Protein AF-A0A7R9NHE7-F1 (afdb_monomer_lite)

Structure (mmCIF, N/CA/C/O backbone):
data_AF-A0A7R9NHE7-F1
#
_entry.id   AF-A0A7R9NHE7-F1
#
loop_
_atom_site.group_PDB
_atom_site.id
_atom_site.type_symbol
_atom_site.label_atom_id
_atom_site.label_alt_id
_atom_site.label_comp_id
_atom_site.label_asym_id
_atom_site.label_entity_id
_atom_site.label_seq_id
_atom_site.pdbx_PDB_ins_code
_atom_site.Cartn_x
_atom_site.Cartn_y
_atom_site.Cartn_z
_atom_site.occupancy
_atom_site.B_iso_or_equiv
_atom_site.auth_seq_id
_atom_site.auth_comp_id
_atom_site.auth_asym_id
_atom_site.auth_atom_id
_atom_site.pdbx_PDB_model_num
ATOM 1 N N . LEU A 1 1 ? -37.174 2.384 65.592 1.00 52.72 1 LEU A N 1
ATOM 2 C CA . LEU A 1 1 ? -36.171 1.502 64.946 1.00 52.72 1 LEU A CA 1
ATOM 3 C C . LEU A 1 1 ? -36.318 1.493 63.419 1.00 52.72 1 LEU A C 1
ATOM 5 O O . LEU A 1 1 ? -35.396 1.957 62.763 1.00 52.72 1 LEU A O 1
ATOM 9 N N . SER A 1 2 ? -37.476 1.068 62.884 1.00 59.59 2 SER A N 1
ATOM 10 C CA . SER A 1 2 ? -37.767 0.870 61.443 1.00 59.59 2 SER A CA 1
ATOM 11 C C . SER A 1 2 ? -37.109 1.861 60.460 1.00 59.59 2 SER A C 1
ATOM 13 O O . SER A 1 2 ? -36.336 1.434 59.612 1.00 59.59 2 SER A O 1
ATOM 15 N N . ILE A 1 3 ? -37.304 3.178 60.629 1.00 65.69 3 ILE A N 1
ATOM 16 C CA . ILE A 1 3 ? -36.804 4.218 59.699 1.00 65.69 3 ILE A CA 1
ATOM 17 C C . ILE A 1 3 ? -35.276 4.156 59.475 1.00 65.69 3 ILE A C 1
ATOM 19 O O . ILE A 1 3 ? -34.796 4.397 58.370 1.00 65.69 3 ILE A O 1
ATOM 23 N N . ARG A 1 4 ? -34.483 3.786 60.494 1.00 61.50 4 ARG A N 1
ATOM 24 C CA . ARG A 1 4 ? -33.019 3.631 60.342 1.00 61.50 4 ARG A CA 1
ATOM 25 C C . ARG A 1 4 ? -32.624 2.374 59.560 1.00 61.50 4 ARG A C 1
ATOM 27 O O . ARG A 1 4 ? -31.492 2.302 59.090 1.00 61.50 4 ARG A O 1
ATOM 34 N N . LEU A 1 5 ? -33.524 1.399 59.432 1.00 67.56 5 LEU A N 1
ATOM 35 C CA . LEU A 1 5 ? -33.325 0.202 58.621 1.00 67.56 5 LEU A CA 1
ATOM 36 C C . LEU A 1 5 ? -33.651 0.494 57.151 1.00 67.56 5 LEU A C 1
ATOM 38 O O . LEU A 1 5 ? -32.805 0.245 56.300 1.00 67.56 5 LEU A O 1
ATOM 42 N N . THR A 1 6 ? -34.798 1.120 56.852 1.00 71.12 6 THR A N 1
ATOM 43 C CA . THR A 1 6 ? -35.144 1.539 55.478 1.00 71.12 6 THR A CA 1
ATOM 44 C C . THR A 1 6 ? -34.137 2.527 54.902 1.00 71.12 6 THR A C 1
ATOM 46 O O . THR A 1 6 ? -33.668 2.310 53.790 1.00 71.12 6 THR A O 1
ATOM 49 N N . MET A 1 7 ? -33.712 3.547 55.659 1.00 70.31 7 MET A N 1
ATOM 50 C CA . MET A 1 7 ? -32.671 4.482 55.197 1.00 70.31 7 MET A CA 1
ATOM 51 C C . MET A 1 7 ? -31.336 3.786 54.887 1.00 70.31 7 MET A C 1
ATOM 53 O O . MET A 1 7 ? -30.642 4.195 53.961 1.00 70.31 7 MET A O 1
ATOM 57 N N . ARG A 1 8 ? -30.977 2.721 55.621 1.00 71.00 8 ARG A N 1
ATOM 58 C CA . ARG A 1 8 ? -29.782 1.917 55.318 1.00 71.00 8 ARG A CA 1
ATOM 59 C C . ARG A 1 8 ? -29.968 1.075 54.060 1.00 71.00 8 ARG A C 1
ATOM 61 O O . ARG A 1 8 ? -29.110 1.139 53.194 1.00 71.00 8 ARG A O 1
ATOM 68 N N . VAL A 1 9 ? -31.085 0.356 53.928 1.00 76.06 9 VAL A N 1
ATOM 69 C CA . VAL A 1 9 ? -31.383 -0.450 52.729 1.00 76.06 9 VAL A CA 1
ATOM 70 C C . VAL A 1 9 ? -31.390 0.422 51.471 1.00 76.06 9 VAL A C 1
ATOM 72 O O . VAL A 1 9 ? -30.753 0.056 50.490 1.00 76.06 9 VAL A O 1
ATOM 75 N N . ILE A 1 10 ? -32.027 1.599 51.518 1.00 76.81 10 ILE A N 1
ATOM 76 C CA . ILE A 1 10 ? -32.040 2.561 50.405 1.00 76.81 10 ILE A CA 1
ATOM 77 C C . ILE A 1 10 ? -30.620 3.050 50.094 1.00 76.81 10 ILE A C 1
ATOM 79 O O . ILE A 1 10 ? -30.222 3.023 48.936 1.00 76.81 10 ILE A O 1
ATOM 83 N N . ALA A 1 11 ? -29.826 3.438 51.099 1.00 72.88 11 ALA A N 1
ATOM 84 C CA . ALA A 1 11 ? -28.447 3.878 50.876 1.00 72.88 11 ALA A CA 1
ATOM 85 C C . ALA A 1 11 ? -27.558 2.776 50.265 1.00 72.88 11 ALA A C 1
ATOM 87 O O . ALA A 1 11 ? -26.760 3.065 49.377 1.00 72.88 11 ALA A O 1
ATOM 88 N N . THR A 1 12 ? -27.716 1.515 50.686 1.00 69.25 12 THR A N 1
ATOM 89 C CA . THR A 1 12 ? -26.992 0.375 50.100 1.00 69.25 12 THR A CA 1
ATOM 90 C C . THR A 1 12 ? -27.444 0.087 48.666 1.00 69.25 12 THR A C 1
ATOM 92 O O . THR A 1 12 ? -26.597 -0.153 47.811 1.00 69.25 12 THR A O 1
ATOM 95 N N . PHE A 1 13 ? -28.748 0.167 48.371 1.00 64.69 13 PHE A N 1
ATOM 96 C CA . PHE A 1 13 ? -29.267 0.012 47.006 1.00 64.69 13 PHE A CA 1
ATOM 97 C C . PHE A 1 13 ? -28.798 1.135 46.073 1.00 64.69 13 PHE A C 1
ATOM 99 O O . PHE A 1 13 ? -28.400 0.862 44.948 1.00 64.69 13 PHE A O 1
ATOM 106 N N . VAL A 1 14 ? -28.785 2.385 46.544 1.00 66.81 14 VAL A N 1
ATOM 107 C CA . VAL A 1 14 ? -28.267 3.526 45.773 1.00 66.81 14 VAL A CA 1
ATOM 108 C C . VAL A 1 14 ? -26.770 3.367 45.498 1.00 66.81 14 VAL A C 1
ATOM 110 O O . VAL A 1 14 ? -26.349 3.626 44.377 1.00 66.81 14 VAL A O 1
ATOM 113 N N . LEU A 1 15 ? -25.975 2.872 46.456 1.00 54.72 15 LEU A N 1
ATOM 114 C CA . LEU A 1 15 ? -24.566 2.533 46.206 1.00 54.72 15 LEU A CA 1
ATOM 115 C C . LEU A 1 15 ? -24.421 1.457 45.115 1.00 54.72 15 LEU A C 1
ATOM 117 O O . LEU A 1 15 ? -23.644 1.645 44.184 1.00 54.72 15 LEU A O 1
ATOM 121 N N . LEU A 1 16 ? -25.206 0.376 45.198 1.00 52.50 16 LEU A N 1
ATOM 122 C CA . LEU A 1 16 ? -25.206 -0.714 44.213 1.00 52.50 16 LEU A CA 1
ATOM 123 C C . LEU A 1 16 ? -25.608 -0.245 42.803 1.00 52.50 16 LEU A C 1
ATOM 125 O O . LEU A 1 16 ? -24.999 -0.667 41.822 1.00 52.50 16 LEU A O 1
ATOM 129 N N . CYS A 1 17 ? -26.579 0.666 42.692 1.00 49.81 17 CYS A N 1
ATOM 130 C CA . CYS A 1 17 ? -26.986 1.264 41.416 1.00 49.81 17 CYS A CA 1
ATOM 131 C C . CYS A 1 17 ? -25.991 2.299 40.860 1.00 49.81 17 CYS A C 1
ATOM 133 O O . CYS A 1 17 ? -26.087 2.639 39.688 1.00 49.81 17 CYS A O 1
ATOM 135 N N . ILE A 1 18 ? -25.053 2.810 41.666 1.00 49.09 18 ILE A N 1
ATOM 136 C CA . ILE A 1 18 ? -23.963 3.685 41.195 1.00 49.09 18 ILE A CA 1
ATOM 137 C C . ILE A 1 18 ? -22.751 2.852 40.737 1.00 49.09 18 ILE A C 1
ATOM 139 O O . ILE A 1 18 ? -21.987 3.299 39.888 1.00 49.09 18 ILE A O 1
ATOM 143 N N . SER A 1 19 ? -22.589 1.625 41.246 1.00 40.97 19 SER A N 1
ATOM 144 C CA . SER A 1 19 ? -21.501 0.711 40.861 1.00 40.97 19 SER A CA 1
ATOM 145 C C . SER A 1 19 ? -21.713 -0.063 39.551 1.00 40.97 19 SER A C 1
ATOM 147 O O . SER A 1 19 ? -20.853 -0.863 39.190 1.00 40.97 19 SER A O 1
ATOM 149 N N . SER A 1 20 ? -22.807 0.157 38.812 1.00 41.19 20 SER A N 1
ATOM 150 C CA . SER A 1 20 ? -22.940 -0.361 37.443 1.00 41.19 20 SER A CA 1
ATOM 151 C C . SER A 1 20 ? -22.077 0.468 36.486 1.00 41.19 20 SER A C 1
ATOM 153 O O . SER A 1 20 ? -22.565 1.389 35.826 1.00 41.19 20 SER A O 1
ATOM 155 N N . VAL A 1 21 ? -20.779 0.159 36.449 1.00 46.53 21 VAL A N 1
ATOM 156 C CA . VAL A 1 21 ? -19.855 0.685 35.439 1.00 46.53 21 VAL A CA 1
ATOM 157 C C . VAL A 1 21 ? -20.384 0.281 34.065 1.00 46.53 21 VAL A C 1
ATOM 159 O O . VAL A 1 21 ? -20.638 -0.896 33.815 1.00 46.53 21 VAL A O 1
ATOM 162 N N . VAL A 1 22 ? -20.568 1.261 33.182 1.00 47.50 22 VAL A N 1
ATOM 163 C CA . VAL A 1 22 ? -20.824 0.989 31.767 1.00 47.50 22 VAL A CA 1
ATOM 164 C C . VAL A 1 22 ? -19.496 0.535 31.171 1.00 47.50 22 VAL A C 1
ATOM 166 O O . VAL A 1 22 ? -18.603 1.358 30.972 1.00 47.50 22 VAL A O 1
ATOM 169 N N . ASP A 1 23 ? -19.350 -0.770 30.939 1.00 52.34 23 ASP A N 1
ATOM 170 C CA . ASP A 1 23 ? -18.220 -1.324 30.192 1.00 52.34 23 ASP A CA 1
ATOM 171 C C . ASP A 1 23 ? -18.348 -0.896 28.722 1.00 52.34 23 ASP A C 1
ATOM 173 O O . ASP A 1 23 ? -18.965 -1.570 27.897 1.00 52.34 23 ASP A O 1
ATOM 177 N N . CYS A 1 24 ? -17.782 0.269 28.407 1.00 58.72 24 CYS A N 1
ATOM 178 C CA . CYS A 1 24 ? -17.594 0.724 27.038 1.00 58.72 24 CYS A CA 1
ATOM 179 C C . CYS A 1 24 ? -16.656 -0.252 26.320 1.00 58.72 24 CYS A C 1
ATOM 181 O O . CYS A 1 24 ? -15.461 -0.287 26.608 1.00 58.72 24 CYS A O 1
ATOM 183 N N . ARG A 1 25 ? -17.182 -1.032 25.373 1.00 75.44 25 ARG A N 1
ATOM 184 C CA . ARG A 1 25 ? -16.350 -1.803 24.445 1.00 75.44 25 ARG A CA 1
ATOM 185 C C . ARG A 1 25 ? -15.954 -0.936 23.258 1.00 75.44 25 ARG A C 1
ATOM 187 O O . ARG A 1 25 ? -16.765 -0.165 22.744 1.00 75.44 25 ARG A O 1
ATOM 194 N N . CYS A 1 26 ? -14.720 -1.098 22.803 1.00 85.62 26 CYS A N 1
ATOM 195 C CA . CYS A 1 26 ? -14.296 -0.684 21.472 1.00 85.62 26 CYS A CA 1
ATOM 196 C C . CYS A 1 26 ? -13.873 -1.886 20.636 1.00 85.62 26 CYS A C 1
ATOM 198 O O . CYS A 1 26 ? -13.649 -2.974 21.160 1.00 85.62 26 CYS A O 1
ATOM 200 N N . TYR A 1 27 ? -13.765 -1.670 19.329 1.00 89.31 27 TYR A N 1
ATOM 201 C CA . TYR A 1 27 ? -13.484 -2.733 18.379 1.00 89.31 27 TYR A CA 1
ATOM 202 C C . TYR A 1 27 ? -12.325 -2.359 17.443 1.00 89.31 27 TYR A C 1
ATOM 204 O O . TYR A 1 27 ? -12.119 -1.193 17.076 1.00 89.31 27 TYR A O 1
ATOM 212 N N . PHE A 1 28 ? -11.530 -3.365 17.088 1.00 91.06 28 PHE A N 1
ATOM 213 C CA . PHE A 1 28 ? -10.396 -3.266 16.180 1.00 91.06 28 PHE A CA 1
ATOM 214 C C . PHE A 1 28 ? -10.845 -3.456 14.726 1.00 91.06 28 PHE A C 1
ATOM 216 O O . PHE A 1 28 ? -11.598 -4.395 14.451 1.00 91.06 28 PHE A O 1
ATOM 223 N N . PRO A 1 29 ? -10.363 -2.623 13.780 1.00 89.06 29 PRO A N 1
ATOM 224 C CA . PRO A 1 29 ? -10.646 -2.803 12.357 1.00 89.06 29 PRO A CA 1
ATOM 225 C C . PRO A 1 29 ? -10.265 -4.204 11.867 1.00 89.06 29 PRO A C 1
ATOM 227 O O . PRO A 1 29 ? -9.280 -4.776 12.340 1.00 89.06 29 PRO A O 1
ATOM 230 N N . ILE A 1 30 ? -11.014 -4.754 10.908 1.00 87.25 30 ILE A N 1
ATOM 231 C CA . ILE A 1 30 ? -10.812 -6.128 10.418 1.00 87.25 30 ILE A CA 1
ATOM 232 C C . ILE A 1 30 ? -9.401 -6.359 9.851 1.00 87.25 30 ILE A C 1
ATOM 234 O O . ILE A 1 30 ? -8.858 -7.456 9.959 1.00 87.25 30 ILE A O 1
ATOM 238 N N . GLU A 1 31 ? -8.747 -5.311 9.343 1.00 89.12 31 GLU A N 1
ATOM 239 C CA . GLU A 1 31 ? -7.363 -5.367 8.862 1.00 89.12 31 GLU A CA 1
ATOM 240 C C . GLU A 1 31 ? -6.370 -5.707 9.991 1.00 89.12 31 GLU A C 1
ATOM 242 O O . GLU A 1 31 ? -5.387 -6.425 9.774 1.00 89.12 31 GLU A O 1
ATOM 247 N N . PHE A 1 32 ? -6.645 -5.227 11.211 1.00 92.44 32 PHE A N 1
ATOM 248 C CA . PHE A 1 32 ? -5.825 -5.473 12.398 1.00 92.44 32 PHE A CA 1
ATOM 249 C C . PHE A 1 32 ? -6.059 -6.880 12.972 1.00 92.44 32 PHE A C 1
ATOM 251 O O . PHE A 1 32 ? -5.189 -7.404 13.662 1.00 92.44 32 PHE A O 1
ATOM 258 N N . GLN A 1 33 ? -7.216 -7.495 12.718 1.00 92.50 33 GLN A N 1
ATOM 259 C CA . GLN A 1 33 ? -7.587 -8.782 13.308 1.00 92.50 33 GLN A CA 1
ATOM 260 C C . GLN A 1 33 ? -6.808 -9.950 12.681 1.00 92.50 33 GLN A C 1
ATOM 262 O O . GLN A 1 33 ? -6.485 -9.945 11.488 1.00 92.50 33 GLN A O 1
ATOM 267 N N . GLY A 1 34 ? -6.510 -10.973 13.485 1.00 93.38 34 GLY A N 1
ATOM 268 C CA . GLY A 1 34 ? -5.795 -12.174 13.047 1.00 93.38 34 GLY A CA 1
ATOM 269 C C . GLY A 1 34 ? -4.847 -12.748 14.099 1.00 93.38 34 GLY A C 1
ATOM 270 O O . GLY A 1 34 ? -4.835 -12.332 15.260 1.00 93.38 34 GLY A O 1
ATOM 271 N N . VAL A 1 35 ? -4.024 -13.701 13.661 1.00 94.50 35 VAL A N 1
ATOM 272 C CA . VAL A 1 35 ? -2.952 -14.306 14.461 1.00 94.50 35 VAL A CA 1
ATOM 273 C C . VAL A 1 35 ? -1.615 -13.748 13.988 1.00 94.50 35 VAL A C 1
ATOM 275 O O . VAL A 1 35 ? -1.332 -13.726 12.788 1.00 94.50 35 VAL A O 1
ATOM 278 N N . PHE A 1 36 ? -0.795 -13.298 14.933 1.00 95.75 36 PHE A N 1
ATOM 279 C CA . PHE A 1 36 ? 0.512 -12.699 14.692 1.00 95.75 36 PHE A CA 1
ATOM 280 C C . PHE A 1 36 ? 1.576 -13.326 15.596 1.00 95.75 36 PHE A C 1
ATOM 282 O O . PHE A 1 36 ? 1.265 -13.922 16.627 1.00 95.75 36 PHE A O 1
ATOM 289 N N . VAL A 1 37 ? 2.847 -13.120 15.260 1.00 94.56 37 VAL A N 1
ATOM 290 C CA . VAL A 1 37 ? 3.984 -13.406 16.142 1.00 94.56 37 VAL A CA 1
ATOM 291 C C . VAL A 1 37 ? 4.864 -12.175 16.346 1.00 94.56 37 VAL A C 1
ATOM 293 O O . VAL A 1 37 ? 5.014 -11.342 15.456 1.00 94.56 37 VAL A O 1
ATOM 296 N N . THR A 1 38 ? 5.471 -12.087 17.527 1.00 93.31 38 THR A N 1
ATOM 297 C CA . THR A 1 38 ? 6.532 -11.127 17.873 1.00 93.31 38 THR A CA 1
ATOM 298 C C . THR A 1 38 ? 7.714 -11.871 18.472 1.00 93.31 38 THR A C 1
ATOM 300 O O . THR A 1 38 ? 7.531 -12.884 19.153 1.00 93.31 38 THR A O 1
ATOM 303 N N . GLN A 1 39 ? 8.917 -11.336 18.285 1.00 89.38 39 GLN A N 1
ATOM 304 C CA . GLN A 1 39 ? 10.084 -11.719 19.074 1.00 89.38 39 GLN A CA 1
ATOM 305 C C . GLN A 1 39 ? 9.808 -11.538 20.577 1.00 89.38 39 GLN A C 1
ATOM 307 O O . GLN A 1 39 ? 9.137 -10.585 20.988 1.00 89.38 39 GLN A O 1
ATOM 312 N N . LEU A 1 40 ? 10.308 -12.471 21.387 1.00 82.25 40 LEU A N 1
ATOM 313 C CA . LEU A 1 40 ? 10.360 -12.365 22.844 1.00 82.25 40 LEU A CA 1
ATOM 314 C C . LEU A 1 40 ? 11.579 -11.547 23.283 1.00 82.25 40 LEU A C 1
ATOM 316 O O . LEU A 1 40 ? 12.642 -11.636 22.678 1.00 82.25 40 LEU A O 1
ATOM 320 N N . PHE A 1 41 ? 11.438 -10.795 24.374 1.00 70.50 41 PHE A N 1
ATOM 321 C CA . PHE A 1 41 ? 12.521 -10.010 24.962 1.00 70.50 41 PHE A CA 1
ATOM 322 C C . PHE A 1 41 ? 12.725 -10.351 26.446 1.00 70.50 41 PHE A C 1
ATOM 324 O O . PHE A 1 41 ? 11.736 -10.582 27.143 1.00 70.50 41 PHE A O 1
ATOM 331 N N . PRO A 1 42 ? 13.975 -10.326 26.950 1.00 58.59 42 PRO A N 1
ATOM 332 C CA . PRO A 1 42 ? 15.230 -10.196 26.202 1.00 58.59 42 PRO A CA 1
ATOM 333 C C . PRO A 1 42 ? 15.686 -11.535 25.590 1.00 58.59 42 PRO A C 1
ATOM 335 O O . PRO A 1 42 ? 15.584 -12.576 26.236 1.00 58.59 42 PRO A O 1
ATOM 338 N N . VAL A 1 43 ? 16.272 -11.505 24.387 1.00 58.88 43 VAL A N 1
ATOM 339 C CA . VAL A 1 43 ? 17.072 -12.628 23.859 1.00 58.88 43 VAL A CA 1
ATOM 340 C C . VAL A 1 43 ? 18.532 -12.404 24.277 1.00 58.88 43 VAL A C 1
ATOM 342 O O . VAL A 1 43 ? 19.112 -11.392 23.882 1.00 58.88 43 VAL A O 1
ATOM 345 N N . PRO A 1 44 ? 19.164 -13.284 25.077 1.00 55.41 44 PRO A N 1
ATOM 346 C CA . PRO A 1 44 ? 20.607 -13.226 25.289 1.00 55.41 44 PRO A CA 1
ATOM 347 C C . PRO A 1 44 ? 21.321 -13.679 24.009 1.00 55.41 44 PRO A C 1
ATOM 349 O O . PRO A 1 44 ? 20.913 -14.670 23.410 1.00 55.41 44 PRO A O 1
ATOM 352 N N . ALA A 1 45 ? 22.413 -13.011 23.625 1.00 55.16 45 ALA A N 1
ATOM 353 C CA . ALA A 1 45 ? 23.086 -13.170 22.323 1.00 55.16 45 ALA A CA 1
ATOM 354 C C . ALA A 1 45 ? 23.637 -14.581 21.986 1.00 55.16 45 ALA A C 1
ATOM 356 O O . ALA A 1 45 ? 24.193 -14.782 20.913 1.00 55.16 45 ALA A O 1
ATOM 357 N N . SER A 1 46 ? 23.505 -15.555 22.889 1.00 54.69 46 SER A N 1
ATOM 358 C CA . SER A 1 46 ? 23.889 -16.961 22.708 1.00 54.69 46 SER A CA 1
ATOM 359 C C . SER A 1 46 ? 22.701 -17.930 22.587 1.00 54.69 46 SER A C 1
ATOM 361 O O . SER A 1 46 ? 22.910 -19.143 22.575 1.00 54.69 46 SER A O 1
ATOM 363 N N . PHE A 1 47 ? 21.461 -17.431 22.521 1.00 61.47 47 PHE A N 1
ATOM 364 C CA . PHE A 1 47 ? 20.247 -18.238 22.362 1.00 61.47 47 PHE A CA 1
ATOM 365 C C . PHE A 1 47 ? 19.540 -17.929 21.032 1.00 61.47 47 PHE A C 1
ATOM 367 O O . PHE A 1 47 ? 19.525 -16.773 20.612 1.00 61.47 47 PHE A O 1
ATOM 374 N N . PRO A 1 48 ? 18.915 -18.931 20.380 1.00 71.00 48 PRO A N 1
ATOM 375 C CA . PRO A 1 48 ? 18.149 -18.709 19.158 1.00 71.00 48 PRO A CA 1
ATOM 376 C C . PRO A 1 48 ? 16.936 -17.812 19.428 1.00 71.00 48 PRO A C 1
ATOM 378 O O . PRO A 1 48 ? 16.308 -17.898 20.488 1.00 71.00 48 PRO A O 1
ATOM 381 N N . ILE A 1 49 ? 16.588 -16.972 18.451 1.00 81.06 49 ILE A N 1
ATOM 382 C CA . ILE A 1 49 ? 15.495 -16.002 18.570 1.00 81.06 49 ILE A CA 1
ATOM 383 C C . ILE A 1 49 ? 14.159 -16.733 18.742 1.00 81.06 49 ILE A C 1
ATOM 385 O O . ILE A 1 49 ? 13.727 -17.502 17.881 1.00 81.06 49 ILE A O 1
ATOM 389 N N . GLN A 1 50 ? 13.496 -16.476 19.870 1.00 85.75 50 GLN A N 1
ATOM 390 C CA . GLN A 1 50 ? 12.205 -17.069 20.205 1.00 85.75 50 GLN A CA 1
ATOM 391 C C . GLN A 1 50 ? 11.057 -16.122 19.862 1.00 85.75 50 GLN A C 1
ATOM 393 O O . GLN A 1 50 ? 11.127 -14.915 20.101 1.00 85.75 50 GLN A O 1
ATOM 398 N N . TYR A 1 51 ? 9.968 -16.697 19.360 1.00 90.50 51 TYR A N 1
ATOM 399 C CA . TYR A 1 51 ? 8.747 -15.979 19.011 1.00 90.50 51 TYR A CA 1
ATOM 400 C C . TYR A 1 51 ? 7.632 -16.329 19.987 1.00 90.50 51 TYR A C 1
ATOM 402 O O . TYR A 1 51 ? 7.554 -17.448 20.492 1.00 90.50 51 TYR A O 1
ATOM 410 N N . SER A 1 52 ? 6.731 -15.380 20.214 1.00 92.00 52 SER A N 1
ATOM 411 C CA . SER A 1 52 ? 5.481 -15.619 20.924 1.00 92.00 52 SER A CA 1
ATOM 412 C C . SER A 1 52 ? 4.301 -15.134 20.100 1.00 92.00 52 SER A C 1
ATOM 414 O O . SER A 1 52 ? 4.366 -14.085 19.457 1.00 92.00 52 SER A O 1
ATOM 416 N N . GLU A 1 53 ? 3.221 -15.905 20.142 1.00 94.38 53 GLU A N 1
ATOM 417 C CA . GLU A 1 53 ? 1.976 -15.558 19.472 1.00 94.38 53 GLU A CA 1
ATOM 418 C C . GLU A 1 53 ? 1.294 -14.362 20.163 1.00 94.38 53 GLU A C 1
ATOM 420 O O . GLU A 1 53 ? 1.444 -14.126 21.375 1.00 94.38 53 GLU A O 1
ATOM 425 N N . VAL A 1 54 ? 0.576 -13.582 19.357 1.00 95.00 54 VAL A N 1
ATOM 426 C CA . VAL A 1 54 ? -0.314 -12.490 19.751 1.00 95.00 54 VAL A CA 1
ATOM 427 C C . VAL A 1 54 ? -1.540 -12.571 18.846 1.00 95.00 54 VAL A C 1
ATOM 429 O O . VAL A 1 54 ? -1.422 -12.485 17.626 1.00 95.00 54 VAL A O 1
ATOM 432 N N . ILE A 1 55 ? -2.717 -12.743 19.441 1.00 95.06 55 ILE A N 1
ATOM 433 C CA . ILE A 1 55 ? -3.990 -12.784 18.717 1.00 95.06 55 ILE A CA 1
ATOM 434 C C . ILE A 1 55 ? -4.675 -11.427 18.876 1.00 95.06 55 ILE A C 1
ATOM 436 O O . ILE A 1 55 ? -4.802 -10.936 19.998 1.00 95.06 55 ILE A O 1
ATOM 440 N N . VAL A 1 56 ? -5.130 -10.843 17.768 1.00 95.06 56 VAL A N 1
ATOM 441 C CA . VAL A 1 56 ? -5.968 -9.637 17.756 1.00 95.06 56 VAL A CA 1
ATOM 442 C C . VAL A 1 56 ? -7.387 -10.060 17.386 1.00 95.06 56 VAL A C 1
ATOM 444 O O . VAL A 1 56 ? -7.651 -10.458 16.249 1.00 95.06 56 VAL A O 1
ATOM 447 N N . LEU A 1 57 ? -8.279 -10.020 18.373 1.00 93.06 57 LEU A N 1
ATOM 448 C CA . LEU A 1 57 ? -9.710 -10.304 18.250 1.00 93.06 57 LEU A CA 1
ATOM 449 C C . LEU A 1 57 ? -10.485 -9.010 17.932 1.00 93.06 57 LEU A C 1
ATOM 451 O O . LEU A 1 57 ? -9.906 -7.926 18.034 1.00 93.06 57 LEU A O 1
ATOM 455 N N . PRO A 1 58 ? -11.789 -9.081 17.595 1.00 91.12 58 PRO A N 1
ATOM 456 C CA . PRO A 1 58 ? -12.602 -7.890 17.372 1.00 91.12 58 PRO A CA 1
ATOM 457 C C . PRO A 1 58 ? -12.580 -6.893 18.535 1.00 91.12 58 PRO A C 1
ATOM 459 O O . PRO A 1 58 ? -12.443 -5.708 18.272 1.00 91.12 58 PRO A O 1
ATOM 462 N N . ASP A 1 59 ? -12.658 -7.335 19.794 1.00 91.56 59 ASP A N 1
ATOM 463 C CA . ASP A 1 59 ? -12.746 -6.461 20.978 1.00 91.56 59 ASP A CA 1
ATOM 464 C C . ASP A 1 59 ? -11.576 -6.604 21.970 1.00 91.56 59 ASP A C 1
ATOM 466 O O . ASP A 1 59 ? -11.601 -6.001 23.042 1.00 91.56 59 ASP A O 1
ATOM 470 N N . ALA A 1 60 ? -10.528 -7.375 21.655 1.00 93.50 60 ALA A N 1
ATOM 471 C CA . ALA A 1 60 ? -9.439 -7.644 22.598 1.00 93.50 60 ALA A CA 1
ATOM 472 C C . ALA A 1 60 ? -8.101 -7.998 21.934 1.00 93.50 60 ALA A C 1
ATOM 474 O O . ALA A 1 60 ? -8.046 -8.557 20.840 1.00 93.50 60 ALA A O 1
ATOM 475 N N . ILE A 1 61 ? -7.011 -7.774 22.671 1.00 94.38 61 ILE A N 1
ATOM 476 C CA . ILE A 1 61 ? -5.728 -8.450 22.446 1.00 94.38 61 ILE A CA 1
ATOM 477 C C . ILE A 1 61 ? -5.454 -9.252 23.727 1.00 94.38 61 ILE A C 1
ATOM 479 O O . ILE A 1 61 ? -4.904 -8.687 24.675 1.00 94.38 61 ILE A O 1
ATOM 483 N N . PRO A 1 62 ? -5.853 -10.540 23.823 1.00 92.19 62 PRO A N 1
ATOM 484 C CA . PRO A 1 62 ? -5.982 -11.248 25.109 1.00 92.19 62 PRO A CA 1
ATOM 485 C C . PRO A 1 62 ? -4.720 -11.319 25.981 1.00 92.19 62 PRO A C 1
ATOM 487 O O . PRO A 1 62 ? -4.816 -11.527 27.182 1.00 92.19 62 PRO A O 1
ATOM 490 N N . LYS A 1 63 ? -3.536 -11.119 25.393 1.00 89.19 63 LYS A N 1
ATOM 491 C CA . LYS A 1 63 ? -2.245 -11.052 26.099 1.00 89.19 63 LYS A CA 1
ATOM 492 C C . LYS A 1 63 ? -2.022 -9.737 26.868 1.00 89.19 63 LYS A C 1
ATOM 494 O O . LYS A 1 63 ? -1.119 -9.678 27.696 1.00 89.19 63 LYS A O 1
ATOM 499 N N . TRP A 1 64 ? -2.786 -8.685 26.559 1.00 91.38 64 TRP A N 1
ATOM 500 C CA . TRP A 1 64 ? -2.594 -7.315 27.063 1.00 91.38 64 TRP A CA 1
ATOM 501 C C . TRP A 1 64 ? -3.879 -6.620 27.550 1.00 91.38 64 TRP A C 1
ATOM 503 O O . TRP A 1 64 ? -3.767 -5.624 28.266 1.00 91.38 64 TRP A O 1
ATOM 513 N N . GLY A 1 65 ? -5.066 -7.111 27.171 1.00 92.44 65 GLY A N 1
ATOM 514 C CA . GLY A 1 65 ? -6.363 -6.664 27.695 1.00 92.44 65 GLY A CA 1
ATOM 515 C C . GLY A 1 65 ? -7.492 -6.589 26.656 1.00 92.44 65 GLY A C 1
ATOM 516 O O . GLY A 1 65 ? -7.298 -6.824 25.460 1.00 92.44 65 GLY A O 1
ATOM 517 N N . ILE A 1 66 ? -8.684 -6.234 27.137 1.00 92.94 66 ILE A N 1
ATOM 518 C CA . ILE A 1 66 ? -9.893 -5.954 26.346 1.00 92.94 66 ILE A CA 1
ATOM 519 C C . ILE A 1 66 ? -9.889 -4.474 25.927 1.00 92.94 66 ILE A C 1
ATOM 521 O O . ILE A 1 66 ? -9.401 -3.618 26.666 1.00 92.94 66 ILE A O 1
ATOM 525 N N . CYS A 1 67 ? -10.409 -4.159 24.743 1.00 92.12 67 CYS A N 1
ATOM 526 C CA . CYS A 1 67 ? -10.521 -2.803 24.213 1.00 92.12 67 CYS A CA 1
ATOM 527 C C . CYS A 1 67 ? -11.575 -2.005 25.003 1.00 92.12 67 CYS A C 1
ATOM 529 O O . CYS A 1 67 ? -12.778 -2.170 24.805 1.00 92.12 67 CYS A O 1
ATOM 531 N N . HIS A 1 68 ? -11.107 -1.117 25.885 1.00 89.94 68 HIS A N 1
ATOM 532 C CA . HIS A 1 68 ? -11.942 -0.217 26.697 1.00 89.94 68 HIS A CA 1
ATOM 533 C C . HIS A 1 68 ? -12.191 1.132 26.003 1.00 89.94 68 HIS A C 1
ATOM 535 O O . HIS A 1 68 ? -13.240 1.751 26.168 1.00 89.94 68 HIS A O 1
ATOM 541 N N . LYS A 1 69 ? -11.224 1.630 25.215 1.00 88.50 69 LYS A N 1
ATOM 542 C CA . LYS A 1 69 ? -11.399 2.878 24.449 1.00 88.50 69 LYS A CA 1
ATOM 543 C C . LYS A 1 69 ? -10.490 2.981 23.226 1.00 88.50 69 LYS A C 1
ATOM 545 O O . LYS A 1 69 ? -9.288 2.776 23.345 1.00 88.50 69 LYS A O 1
ATOM 550 N N . LYS A 1 70 ? -11.030 3.396 22.078 1.00 87.06 70 LYS A N 1
ATOM 551 C CA . LYS A 1 70 ? -10.266 3.748 20.866 1.00 87.06 70 LYS A CA 1
ATOM 552 C C . LYS A 1 70 ? -10.378 5.254 20.607 1.00 87.06 70 LYS A C 1
ATOM 554 O O . LYS A 1 70 ? -11.424 5.842 20.869 1.00 87.06 70 LYS A O 1
ATOM 559 N N . PHE A 1 71 ? -9.320 5.882 20.097 1.00 84.25 71 PHE A N 1
ATOM 560 C CA . PHE A 1 71 ? -9.369 7.236 19.533 1.00 84.25 71 PHE A CA 1
ATOM 561 C C . PHE A 1 71 ? -8.317 7.387 18.424 1.00 84.25 71 PHE A C 1
ATOM 563 O O . PHE A 1 71 ? -7.115 7.343 18.673 1.00 84.25 71 PHE A O 1
ATOM 570 N N . GLY A 1 72 ? -8.760 7.531 17.171 1.00 82.25 72 GLY A N 1
ATOM 571 C CA . GLY A 1 72 ? -7.863 7.498 16.011 1.00 82.25 72 GLY A CA 1
ATOM 572 C C . GLY A 1 72 ? -7.069 6.185 15.940 1.00 82.25 72 GLY A C 1
ATOM 573 O O . GLY A 1 72 ? -7.654 5.104 15.906 1.00 82.25 72 GLY A O 1
ATOM 574 N N . MET A 1 73 ? -5.736 6.288 15.942 1.00 87.25 73 MET A N 1
ATOM 575 C CA . MET A 1 73 ? -4.807 5.144 15.962 1.00 87.25 73 MET A CA 1
ATOM 576 C C . MET A 1 73 ? -4.497 4.618 17.380 1.00 87.25 73 MET A C 1
ATOM 578 O O . MET A 1 73 ? -3.730 3.667 17.532 1.00 87.25 73 MET A O 1
ATOM 582 N N . HIS A 1 74 ? -5.036 5.238 18.434 1.00 91.88 74 HIS A N 1
ATOM 583 C CA . HIS A 1 74 ? -4.769 4.853 19.820 1.00 91.88 74 HIS A CA 1
ATOM 584 C C . HIS A 1 74 ? -5.833 3.907 20.373 1.00 91.88 74 HIS A C 1
ATOM 586 O O . HIS A 1 74 ? -7.027 4.096 20.134 1.00 91.88 74 HIS A O 1
ATOM 592 N N . ALA A 1 75 ? -5.395 2.925 21.162 1.00 92.88 75 ALA A N 1
ATOM 593 C CA . ALA A 1 75 ? -6.250 1.972 21.858 1.00 92.88 75 ALA A CA 1
ATOM 594 C C . ALA A 1 75 ? -5.835 1.838 23.330 1.00 92.88 75 ALA A C 1
ATOM 596 O O . ALA A 1 75 ? -4.673 1.578 23.649 1.00 92.88 75 ALA A O 1
ATOM 597 N N . VAL A 1 76 ? -6.802 2.000 24.228 1.00 93.50 76 VAL A N 1
ATOM 598 C CA . VAL A 1 76 ? -6.687 1.742 25.661 1.00 93.50 76 VAL A CA 1
ATOM 599 C C . VAL A 1 76 ? -7.181 0.325 25.921 1.00 93.50 76 VAL A C 1
ATOM 601 O O . VAL A 1 76 ? -8.360 0.028 25.714 1.00 93.50 76 VAL A O 1
ATOM 604 N N . LEU A 1 77 ? -6.271 -0.537 26.371 1.00 94.00 77 LEU A N 1
ATOM 605 C CA . LEU A 1 77 ? -6.573 -1.898 26.797 1.00 94.00 77 LEU A CA 1
ATOM 606 C C . LEU A 1 77 ? -6.719 -1.954 28.319 1.00 94.00 77 LEU A C 1
ATOM 608 O O . LEU A 1 77 ? -5.926 -1.347 29.042 1.00 94.00 77 LEU A O 1
ATOM 612 N N . HIS A 1 78 ? -7.711 -2.709 28.787 1.00 92.38 78 HIS A N 1
ATOM 613 C CA . HIS A 1 78 ? -7.947 -3.016 30.197 1.00 92.38 78 HIS A CA 1
ATOM 614 C C . HIS A 1 78 ? -7.826 -4.528 30.404 1.00 92.38 78 HIS A C 1
ATOM 616 O O . HIS A 1 78 ? -8.613 -5.302 29.858 1.00 92.38 78 HIS A O 1
ATOM 622 N N . ASP A 1 79 ? -6.833 -4.957 31.177 1.00 90.00 79 ASP A N 1
ATOM 623 C CA . ASP A 1 79 ? -6.739 -6.318 31.701 1.00 90.00 79 ASP A CA 1
ATOM 624 C C . ASP A 1 79 ? -7.236 -6.337 33.154 1.00 90.00 79 ASP A C 1
ATOM 626 O O . ASP A 1 79 ? -6.770 -5.567 33.992 1.00 90.00 79 ASP A O 1
ATOM 630 N N . ARG A 1 80 ? -8.197 -7.223 33.434 1.00 81.31 80 ARG A N 1
ATOM 631 C CA . ARG A 1 80 ? -8.755 -7.501 34.772 1.00 81.31 80 ARG A CA 1
ATOM 632 C C . ARG A 1 80 ? -8.449 -8.937 35.232 1.00 81.31 80 ARG A C 1
ATOM 634 O O . ARG A 1 80 ? -9.004 -9.403 36.223 1.00 81.31 80 ARG A O 1
ATOM 641 N N . THR A 1 81 ? -7.629 -9.668 34.474 1.00 70.69 81 THR A N 1
ATOM 642 C CA . THR A 1 81 ? -7.387 -11.115 34.612 1.00 70.69 81 THR A CA 1
ATOM 643 C C . THR A 1 81 ? -5.980 -11.448 35.109 1.00 70.69 81 THR A C 1
ATOM 645 O O . THR A 1 81 ? -5.817 -12.450 35.804 1.00 70.69 81 THR A O 1
ATOM 648 N N . GLY A 1 82 ? -4.984 -10.594 34.839 1.00 61.97 82 GLY A N 1
ATOM 649 C CA . GLY A 1 82 ? -3.591 -10.762 35.276 1.00 61.97 82 GLY A CA 1
ATOM 650 C C . GLY A 1 82 ? -3.330 -10.644 36.788 1.00 61.97 82 GLY A C 1
ATOM 651 O O . GLY A 1 82 ? -2.209 -10.888 37.226 1.00 61.97 82 GLY A O 1
ATOM 652 N N . GLY A 1 83 ? -4.341 -10.295 37.591 1.00 63.47 83 GLY A N 1
ATOM 653 C CA . GLY A 1 83 ? -4.281 -10.230 39.060 1.00 63.47 83 GLY A CA 1
ATOM 654 C C . GLY A 1 83 ? -4.296 -8.811 39.638 1.00 63.47 83 GLY A C 1
ATOM 655 O O . GLY A 1 83 ? -4.892 -8.608 40.693 1.00 63.47 83 GLY A O 1
ATOM 656 N N . ASP A 1 84 ? -3.733 -7.841 38.916 1.00 68.38 84 ASP A N 1
ATOM 657 C CA . ASP A 1 84 ? -3.869 -6.402 39.178 1.00 68.38 84 ASP A CA 1
ATOM 658 C C . ASP A 1 84 ? -4.792 -5.752 38.131 1.00 68.38 84 ASP A C 1
ATOM 660 O O . ASP A 1 84 ? -4.816 -6.161 36.969 1.00 68.38 84 ASP A O 1
ATOM 664 N N . ASP A 1 85 ? -5.551 -4.729 38.538 1.00 85.81 85 ASP A N 1
ATOM 665 C CA . ASP A 1 85 ? -6.479 -3.993 37.667 1.00 85.81 85 ASP A CA 1
ATOM 666 C C . ASP A 1 85 ? -5.701 -3.040 36.745 1.00 85.81 85 ASP A C 1
ATOM 668 O O . ASP A 1 85 ? -5.226 -1.989 37.183 1.00 85.81 85 ASP A O 1
ATOM 672 N N . CYS A 1 86 ? -5.495 -3.438 35.485 1.00 90.44 86 CYS A N 1
ATOM 673 C CA . CYS A 1 86 ? -4.388 -2.915 34.690 1.00 90.44 86 CYS A CA 1
ATOM 674 C C . CYS A 1 86 ? -4.805 -2.261 33.372 1.00 90.44 86 CYS A C 1
ATOM 676 O O . CYS A 1 86 ? -5.266 -2.923 32.440 1.00 90.44 86 CYS A O 1
ATOM 678 N N . ILE A 1 87 ? -4.564 -0.952 33.257 1.00 93.00 87 ILE A N 1
ATOM 679 C CA . ILE A 1 87 ? -4.871 -0.169 32.057 1.00 93.00 87 ILE A CA 1
ATOM 680 C C . ILE A 1 87 ? -3.574 0.211 31.329 1.00 93.00 87 ILE A C 1
ATOM 682 O O . ILE A 1 87 ? -2.620 0.705 31.933 1.00 93.00 87 ILE A O 1
ATOM 686 N N . ARG A 1 88 ? -3.539 0.012 30.008 1.00 93.06 88 ARG A N 1
ATOM 687 C CA . ARG A 1 88 ? -2.419 0.365 29.116 1.00 93.06 88 ARG A CA 1
ATOM 688 C C . ARG A 1 88 ? -2.931 1.139 27.905 1.00 93.06 88 ARG A C 1
ATOM 690 O O . ARG A 1 88 ? -4.044 0.896 27.455 1.00 93.06 88 ARG A O 1
ATOM 697 N N . CYS A 1 89 ? -2.122 2.039 27.347 1.00 94.19 89 CYS A N 1
ATOM 698 C CA . CYS A 1 89 ? -2.458 2.750 26.110 1.00 94.19 89 CYS A CA 1
ATOM 699 C C . CYS A 1 89 ? -1.401 2.494 25.031 1.00 94.19 89 CYS A C 1
ATOM 701 O O . CYS A 1 89 ? -0.211 2.752 25.233 1.00 94.19 89 CYS A O 1
ATOM 703 N N . PHE A 1 90 ? -1.865 1.978 23.896 1.00 94.56 90 PHE A N 1
ATOM 704 C CA . PHE A 1 90 ? -1.081 1.626 22.722 1.00 94.56 90 PHE A CA 1
ATOM 705 C C . PHE A 1 90 ? -1.375 2.607 21.585 1.00 94.56 90 PHE A C 1
ATOM 707 O O . PHE A 1 90 ? -2.516 3.028 21.392 1.00 94.56 90 PHE A O 1
ATOM 714 N N . LEU A 1 91 ? -0.359 2.919 20.786 1.00 93.81 91 LEU A N 1
ATOM 715 C CA . LEU A 1 91 ? -0.521 3.456 19.436 1.00 93.81 91 LEU A CA 1
ATOM 716 C C . LEU A 1 91 ? -0.341 2.298 18.450 1.00 93.81 91 LEU A C 1
ATOM 718 O O . LEU A 1 91 ? 0.707 1.656 18.469 1.00 93.81 91 LEU A O 1
ATOM 722 N N . ILE A 1 92 ? -1.348 2.034 17.615 1.00 93.19 92 ILE A N 1
ATOM 723 C CA . ILE A 1 92 ? -1.402 0.888 16.697 1.00 93.19 92 ILE A CA 1
ATOM 724 C C . ILE A 1 92 ? -1.415 1.375 15.250 1.00 93.19 92 ILE A C 1
ATOM 726 O O . ILE A 1 92 ? -2.131 2.318 14.915 1.00 93.19 92 ILE A O 1
ATOM 730 N N . ARG A 1 93 ? -0.634 0.731 14.380 1.00 91.94 93 ARG A N 1
ATOM 731 C CA . ARG A 1 93 ? -0.544 1.068 12.956 1.00 91.94 93 ARG A CA 1
ATOM 732 C C . ARG A 1 93 ? -0.500 -0.171 12.087 1.00 91.94 93 ARG A C 1
ATOM 734 O O . ARG A 1 93 ? 0.363 -1.022 12.277 1.00 91.94 93 ARG A O 1
ATOM 741 N N . LEU A 1 94 ? -1.343 -0.195 11.064 1.00 92.88 94 LEU A N 1
ATOM 742 C CA . LEU A 1 94 ? -1.139 -1.052 9.905 1.00 92.88 94 LEU A CA 1
ATOM 743 C C . LEU A 1 94 ? 0.022 -0.483 9.076 1.00 92.88 94 LEU A C 1
ATOM 745 O O . LEU A 1 94 ? 0.024 0.704 8.743 1.00 92.88 94 LEU A O 1
ATOM 749 N N . ARG A 1 95 ? 1.030 -1.309 8.789 1.00 92.69 95 ARG A N 1
ATOM 750 C CA . ARG A 1 95 ? 2.153 -0.961 7.898 1.00 92.69 95 ARG A CA 1
ATOM 751 C C . ARG A 1 95 ? 2.074 -1.681 6.552 1.00 92.69 95 ARG A C 1
ATOM 753 O O . ARG A 1 95 ? 2.517 -1.136 5.550 1.00 92.69 95 ARG A O 1
ATOM 760 N N . SER A 1 96 ? 1.460 -2.857 6.544 1.00 92.94 96 SER A N 1
ATOM 761 C CA . SER A 1 96 ? 0.993 -3.613 5.377 1.00 92.94 96 SER A CA 1
ATOM 762 C C . SER A 1 96 ? -0.137 -4.539 5.833 1.00 92.94 96 SER A C 1
ATOM 764 O O . SER A 1 96 ? -0.423 -4.606 7.031 1.00 92.94 96 SER A O 1
ATOM 766 N N . SER A 1 97 ? -0.725 -5.328 4.933 1.00 90.62 97 SER A N 1
ATOM 767 C CA . SER A 1 97 ? -1.750 -6.324 5.290 1.00 90.62 97 SER A CA 1
ATOM 768 C C . SER A 1 97 ? -1.252 -7.374 6.298 1.00 90.62 97 SER A C 1
ATOM 770 O O . SER A 1 97 ? -2.059 -8.020 6.969 1.00 90.62 97 SER A O 1
ATOM 772 N N . ASN A 1 98 ? 0.075 -7.534 6.416 1.00 94.62 98 ASN A N 1
ATOM 773 C CA . ASN A 1 98 ? 0.734 -8.539 7.252 1.00 94.62 98 ASN A CA 1
ATOM 774 C C . ASN A 1 98 ? 1.559 -7.964 8.420 1.00 94.62 98 ASN A C 1
ATOM 776 O O . ASN A 1 98 ? 2.139 -8.746 9.172 1.00 94.62 98 ASN A O 1
ATOM 780 N N . ILE A 1 99 ? 1.646 -6.639 8.588 1.00 95.88 99 ILE A N 1
ATOM 781 C CA . ILE A 1 99 ? 2.467 -6.011 9.636 1.00 95.88 99 ILE A CA 1
ATOM 782 C C . ILE A 1 99 ? 1.639 -5.006 10.437 1.00 95.88 99 ILE A C 1
ATOM 784 O O . ILE A 1 99 ? 1.216 -3.974 9.905 1.00 95.88 99 ILE A O 1
ATOM 788 N N . LEU A 1 100 ? 1.496 -5.266 11.741 1.00 95.81 100 LEU A N 1
ATOM 789 C CA . LEU A 1 100 ? 1.117 -4.241 12.714 1.00 95.81 100 LEU A CA 1
ATOM 790 C C . LEU A 1 100 ? 2.360 -3.744 13.461 1.00 95.81 100 LEU A C 1
ATOM 792 O O . LEU A 1 100 ? 3.129 -4.526 14.019 1.00 95.81 100 LEU A O 1
ATOM 796 N N . GLU A 1 101 ? 2.522 -2.427 13.512 1.00 94.19 101 GLU A N 1
ATOM 797 C CA . GLU A 1 101 ? 3.486 -1.741 14.369 1.00 94.19 101 GLU A CA 1
ATOM 798 C C . GLU A 1 101 ? 2.755 -1.169 15.589 1.00 94.19 101 GLU A C 1
ATOM 800 O O . GLU A 1 101 ? 1.742 -0.475 15.463 1.00 94.19 101 GLU A O 1
ATOM 805 N N . LEU A 1 102 ? 3.286 -1.453 16.774 1.00 94.00 102 LEU A N 1
ATOM 806 C CA . LEU A 1 102 ? 2.751 -1.016 18.056 1.00 94.00 102 LEU A CA 1
ATOM 807 C C . LEU A 1 102 ? 3.780 -0.168 18.797 1.00 94.00 102 LEU A C 1
ATOM 809 O O . LEU A 1 102 ? 4.956 -0.526 18.850 1.00 94.00 102 LEU A O 1
ATOM 813 N N . PHE A 1 103 ? 3.319 0.889 19.460 1.00 93.50 103 PHE A N 1
ATOM 814 C CA . PHE A 1 103 ? 4.095 1.593 20.479 1.00 93.50 103 PHE A CA 1
ATOM 815 C C . PHE A 1 103 ? 3.340 1.580 21.803 1.00 93.50 103 PHE A C 1
ATOM 817 O O . PHE A 1 103 ? 2.158 1.922 21.855 1.00 93.50 103 PHE A O 1
ATOM 824 N N . VAL A 1 104 ? 4.044 1.249 22.883 1.00 92.19 104 VAL A N 1
ATOM 825 C CA . VAL A 1 104 ? 3.549 1.303 24.267 1.00 92.19 104 VAL A CA 1
ATOM 826 C C . VAL A 1 104 ? 4.625 1.914 25.159 1.00 92.19 104 VAL A C 1
ATOM 828 O O . VAL A 1 104 ? 5.816 1.773 24.878 1.00 92.19 104 VAL A O 1
ATOM 831 N N . ARG A 1 105 ? 4.250 2.607 26.239 1.00 89.50 105 ARG A N 1
ATOM 832 C CA . ARG A 1 105 ? 5.238 3.079 27.220 1.00 89.50 105 ARG A CA 1
ATOM 833 C C . ARG A 1 105 ? 5.575 1.961 28.210 1.00 89.50 105 ARG A C 1
ATOM 835 O O . ARG A 1 105 ? 4.984 1.928 29.279 1.00 89.50 105 ARG A O 1
ATOM 842 N N . ASN A 1 106 ? 6.524 1.101 27.828 1.00 82.44 106 ASN A N 1
ATOM 843 C CA . ASN A 1 106 ? 6.983 -0.100 28.529 1.00 82.44 106 ASN A CA 1
ATOM 844 C C . ASN A 1 106 ? 5.846 -1.101 28.811 1.00 82.44 106 ASN A C 1
ATOM 846 O O . ASN A 1 106 ? 4.913 -0.816 29.555 1.00 82.44 106 ASN A O 1
ATOM 850 N N . LEU A 1 107 ? 5.939 -2.305 28.246 1.00 84.19 107 LEU A N 1
ATOM 851 C CA . LEU A 1 107 ? 4.869 -3.303 28.319 1.00 84.19 107 LEU A CA 1
ATOM 852 C C . LEU A 1 107 ? 4.511 -3.710 29.766 1.00 84.19 107 LEU A C 1
ATOM 854 O O . LEU A 1 107 ? 3.340 -3.950 30.069 1.00 84.19 107 LEU A O 1
ATOM 858 N N . ASP A 1 108 ? 5.494 -3.694 30.668 1.00 83.44 108 ASP A N 1
ATOM 859 C CA . ASP A 1 108 ? 5.310 -4.010 32.090 1.00 83.44 108 ASP A CA 1
ATOM 860 C C . ASP A 1 108 ? 4.675 -2.858 32.890 1.00 83.44 108 ASP A C 1
ATOM 862 O O . ASP A 1 108 ? 4.224 -3.054 34.017 1.00 83.44 108 ASP A O 1
ATOM 866 N N . THR A 1 109 ? 4.624 -1.643 32.333 1.00 86.31 109 THR A N 1
ATOM 867 C CA . THR A 1 109 ? 4.009 -0.493 33.009 1.00 86.31 109 THR A CA 1
ATOM 868 C C . THR A 1 109 ? 2.489 -0.595 32.956 1.00 86.31 109 THR A C 1
ATOM 870 O O . THR A 1 109 ? 1.891 -0.910 31.927 1.00 86.31 109 THR A O 1
ATOM 873 N N . CYS A 1 110 ? 1.871 -0.328 34.101 1.00 88.44 110 CYS A N 1
ATOM 874 C CA . CYS A 1 110 ? 0.467 -0.575 34.376 1.00 88.44 110 CYS A CA 1
ATOM 875 C C . CYS A 1 110 ? -0.138 0.675 35.026 1.00 88.44 110 CYS A C 1
ATOM 877 O O . CYS A 1 110 ? 0.426 1.188 35.994 1.00 88.44 110 CYS A O 1
ATOM 879 N N . TYR A 1 111 ? -1.250 1.183 34.491 1.00 92.12 111 TYR A N 1
ATOM 880 C CA . TYR A 1 111 ? -1.919 2.376 35.012 1.00 92.12 111 TYR A CA 1
ATOM 881 C C . TYR A 1 111 ? -3.223 2.027 35.721 1.00 92.12 111 TYR A C 1
ATOM 883 O O . TYR A 1 111 ? -3.989 1.184 35.260 1.00 92.12 111 TYR A O 1
ATOM 891 N N . SER A 1 112 ? -3.495 2.749 36.808 1.00 89.81 112 SER A N 1
ATOM 892 C CA . SER A 1 112 ? -4.689 2.567 37.650 1.00 89.81 112 SER A CA 1
ATOM 893 C C . SER A 1 112 ? -5.909 3.372 37.178 1.00 89.81 112 SER A C 1
ATOM 895 O O . SER A 1 112 ? -6.969 3.337 37.799 1.00 89.81 112 SER A O 1
ATOM 897 N N . SER A 1 113 ? -5.772 4.155 36.101 1.00 90.38 113 SER A N 1
ATOM 898 C CA . SER A 1 113 ? -6.881 4.926 35.534 1.00 90.38 113 SER A CA 1
ATOM 899 C C . SER A 1 113 ? -6.720 5.191 34.036 1.00 90.38 113 SER A C 1
ATOM 901 O O . SER A 1 113 ? -5.621 5.457 33.544 1.00 90.38 113 SER A O 1
ATOM 903 N N . GLU A 1 114 ? -7.847 5.217 33.316 1.00 90.44 114 GLU A N 1
ATOM 904 C CA . GLU A 1 114 ? -7.914 5.578 31.890 1.00 90.44 114 GLU A CA 1
ATOM 905 C C . GLU A 1 114 ? -7.233 6.930 31.614 1.00 90.44 114 GLU A C 1
ATOM 907 O O . GLU A 1 114 ? -6.468 7.076 30.663 1.00 90.44 114 GLU A O 1
ATOM 912 N N . ARG A 1 115 ? -7.462 7.921 32.488 1.00 91.44 115 ARG A N 1
ATOM 913 C CA . ARG A 1 115 ? -6.891 9.268 32.358 1.00 91.44 115 ARG A CA 1
ATOM 914 C C . ARG A 1 115 ? -5.362 9.250 32.395 1.00 91.44 115 ARG A C 1
ATOM 916 O O . ARG A 1 115 ? -4.731 9.973 31.629 1.00 91.44 115 ARG A O 1
ATOM 923 N N . GLU A 1 116 ? -4.776 8.453 33.282 1.00 92.31 116 GLU A N 1
ATOM 924 C CA . GLU A 1 116 ? -3.326 8.314 33.401 1.00 92.31 116 GLU A CA 1
ATOM 925 C C . GLU A 1 116 ? -2.736 7.570 32.196 1.00 92.31 116 GLU A C 1
ATOM 927 O O . GLU A 1 116 ? -1.735 8.022 31.636 1.00 92.31 116 GLU A O 1
ATOM 932 N N . ALA A 1 117 ? -3.396 6.504 31.731 1.00 92.12 117 ALA A N 1
ATOM 933 C CA . ALA A 1 117 ? -2.991 5.773 30.533 1.00 92.12 117 ALA A CA 1
ATOM 934 C C . ALA A 1 117 ? -3.021 6.657 29.271 1.00 92.12 117 ALA A C 1
ATOM 936 O O . ALA A 1 117 ? -2.065 6.650 28.498 1.00 92.12 117 ALA A O 1
ATOM 937 N N . ILE A 1 118 ? -4.069 7.469 29.088 1.00 91.62 118 ILE A N 1
ATOM 938 C CA . ILE A 1 118 ? -4.195 8.399 27.953 1.00 91.62 118 ILE A CA 1
ATOM 939 C C . ILE A 1 118 ? -3.123 9.496 28.007 1.00 91.62 118 ILE A C 1
ATOM 941 O O . ILE A 1 118 ? -2.469 9.751 26.999 1.00 91.62 118 ILE A O 1
ATOM 945 N N . ILE A 1 119 ? -2.894 10.119 29.171 1.00 91.12 119 ILE A N 1
ATOM 946 C CA . ILE A 1 119 ? -1.861 11.163 29.333 1.00 91.12 119 ILE A CA 1
ATOM 947 C C . ILE A 1 119 ? -0.453 10.614 29.051 1.00 91.12 119 ILE A C 1
ATOM 949 O O . ILE A 1 119 ? 0.409 11.348 28.567 1.00 91.12 119 ILE A O 1
ATOM 953 N N . ASN A 1 120 ? -0.212 9.332 29.333 1.00 89.50 120 ASN A N 1
ATOM 954 C CA . ASN A 1 120 ? 1.085 8.697 29.121 1.00 89.50 120 ASN A CA 1
ATOM 955 C C . ASN A 1 120 ? 1.231 7.950 27.779 1.00 89.50 120 ASN A C 1
ATOM 957 O O . ASN A 1 120 ? 2.320 7.442 27.485 1.00 89.50 120 ASN A O 1
ATOM 961 N N . CYS A 1 121 ? 0.186 7.917 26.953 1.00 91.19 121 CYS A N 1
ATOM 962 C CA . CYS A 1 121 ? 0.168 7.193 25.684 1.00 91.19 121 CYS A CA 1
ATOM 963 C C . CYS A 1 121 ? 1.236 7.718 24.694 1.00 91.19 121 CYS A C 1
ATOM 965 O O . CYS A 1 121 ? 1.505 8.922 24.681 1.00 91.19 121 CYS A O 1
ATOM 967 N N . PRO A 1 122 ? 1.863 6.870 23.852 1.00 91.38 122 PRO A N 1
ATOM 968 C CA . PRO A 1 122 ? 2.845 7.332 22.866 1.00 91.38 122 PRO A CA 1
ATOM 969 C C . PRO A 1 122 ? 2.232 8.266 21.811 1.00 91.38 122 PRO A C 1
ATOM 971 O O . PRO A 1 122 ? 1.220 7.942 21.191 1.00 91.38 122 PRO A O 1
ATOM 974 N N . LEU A 1 123 ? 2.863 9.418 21.573 1.00 84.69 123 LEU A N 1
ATOM 975 C CA . LEU A 1 123 ? 2.410 10.441 20.622 1.00 84.69 123 LEU A CA 1
ATOM 976 C C . LEU A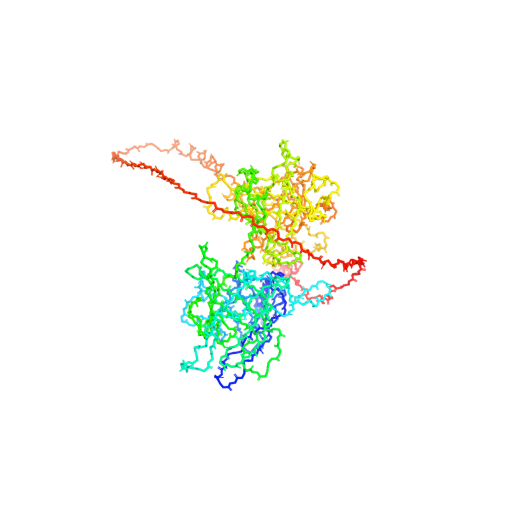 1 123 ? 3.445 10.671 19.508 1.00 84.69 123 LEU A C 1
ATOM 978 O O . LEU A 1 123 ? 4.635 10.433 19.695 1.00 84.69 123 LEU A O 1
ATOM 982 N N . GLY A 1 124 ? 2.988 11.201 18.369 1.00 74.25 124 GLY A N 1
ATOM 983 C CA . GLY A 1 124 ? 3.839 11.614 17.246 1.00 74.25 124 GLY A CA 1
ATOM 984 C C . GLY A 1 124 ? 3.933 10.607 16.091 1.00 74.25 124 GLY A C 1
ATOM 985 O O . GLY A 1 124 ? 3.403 9.498 16.148 1.00 74.25 124 GLY A O 1
ATOM 986 N N . ALA A 1 125 ? 4.596 11.022 15.006 1.00 64.31 125 ALA A N 1
ATOM 987 C CA . ALA A 1 125 ? 4.775 10.209 13.798 1.00 64.31 125 ALA A CA 1
ATOM 988 C C . ALA A 1 125 ? 5.789 9.068 14.002 1.00 64.31 125 ALA A C 1
ATOM 990 O O . ALA A 1 125 ? 5.539 7.946 13.570 1.00 64.31 125 ALA A O 1
ATOM 991 N N . HIS A 1 126 ? 6.859 9.301 14.759 1.00 66.69 126 HIS A N 1
ATOM 992 C CA . HIS A 1 126 ? 7.805 8.269 15.187 1.00 66.69 126 HIS A CA 1
ATOM 993 C C . HIS A 1 126 ? 8.014 8.429 16.702 1.00 66.69 126 HIS A C 1
ATOM 995 O O . HIS A 1 126 ? 8.778 9.300 17.115 1.00 66.69 126 HIS A O 1
ATOM 1001 N N . PRO A 1 127 ? 7.265 7.692 17.548 1.00 76.62 127 PRO A N 1
ATOM 1002 C CA . PRO A 1 127 ? 7.351 7.825 19.001 1.00 76.62 127 PRO A CA 1
ATOM 1003 C C . PRO A 1 127 ? 8.673 7.253 19.530 1.00 76.62 127 PRO A C 1
ATOM 1005 O O . PRO A 1 127 ? 8.788 6.061 19.810 1.00 76.62 127 PRO A O 1
ATOM 1008 N N . SER A 1 128 ? 9.674 8.116 19.675 1.00 70.88 128 SER A N 1
ATOM 1009 C CA . SER A 1 128 ? 10.970 7.801 20.276 1.00 70.88 128 SER A CA 1
ATOM 1010 C C . SER A 1 128 ? 11.116 8.491 21.636 1.00 70.88 128 SER A C 1
ATOM 1012 O O . SER A 1 128 ? 10.687 9.629 21.834 1.00 70.88 128 SER A O 1
ATOM 1014 N N . GLY A 1 129 ? 11.695 7.792 22.614 1.00 69.56 129 GLY A N 1
ATOM 1015 C CA . GLY A 1 129 ? 11.913 8.342 23.951 1.00 69.56 129 GLY A CA 1
ATOM 1016 C C . GLY A 1 129 ? 12.172 7.279 25.022 1.00 69.56 129 GLY A C 1
ATOM 1017 O O . GLY A 1 129 ? 11.900 6.096 24.804 1.00 69.56 129 GLY A O 1
ATOM 1018 N N . PRO A 1 130 ? 12.695 7.681 26.196 1.00 71.06 130 PRO A N 1
ATOM 1019 C CA . PRO A 1 130 ? 12.985 6.760 27.289 1.00 71.06 130 PRO A CA 1
ATOM 1020 C C . PRO A 1 130 ? 11.708 6.057 27.765 1.00 71.06 130 PRO A C 1
ATOM 1022 O O . PRO A 1 130 ? 10.728 6.701 28.137 1.00 71.06 130 PRO A O 1
ATOM 1025 N N . GLY A 1 131 ? 11.734 4.724 27.760 1.00 79.38 131 GLY A N 1
ATOM 1026 C CA . GLY A 1 131 ? 10.603 3.893 28.173 1.00 79.38 131 GLY A CA 1
ATOM 1027 C C . GLY A 1 131 ? 9.494 3.730 27.129 1.00 79.38 131 GLY A C 1
ATOM 1028 O O . GLY A 1 131 ? 8.455 3.184 27.479 1.00 79.38 131 GLY A O 1
ATOM 1029 N N . VAL A 1 132 ? 9.671 4.165 25.875 1.00 86.38 132 VAL A N 1
ATOM 1030 C CA . VAL A 1 132 ? 8.776 3.770 24.770 1.00 86.38 132 VAL A CA 1
ATOM 1031 C C . VAL A 1 132 ? 9.324 2.507 24.106 1.00 86.38 132 VAL A C 1
ATOM 1033 O O . VAL A 1 132 ? 10.485 2.463 23.708 1.00 86.38 132 VAL A O 1
ATOM 1036 N N . SER A 1 133 ? 8.482 1.485 23.983 1.00 86.81 133 SER A N 1
ATOM 1037 C CA . SER A 1 133 ? 8.786 0.210 23.334 1.00 86.81 133 SER A CA 1
ATOM 1038 C C . SER A 1 133 ? 8.040 0.125 22.005 1.00 86.81 133 SER A C 1
ATOM 1040 O O . SER A 1 133 ? 6.813 0.240 21.986 1.00 86.81 133 SER A O 1
ATOM 1042 N N . GLN A 1 134 ? 8.772 -0.097 20.912 1.00 89.19 134 GLN A N 1
ATOM 1043 C CA . GLN A 1 134 ? 8.214 -0.521 19.626 1.00 89.19 134 GLN A CA 1
ATOM 1044 C C . GLN A 1 134 ? 8.067 -2.050 19.641 1.00 89.19 134 GLN A C 1
ATOM 1046 O O . GLN A 1 134 ? 8.984 -2.750 20.069 1.00 89.19 134 GLN A O 1
ATOM 1051 N N . ILE A 1 135 ? 6.933 -2.570 19.176 1.00 91.94 135 ILE A N 1
ATOM 1052 C CA . ILE A 1 135 ? 6.689 -4.006 18.996 1.00 91.94 135 ILE A CA 1
ATOM 1053 C C . ILE A 1 135 ? 6.187 -4.207 17.564 1.00 91.94 135 ILE A C 1
ATOM 1055 O O . ILE A 1 135 ? 5.276 -3.505 17.122 1.00 91.94 135 ILE A O 1
ATOM 1059 N N . LEU A 1 136 ? 6.782 -5.155 16.840 1.00 94.56 136 LEU A N 1
ATOM 1060 C CA . LEU A 1 136 ? 6.355 -5.540 15.495 1.00 94.56 136 LEU A CA 1
ATOM 1061 C C . LEU A 1 136 ? 5.626 -6.878 15.566 1.00 94.56 136 LEU A C 1
ATOM 1063 O O . LEU A 1 136 ? 6.160 -7.862 16.079 1.00 94.56 136 LEU A O 1
ATOM 1067 N N . LEU A 1 137 ? 4.399 -6.895 15.057 1.00 96.38 137 LEU A N 1
ATOM 1068 C CA . LEU A 1 137 ? 3.588 -8.094 14.927 1.00 96.38 137 LEU A CA 1
ATOM 1069 C C . LEU A 1 137 ? 3.583 -8.538 13.465 1.00 96.38 137 LEU A C 1
ATOM 1071 O O . LEU A 1 137 ? 3.030 -7.857 12.599 1.00 96.38 137 LEU A O 1
ATOM 1075 N N . TYR A 1 138 ? 4.164 -9.706 13.215 1.00 95.94 138 TYR A N 1
ATOM 1076 C CA . TYR A 1 138 ? 4.191 -10.356 11.911 1.00 95.94 138 TYR A CA 1
ATOM 1077 C C . TYR A 1 138 ? 2.987 -11.291 11.790 1.00 95.94 138 TYR A C 1
ATOM 1079 O O . TYR A 1 138 ? 2.872 -12.252 12.553 1.00 95.94 138 TYR A O 1
ATOM 1087 N N . LYS A 1 139 ? 2.064 -11.002 10.870 1.00 94.94 139 LYS A N 1
ATOM 1088 C CA . LYS A 1 139 ? 0.826 -11.771 10.687 1.00 94.94 139 LYS A CA 1
ATOM 1089 C C . LYS A 1 139 ? 1.157 -13.161 10.151 1.00 94.94 139 LYS A C 1
ATOM 1091 O O . LYS A 1 139 ? 1.900 -13.294 9.183 1.00 94.94 139 LYS A O 1
ATOM 1096 N N . THR A 1 140 ? 0.605 -14.191 10.784 1.00 92.19 140 THR A N 1
ATOM 1097 C CA . THR A 1 140 ? 0.764 -15.601 10.394 1.00 92.19 140 THR A CA 1
ATOM 1098 C C . THR A 1 140 ? -0.532 -16.185 9.845 1.00 92.19 140 THR A C 1
ATOM 1100 O O . THR A 1 140 ? -0.485 -17.061 8.980 1.00 92.19 140 THR A O 1
ATOM 1103 N N . LYS A 1 141 ? -1.683 -15.677 10.307 1.00 89.62 141 LYS A N 1
ATOM 1104 C CA . LYS A 1 141 ? -3.012 -16.039 9.804 1.00 89.62 141 LYS A CA 1
ATOM 1105 C C . LYS A 1 141 ? -3.949 -14.835 9.788 1.00 89.62 141 LYS A C 1
ATOM 1107 O O . LYS A 1 141 ? -3.920 -14.004 10.699 1.00 89.62 141 LYS A O 1
ATOM 1112 N N . THR A 1 142 ? -4.845 -14.797 8.811 1.00 83.62 142 THR A N 1
ATOM 1113 C CA . THR A 1 142 ? -5.974 -13.857 8.772 1.00 83.62 142 THR A CA 1
ATOM 1114 C C . THR A 1 142 ? -7.265 -14.591 9.124 1.00 83.62 142 THR A C 1
ATOM 1116 O O . THR A 1 142 ? -7.470 -15.731 8.709 1.00 83.62 142 THR A O 1
ATOM 1119 N N . PHE A 1 143 ? -8.147 -13.950 9.893 1.00 81.62 143 PHE A N 1
ATOM 1120 C CA . PHE A 1 143 ? -9.499 -14.461 10.109 1.00 81.62 143 PHE A CA 1
ATOM 1121 C C . PHE A 1 143 ? -10.369 -14.092 8.905 1.00 81.62 143 PHE A C 1
ATOM 1123 O O . PHE A 1 143 ? -10.561 -12.915 8.611 1.00 81.62 143 PHE A O 1
ATOM 1130 N N . SER A 1 144 ? -10.877 -15.098 8.196 1.00 65.06 144 SER A N 1
ATOM 1131 C CA . SER A 1 144 ? -11.829 -14.926 7.098 1.00 65.06 144 SER A CA 1
ATOM 1132 C C . SER A 1 144 ? -13.170 -15.577 7.442 1.00 65.06 144 SER A C 1
ATOM 1134 O O . SER A 1 144 ? -13.246 -16.440 8.316 1.00 65.06 144 SER A O 1
ATOM 1136 N N . GLN A 1 145 ? -14.222 -15.237 6.694 1.00 52.41 145 GLN A N 1
ATOM 1137 C CA . GLN A 1 145 ? -15.535 -15.892 6.807 1.00 52.41 145 GLN A CA 1
ATOM 1138 C C . GLN A 1 145 ? -15.498 -17.402 6.475 1.00 52.41 145 GLN A C 1
ATOM 1140 O O . GLN A 1 145 ? -16.447 -18.117 6.776 1.00 52.41 145 GLN A O 1
ATOM 1145 N N . LEU A 1 146 ? -14.402 -17.896 5.881 1.00 54.97 146 LEU A N 1
ATOM 1146 C CA . LEU A 1 146 ? -14.159 -19.311 5.572 1.00 54.97 146 LEU A CA 1
ATOM 1147 C C . LEU A 1 146 ? -13.161 -19.975 6.547 1.00 54.97 146 LEU A C 1
ATOM 1149 O O . LEU A 1 146 ? -12.720 -21.097 6.305 1.00 54.97 146 LEU A O 1
ATOM 1153 N N . GLY A 1 147 ? -12.800 -19.298 7.644 1.00 60.31 147 GLY A N 1
ATOM 1154 C CA . GLY A 1 147 ? -11.835 -19.762 8.646 1.00 60.31 147 GLY A CA 1
ATOM 1155 C C . GLY A 1 147 ? -10.473 -19.063 8.561 1.00 60.31 147 GLY A C 1
ATOM 1156 O O . GLY A 1 147 ? -10.334 -17.995 7.959 1.00 60.31 147 GLY A O 1
ATOM 1157 N N . GLU A 1 148 ? -9.461 -19.655 9.197 1.00 66.50 148 GLU A N 1
ATOM 1158 C CA . GLU A 1 148 ? -8.087 -19.141 9.182 1.00 66.50 148 GLU A CA 1
ATOM 1159 C C . GLU A 1 148 ? -7.451 -19.294 7.790 1.00 66.50 148 GLU A C 1
ATOM 1161 O O . GLU A 1 148 ? -7.277 -20.410 7.297 1.00 66.50 148 GLU A O 1
ATOM 1166 N N . THR A 1 149 ? -7.056 -18.183 7.169 1.00 70.19 149 THR A N 1
ATOM 1167 C CA . THR A 1 149 ? -6.310 -18.172 5.902 1.00 70.19 149 THR A CA 1
ATOM 1168 C C . THR A 1 149 ? -4.849 -17.789 6.118 1.00 70.19 149 THR A C 1
ATOM 1170 O O . THR A 1 149 ? -4.489 -17.147 7.107 1.00 70.19 149 THR A O 1
ATOM 1173 N N . ALA A 1 150 ? -3.987 -18.206 5.188 1.00 74.06 150 ALA A N 1
ATOM 1174 C CA . ALA A 1 150 ? -2.563 -17.888 5.211 1.00 74.06 150 ALA A CA 1
ATOM 1175 C C . ALA A 1 150 ? -2.286 -16.379 5.045 1.00 74.06 150 ALA A C 1
ATOM 1177 O O . ALA A 1 150 ? -3.150 -15.603 4.632 1.00 74.06 150 ALA A O 1
ATOM 1178 N N . VAL A 1 151 ? -1.047 -15.992 5.355 1.00 75.19 151 VAL A N 1
ATOM 1179 C CA . VAL A 1 151 ? -0.469 -14.657 5.121 1.00 75.19 151 VAL A CA 1
ATOM 1180 C C . VAL A 1 151 ? -0.740 -14.193 3.685 1.00 75.19 151 VAL A C 1
ATOM 1182 O O . VAL A 1 151 ? -0.542 -14.961 2.741 1.00 75.19 151 VAL A O 1
ATOM 1185 N N . LEU A 1 152 ? -1.179 -12.944 3.512 1.00 82.00 152 LEU A N 1
ATOM 1186 C CA . LEU A 1 152 ? -1.468 -12.396 2.187 1.00 82.00 152 LEU A CA 1
ATOM 1187 C C . LEU A 1 152 ? -0.163 -12.154 1.415 1.00 82.00 152 LEU A C 1
ATOM 1189 O O . LEU A 1 152 ? 0.862 -11.798 1.999 1.00 82.00 152 LEU A O 1
ATOM 1193 N N . GLN A 1 153 ? -0.188 -12.346 0.098 1.00 88.38 153 GLN A N 1
ATOM 1194 C CA . GLN A 1 153 ? 0.945 -11.992 -0.758 1.00 88.38 153 GLN A CA 1
ATOM 1195 C C . GLN A 1 153 ? 1.024 -10.468 -0.890 1.00 88.38 153 GLN A C 1
ATOM 1197 O O . GLN A 1 153 ? 0.032 -9.820 -1.215 1.00 88.38 153 GLN A O 1
ATOM 1202 N N . GLU A 1 154 ? 2.204 -9.914 -0.623 1.00 89.12 154 GLU A N 1
ATOM 1203 C CA . GLU A 1 154 ? 2.501 -8.484 -0.709 1.00 89.12 154 GLU A CA 1
ATOM 1204 C C . GLU A 1 154 ? 3.589 -8.253 -1.759 1.00 89.12 154 GLU A C 1
ATOM 1206 O O . GLU A 1 154 ? 4.485 -9.077 -1.944 1.00 89.12 154 GLU A O 1
ATOM 1211 N N . TYR A 1 155 ? 3.513 -7.124 -2.456 1.00 89.12 155 TYR A N 1
ATOM 1212 C CA . TYR A 1 155 ? 4.456 -6.757 -3.513 1.00 89.12 155 TYR A CA 1
ATOM 1213 C C . TYR A 1 155 ? 5.859 -6.484 -2.941 1.00 89.12 155 TYR A C 1
ATOM 1215 O O . TYR A 1 155 ? 6.005 -5.678 -2.020 1.00 89.12 155 TYR A O 1
ATOM 1223 N N . CYS A 1 156 ? 6.913 -7.081 -3.508 1.00 91.88 156 CYS A N 1
ATOM 1224 C CA . CYS A 1 156 ? 8.285 -6.732 -3.132 1.00 91.88 156 CYS A CA 1
ATOM 1225 C C . CYS A 1 156 ? 8.707 -5.386 -3.742 1.00 91.88 156 CYS A C 1
ATOM 1227 O O . CYS A 1 156 ? 8.710 -5.254 -4.966 1.00 91.88 156 CYS A O 1
ATOM 1229 N N . PRO A 1 157 ? 9.163 -4.397 -2.947 1.00 91.56 157 PRO A N 1
ATOM 1230 C CA . PRO A 1 157 ? 9.624 -3.116 -3.487 1.00 91.56 157 PRO A CA 1
ATOM 1231 C C . PRO A 1 157 ? 10.936 -3.218 -4.283 1.00 91.56 157 PRO A C 1
ATOM 1233 O O . PRO A 1 157 ? 11.249 -2.309 -5.046 1.00 91.56 157 PRO A O 1
ATOM 1236 N N . ILE A 1 158 ? 11.701 -4.300 -4.106 1.00 92.94 158 ILE A N 1
ATOM 1237 C CA . ILE A 1 158 ? 12.928 -4.594 -4.854 1.00 92.94 158 ILE A CA 1
ATOM 1238 C C . ILE A 1 158 ? 12.540 -5.389 -6.108 1.00 92.94 158 ILE A C 1
ATOM 1240 O O . ILE A 1 158 ? 12.158 -6.553 -5.995 1.00 92.94 158 ILE A O 1
ATOM 1244 N N . THR A 1 159 ? 12.623 -4.778 -7.293 1.00 89.31 159 THR A N 1
ATOM 1245 C CA . THR A 1 159 ? 12.070 -5.351 -8.537 1.00 89.31 159 THR A CA 1
ATOM 1246 C C . THR A 1 159 ? 13.093 -5.556 -9.643 1.00 89.31 159 THR A C 1
ATOM 1248 O O . THR A 1 159 ? 13.907 -4.678 -9.911 1.00 89.31 159 THR A O 1
ATOM 1251 N N . GLY A 1 160 ? 13.012 -6.690 -10.338 1.00 89.31 160 GLY A N 1
ATOM 1252 C CA . GLY A 1 160 ? 13.901 -7.059 -11.434 1.00 89.31 160 GLY A CA 1
ATOM 1253 C C . GLY A 1 160 ? 15.046 -7.958 -10.976 1.00 89.31 160 GLY A C 1
ATOM 1254 O O . GLY A 1 160 ? 14.835 -8.940 -10.259 1.00 89.31 160 GLY A O 1
ATOM 1255 N N . ARG A 1 161 ? 16.271 -7.678 -11.438 1.00 91.94 161 ARG A N 1
ATOM 1256 C CA . ARG A 1 161 ? 17.455 -8.520 -11.190 1.00 91.94 161 ARG A CA 1
ATOM 1257 C C . ARG A 1 161 ? 18.677 -7.665 -10.864 1.00 91.94 161 ARG A C 1
ATOM 1259 O O . ARG A 1 161 ? 19.033 -6.773 -11.634 1.00 91.94 161 ARG A O 1
ATOM 1266 N N . TYR A 1 162 ? 19.358 -7.984 -9.770 1.00 94.19 162 TYR A N 1
ATOM 1267 C CA . TYR A 1 162 ? 20.539 -7.261 -9.301 1.00 94.19 162 TYR A CA 1
ATOM 1268 C C . TYR A 1 162 ? 21.689 -8.228 -9.035 1.00 94.19 162 TYR A C 1
ATOM 1270 O O . TYR A 1 162 ? 21.475 -9.302 -8.481 1.00 94.19 162 TYR A O 1
ATOM 1278 N N . GLY A 1 163 ? 22.909 -7.819 -9.372 1.00 95.50 163 GLY A N 1
ATOM 1279 C CA . GLY A 1 163 ? 24.120 -8.396 -8.792 1.00 95.50 163 GLY A CA 1
ATOM 1280 C C . GLY A 1 163 ? 24.445 -7.678 -7.482 1.00 95.50 163 GLY A C 1
ATOM 1281 O O . GLY A 1 163 ? 24.245 -6.462 -7.401 1.00 95.50 163 GLY A O 1
ATOM 1282 N N . PHE A 1 164 ? 24.913 -8.383 -6.452 1.00 95.44 164 PHE A N 1
ATOM 1283 C CA . PHE A 1 164 ? 25.111 -7.792 -5.122 1.00 95.44 164 PHE A CA 1
ATOM 1284 C C . PHE A 1 164 ? 26.449 -8.142 -4.473 1.00 95.44 164 PHE A C 1
ATOM 1286 O O . PHE A 1 164 ? 26.986 -9.227 -4.669 1.00 95.44 164 PHE A O 1
ATOM 1293 N N . SER A 1 165 ? 26.963 -7.212 -3.668 1.00 93.94 165 SER A N 1
ATOM 1294 C CA . SER A 1 165 ? 27.970 -7.500 -2.642 1.00 93.94 165 SER A CA 1
ATOM 1295 C C . SER A 1 165 ? 27.311 -7.509 -1.264 1.00 93.94 165 SER A C 1
ATOM 1297 O O . SER A 1 165 ? 26.332 -6.787 -1.055 1.00 93.94 165 SER A O 1
ATOM 1299 N N . TYR A 1 166 ? 27.845 -8.311 -0.345 1.00 93.38 166 TYR A N 1
ATOM 1300 C CA . TYR A 1 166 ? 27.296 -8.564 0.993 1.00 93.38 166 TYR A CA 1
ATOM 1301 C C . TYR A 1 166 ? 28.411 -8.584 2.040 1.00 93.38 166 TYR A C 1
ATOM 1303 O O . TYR A 1 166 ? 29.503 -9.077 1.748 1.00 93.38 166 TYR A O 1
ATOM 1311 N N . SER A 1 167 ? 28.128 -8.096 3.245 1.00 90.56 167 SER A N 1
ATOM 1312 C CA . SER A 1 167 ? 29.003 -8.218 4.417 1.00 90.56 167 SER A CA 1
ATOM 1313 C C . SER A 1 167 ? 28.197 -8.247 5.717 1.00 90.56 167 SER A C 1
ATOM 1315 O O . SER A 1 167 ? 27.144 -7.609 5.815 1.00 90.56 167 SER A O 1
ATOM 1317 N N . ILE A 1 168 ? 28.709 -8.971 6.716 1.00 88.31 168 ILE A N 1
ATOM 1318 C CA . ILE A 1 168 ? 28.198 -8.969 8.096 1.00 88.31 168 ILE A CA 1
ATOM 1319 C C . ILE A 1 168 ? 29.061 -8.033 8.956 1.00 88.31 168 ILE A C 1
ATOM 1321 O O . ILE A 1 168 ? 30.270 -7.935 8.763 1.00 88.31 168 ILE A O 1
ATOM 1325 N N . ASN A 1 169 ? 28.432 -7.339 9.899 1.00 83.81 169 ASN A N 1
ATOM 1326 C CA . ASN A 1 169 ? 29.046 -6.467 10.894 1.00 83.81 169 ASN A CA 1
ATOM 1327 C C . ASN A 1 169 ? 28.765 -7.021 12.303 1.00 83.81 169 ASN A C 1
ATOM 1329 O O . ASN A 1 169 ? 27.972 -6.476 13.072 1.00 83.81 169 ASN A O 1
ATOM 1333 N N . ASP A 1 170 ? 29.397 -8.152 12.614 1.00 73.12 170 ASP A N 1
ATOM 1334 C CA . ASP A 1 170 ? 29.359 -8.825 13.920 1.00 73.12 170 ASP A CA 1
ATOM 1335 C C . ASP A 1 170 ? 30.509 -8.399 14.859 1.00 73.12 170 ASP A C 1
ATOM 1337 O O . ASP A 1 170 ? 30.526 -8.767 16.035 1.00 73.12 170 ASP A O 1
ATOM 1341 N N . GLY A 1 171 ? 31.449 -7.594 14.351 1.00 70.62 171 GLY A N 1
ATOM 1342 C CA . GLY A 1 171 ? 32.671 -7.174 15.037 1.00 70.62 171 GLY A CA 1
ATOM 1343 C C . GLY A 1 171 ? 33.926 -7.977 14.666 1.00 70.62 171 GLY A C 1
ATOM 1344 O O . GLY A 1 171 ? 34.967 -7.758 15.287 1.00 70.62 171 GLY A O 1
ATOM 1345 N N . ILE A 1 172 ? 33.856 -8.881 13.680 1.00 65.75 172 ILE A N 1
ATOM 1346 C CA . ILE A 1 172 ? 34.972 -9.699 13.184 1.00 65.75 172 ILE A CA 1
ATOM 1347 C C . ILE A 1 172 ? 35.239 -9.338 11.711 1.00 65.75 172 ILE A C 1
ATOM 1349 O O . ILE A 1 172 ? 34.459 -9.663 10.824 1.00 65.75 172 ILE A O 1
ATOM 1353 N N . GLU A 1 173 ? 36.356 -8.660 11.431 1.00 58.78 173 GLU A N 1
ATOM 1354 C CA . GLU A 1 173 ? 36.568 -7.916 10.170 1.00 58.78 173 GLU A CA 1
ATOM 1355 C C . GLU A 1 173 ? 36.742 -8.751 8.870 1.00 58.78 173 GLU A C 1
ATOM 1357 O O . GLU A 1 173 ? 36.905 -8.145 7.814 1.00 58.78 173 GLU A O 1
ATOM 1362 N N . ASP A 1 174 ? 36.732 -10.096 8.901 1.00 56.94 174 ASP A N 1
ATOM 1363 C CA . ASP A 1 174 ? 37.245 -10.923 7.779 1.00 56.94 174 ASP A CA 1
ATOM 1364 C C . ASP A 1 174 ? 36.465 -12.217 7.400 1.00 56.94 174 ASP A C 1
ATOM 1366 O O . ASP A 1 174 ? 36.827 -12.849 6.404 1.00 56.94 174 ASP A O 1
ATOM 1370 N N . GLU A 1 175 ? 35.425 -12.670 8.128 1.00 57.47 175 GLU A N 1
ATOM 1371 C CA . GLU A 1 175 ? 34.879 -14.038 7.909 1.00 57.47 175 GLU A CA 1
ATOM 1372 C C . GLU A 1 175 ? 33.658 -14.172 6.968 1.00 57.47 175 GLU A C 1
ATOM 1374 O O . GLU A 1 175 ? 33.597 -15.158 6.228 1.00 57.47 175 GLU A O 1
ATOM 1379 N N . TYR A 1 176 ? 32.703 -13.229 6.920 1.00 67.62 176 TYR A N 1
ATOM 1380 C CA . TYR A 1 176 ? 31.421 -13.414 6.198 1.00 67.62 176 TYR A CA 1
ATOM 1381 C C . TYR A 1 176 ? 31.123 -12.321 5.160 1.00 67.62 176 TYR A C 1
ATOM 1383 O O . TYR A 1 176 ? 30.374 -11.376 5.413 1.00 67.62 176 TYR A O 1
ATOM 1391 N N . GLU A 1 177 ? 31.679 -12.470 3.952 1.00 83.31 177 GLU A N 1
ATOM 1392 C CA . GLU A 1 177 ? 31.564 -11.474 2.881 1.00 83.31 177 GLU A CA 1
ATOM 1393 C C . GLU A 1 177 ? 31.440 -12.073 1.466 1.00 83.31 177 GLU A C 1
ATOM 1395 O O . GLU A 1 177 ? 32.021 -13.107 1.123 1.00 83.31 177 GLU A O 1
ATOM 1400 N N . CYS A 1 178 ? 30.742 -11.335 0.600 1.00 85.50 178 CYS A N 1
ATOM 1401 C CA . CYS A 1 178 ? 30.672 -11.533 -0.845 1.00 85.50 178 CYS A CA 1
ATOM 1402 C C . CYS A 1 178 ? 31.145 -10.240 -1.526 1.00 85.50 178 CYS A C 1
ATOM 1404 O O . CYS A 1 178 ? 30.368 -9.302 -1.704 1.00 85.50 178 CYS A O 1
ATOM 1406 N N . LYS A 1 179 ? 32.433 -10.158 -1.884 1.00 78.44 179 LYS A N 1
ATOM 1407 C CA . LYS A 1 179 ? 33.066 -8.897 -2.327 1.00 78.44 179 LYS A CA 1
ATOM 1408 C C . LYS A 1 179 ? 32.776 -8.507 -3.785 1.00 78.44 179 LYS A C 1
ATOM 1410 O O . LYS A 1 179 ? 33.074 -7.379 -4.171 1.00 78.44 179 LYS A O 1
ATOM 1415 N N . ASP A 1 180 ? 32.192 -9.396 -4.594 1.00 74.31 180 ASP A N 1
ATOM 1416 C CA . ASP A 1 180 ? 31.928 -9.152 -6.018 1.00 74.31 180 ASP A CA 1
ATOM 1417 C C . ASP A 1 180 ? 30.438 -9.245 -6.391 1.00 74.31 180 ASP A C 1
ATOM 1419 O O . ASP A 1 180 ? 29.812 -10.299 -6.313 1.00 74.31 180 ASP A O 1
ATOM 1423 N N . THR A 1 181 ? 29.919 -8.133 -6.921 1.00 76.69 181 THR A N 1
ATOM 1424 C CA . THR A 1 181 ? 28.585 -8.007 -7.536 1.00 76.69 181 THR A CA 1
ATOM 1425 C C . THR A 1 181 ? 28.360 -8.848 -8.803 1.00 76.69 181 THR A C 1
ATOM 1427 O O . THR A 1 181 ? 27.271 -8.778 -9.366 1.00 76.69 181 THR A O 1
ATOM 1430 N N . SER A 1 182 ? 29.365 -9.561 -9.331 1.00 79.50 182 SER A N 1
ATOM 1431 C CA . SER A 1 182 ? 29.253 -10.294 -10.605 1.00 79.50 182 SER A CA 1
ATOM 1432 C C . SER A 1 182 ? 28.758 -11.741 -10.488 1.00 79.50 182 SER A C 1
ATOM 1434 O O . SER A 1 182 ? 28.219 -12.260 -11.466 1.00 79.50 182 SER A O 1
ATOM 1436 N N . SER A 1 183 ? 28.917 -12.389 -9.327 1.00 86.19 183 SER A N 1
ATOM 1437 C CA . SER A 1 183 ? 28.490 -13.780 -9.095 1.00 86.19 183 SER A CA 1
ATOM 1438 C C . SER A 1 183 ? 27.190 -13.876 -8.294 1.00 86.19 183 SER A C 1
ATOM 1440 O O . SER A 1 183 ? 26.242 -14.542 -8.717 1.00 86.19 183 SER A O 1
ATOM 1442 N N . SER A 1 184 ? 27.131 -13.196 -7.148 1.00 94.06 184 SER A N 1
ATOM 1443 C CA . SER A 1 184 ? 25.965 -13.233 -6.263 1.00 94.06 184 SER A CA 1
ATOM 1444 C C . SER A 1 184 ? 24.850 -12.335 -6.798 1.00 94.06 184 SER A C 1
ATOM 1446 O O . SER A 1 184 ? 25.106 -11.194 -7.193 1.00 94.06 184 SER A O 1
ATOM 1448 N N . HIS A 1 185 ? 23.614 -12.838 -6.840 1.00 94.50 185 HIS A N 1
ATOM 1449 C CA . HIS A 1 185 ? 22.490 -12.139 -7.467 1.00 94.50 185 HIS A CA 1
ATOM 1450 C C . HIS A 1 185 ? 21.154 -12.332 -6.739 1.00 94.50 185 HIS A C 1
ATOM 1452 O O . HIS A 1 185 ? 20.885 -13.376 -6.152 1.00 94.50 185 HIS A O 1
ATOM 1458 N N . ILE A 1 186 ? 20.308 -11.302 -6.785 1.00 95.12 186 ILE A N 1
ATOM 1459 C CA . ILE A 1 186 ? 18.987 -11.251 -6.146 1.00 95.12 186 ILE A CA 1
ATOM 1460 C C . ILE A 1 186 ? 17.915 -10.846 -7.164 1.00 95.12 186 ILE A C 1
ATOM 1462 O O . ILE A 1 186 ? 18.153 -10.001 -8.034 1.00 95.12 186 ILE A O 1
ATOM 1466 N N . THR A 1 187 ? 16.731 -11.455 -7.076 1.00 93.88 187 THR A N 1
ATOM 1467 C CA . THR A 1 187 ? 15.599 -11.165 -7.970 1.00 93.88 187 THR A CA 1
ATOM 1468 C C . THR A 1 187 ? 14.245 -11.438 -7.315 1.00 93.88 187 THR A C 1
ATOM 1470 O O . THR A 1 187 ? 14.133 -12.337 -6.485 1.00 93.88 187 THR A O 1
ATOM 1473 N N . ASN A 1 188 ? 13.207 -10.700 -7.726 1.00 92.75 188 ASN A N 1
ATOM 1474 C CA . ASN A 1 188 ? 11.806 -10.993 -7.394 1.00 92.75 188 ASN A CA 1
ATOM 1475 C C . ASN A 1 188 ? 11.122 -11.961 -8.385 1.00 92.75 188 ASN A C 1
ATOM 1477 O O . ASN A 1 188 ? 9.941 -12.287 -8.253 1.00 92.75 188 ASN A O 1
ATOM 1481 N N . CYS A 1 189 ? 11.834 -12.405 -9.420 1.00 89.38 189 CYS A N 1
ATOM 1482 C CA . CYS A 1 189 ? 11.241 -13.109 -10.550 1.00 89.38 189 CYS A CA 1
ATOM 1483 C C . CYS A 1 189 ? 11.156 -14.630 -10.343 1.00 89.38 189 CYS A C 1
ATOM 1485 O O . CYS A 1 189 ? 12.073 -15.223 -9.778 1.00 89.38 189 CYS A O 1
ATOM 1487 N N . PRO A 1 190 ? 10.097 -15.294 -10.851 1.00 86.62 190 PRO A N 1
ATOM 1488 C CA . PRO A 1 190 ? 9.061 -14.764 -11.747 1.00 86.62 190 PRO A CA 1
ATOM 1489 C C . PRO A 1 190 ? 7.787 -14.248 -11.043 1.00 86.62 190 PRO A C 1
ATOM 1491 O O . PRO A 1 190 ? 6.801 -14.008 -11.738 1.00 86.62 190 PRO A O 1
ATOM 1494 N N . TYR A 1 191 ? 7.771 -14.124 -9.709 1.00 82.06 191 TYR A N 1
ATOM 1495 C CA . TYR A 1 191 ? 6.531 -14.067 -8.916 1.00 82.06 191 TYR A CA 1
ATOM 1496 C C . TYR A 1 191 ? 6.219 -12.741 -8.201 1.00 82.06 191 TYR A C 1
ATOM 1498 O O . TYR A 1 191 ? 5.123 -12.609 -7.670 1.00 82.06 191 TYR A O 1
ATOM 1506 N N . GLY A 1 192 ? 7.151 -11.787 -8.124 1.00 87.69 192 GLY A N 1
ATOM 1507 C CA . GLY A 1 192 ? 6.922 -10.426 -7.615 1.00 87.69 192 GLY A CA 1
ATOM 1508 C C . GLY A 1 192 ? 6.712 -10.263 -6.098 1.00 87.69 192 GLY A C 1
ATOM 1509 O O . GLY A 1 192 ? 7.085 -9.227 -5.553 1.00 87.69 192 GLY A O 1
ATOM 1510 N N . PHE A 1 193 ? 6.168 -11.268 -5.399 1.00 90.44 193 PHE A N 1
ATOM 1511 C CA . PHE A 1 193 ? 5.862 -11.235 -3.954 1.00 90.44 193 PHE A CA 1
ATOM 1512 C C . PHE A 1 193 ? 6.962 -11.810 -3.036 1.00 90.44 193 PHE A C 1
ATOM 1514 O O . PHE A 1 193 ? 6.810 -11.855 -1.812 1.00 90.44 193 PHE A O 1
ATOM 1521 N N . GLY A 1 194 ? 8.067 -12.295 -3.603 1.00 92.81 194 GLY A N 1
ATOM 1522 C CA . GLY A 1 194 ? 9.213 -12.820 -2.856 1.00 92.81 194 GLY A CA 1
ATOM 1523 C C . GLY A 1 194 ? 10.542 -12.432 -3.495 1.00 92.81 194 GLY A C 1
ATOM 1524 O O . GLY A 1 194 ? 10.554 -11.927 -4.613 1.00 92.81 194 GLY A O 1
ATOM 1525 N N . LEU A 1 195 ? 11.650 -12.671 -2.792 1.00 94.81 195 LEU A N 1
ATOM 1526 C CA . LEU A 1 195 ? 13.019 -12.443 -3.259 1.00 94.81 195 LEU A CA 1
ATOM 1527 C C . LEU A 1 195 ? 13.833 -13.736 -3.152 1.00 94.81 195 LEU A C 1
ATOM 1529 O O . LEU A 1 195 ? 14.016 -14.267 -2.055 1.00 94.81 195 LEU A O 1
ATOM 1533 N N . SER A 1 196 ? 14.359 -14.202 -4.281 1.00 94.88 196 SER A N 1
ATOM 1534 C CA . SER A 1 196 ? 15.367 -15.264 -4.336 1.00 94.88 196 SER A CA 1
ATOM 1535 C C . SER A 1 196 ? 16.754 -14.632 -4.283 1.00 94.88 196 SER A C 1
ATOM 1537 O O . SER A 1 196 ? 17.061 -13.754 -5.095 1.00 94.88 196 SER A O 1
ATOM 1539 N N . VAL A 1 197 ? 17.581 -15.062 -3.330 1.00 94.50 197 VAL A N 1
ATOM 1540 C CA . VAL A 1 197 ? 18.933 -14.547 -3.086 1.00 94.50 197 VAL A CA 1
ATOM 1541 C C . VAL A 1 197 ? 19.935 -15.676 -3.287 1.00 94.50 197 VAL A C 1
ATOM 1543 O O . VAL A 1 197 ? 19.949 -16.635 -2.520 1.00 94.50 197 VAL A O 1
ATOM 1546 N N . HIS A 1 198 ? 20.773 -15.551 -4.311 1.00 95.00 198 HIS A N 1
ATOM 1547 C CA . HIS A 1 198 ? 21.762 -16.549 -4.703 1.00 95.00 198 HIS A CA 1
ATOM 1548 C C . HIS A 1 198 ? 23.163 -16.035 -4.365 1.00 95.00 198 HIS A C 1
ATOM 1550 O O . HIS A 1 198 ? 23.710 -15.182 -5.069 1.00 95.00 198 HIS A O 1
ATOM 1556 N N . PHE A 1 199 ? 23.736 -16.541 -3.277 1.00 93.31 199 PHE A N 1
ATOM 1557 C CA . PHE A 1 199 ? 25.105 -16.273 -2.851 1.00 93.31 199 PHE A CA 1
ATOM 1558 C C . PHE A 1 199 ? 26.050 -17.210 -3.606 1.00 93.31 199 PHE A C 1
ATOM 1560 O O . PHE A 1 199 ? 25.889 -18.429 -3.560 1.00 93.31 199 PHE A O 1
ATOM 1567 N N . GLN A 1 200 ? 27.025 -16.646 -4.319 1.00 93.19 200 GLN A N 1
ATOM 1568 C CA . GLN A 1 200 ? 27.972 -17.404 -5.136 1.00 93.19 200 GLN A CA 1
ATOM 1569 C C . GLN A 1 200 ? 29.394 -16.865 -4.974 1.00 93.19 200 GLN A C 1
ATOM 1571 O O . GLN A 1 200 ? 29.651 -15.683 -5.229 1.00 93.19 200 GLN A O 1
ATOM 1576 N N . ARG A 1 201 ? 30.335 -17.757 -4.651 1.00 89.00 201 ARG A N 1
ATOM 1577 C CA . ARG A 1 201 ? 31.763 -17.485 -4.403 1.00 89.00 201 ARG A CA 1
ATOM 1578 C C . ARG A 1 201 ? 32.018 -16.534 -3.225 1.00 89.00 201 ARG A C 1
ATOM 1580 O O . ARG A 1 201 ? 32.965 -15.748 -3.260 1.00 89.00 201 ARG A O 1
ATOM 1587 N N . CYS A 1 202 ? 31.177 -16.603 -2.197 1.00 89.06 202 CYS A N 1
ATOM 1588 C CA . CYS A 1 202 ? 31.382 -15.897 -0.933 1.00 89.06 202 CYS A CA 1
ATOM 1589 C C . CYS A 1 202 ? 32.385 -16.643 -0.036 1.00 89.06 202 CYS A C 1
ATOM 1591 O O . CYS A 1 202 ? 32.690 -17.813 -0.278 1.00 89.06 202 CYS A O 1
ATOM 1593 N N . SER A 1 203 ? 32.892 -15.991 1.015 1.00 88.62 203 SER A N 1
ATOM 1594 C CA . SER A 1 203 ? 33.837 -16.606 1.967 1.00 88.62 203 SER A CA 1
ATOM 1595 C C . SER A 1 203 ? 33.277 -17.864 2.649 1.00 88.62 203 SER A C 1
ATOM 1597 O O . SER A 1 203 ? 34.004 -18.834 2.854 1.00 88.62 203 SER A O 1
ATOM 1599 N N . PHE A 1 204 ? 31.971 -17.872 2.921 1.00 86.25 204 PHE A N 1
ATOM 1600 C CA . PHE A 1 204 ? 31.212 -18.978 3.513 1.00 86.25 204 PHE A CA 1
ATOM 1601 C C . PHE A 1 204 ? 30.709 -20.024 2.494 1.00 86.25 204 PHE A C 1
ATOM 1603 O O . PHE A 1 204 ? 30.000 -20.956 2.872 1.00 86.25 204 PHE A O 1
ATOM 1610 N N . GLY A 1 205 ? 31.077 -19.901 1.213 1.00 88.38 205 GLY A N 1
ATOM 1611 C CA . GLY A 1 205 ? 30.626 -20.780 0.130 1.00 88.38 205 GLY A CA 1
ATOM 1612 C C . GLY A 1 205 ? 29.391 -20.268 -0.619 1.00 88.38 205 GLY A C 1
ATOM 1613 O O . GLY A 1 205 ? 29.093 -19.073 -0.611 1.00 88.38 205 GLY A O 1
ATOM 1614 N N . ASP A 1 206 ? 28.703 -21.185 -1.302 1.00 91.50 206 ASP A N 1
ATOM 1615 C CA . ASP A 1 206 ? 27.501 -20.901 -2.095 1.00 91.50 206 ASP A CA 1
ATOM 1616 C C . ASP A 1 206 ? 26.238 -21.254 -1.281 1.00 91.50 206 ASP A C 1
ATOM 1618 O O . ASP A 1 206 ? 26.190 -22.301 -0.630 1.00 91.50 206 ASP A O 1
ATOM 1622 N N . MET A 1 207 ? 25.214 -20.396 -1.312 1.00 90.25 207 MET A N 1
ATOM 1623 C CA . MET A 1 207 ? 23.961 -20.558 -0.555 1.00 90.25 207 MET A CA 1
ATOM 1624 C C . MET A 1 207 ? 22.788 -19.902 -1.295 1.00 90.25 207 MET A C 1
ATOM 1626 O O . MET A 1 207 ? 22.937 -18.815 -1.843 1.00 90.25 207 MET A O 1
ATOM 1630 N N . ASP A 1 208 ? 21.603 -20.511 -1.237 1.00 91.69 208 ASP A N 1
ATOM 1631 C CA . ASP A 1 208 ? 20.362 -19.930 -1.758 1.00 91.69 208 ASP A CA 1
ATOM 1632 C C . ASP A 1 208 ? 19.392 -19.630 -0.605 1.00 91.69 208 ASP A C 1
ATOM 1634 O O . ASP A 1 208 ? 19.067 -20.533 0.167 1.00 91.69 208 ASP A O 1
ATOM 1638 N N . ILE A 1 209 ? 18.889 -18.394 -0.501 1.00 92.12 209 ILE A N 1
ATOM 1639 C CA . ILE A 1 209 ? 17.854 -17.980 0.470 1.00 92.12 209 ILE A CA 1
ATOM 1640 C C . ILE A 1 209 ? 16.598 -17.520 -0.283 1.00 92.12 209 ILE A C 1
ATOM 1642 O O . ILE A 1 209 ? 16.688 -16.896 -1.341 1.00 92.12 209 ILE A O 1
ATOM 1646 N N . ALA A 1 210 ? 15.414 -17.829 0.256 1.00 93.44 210 ALA A N 1
ATOM 1647 C CA . ALA A 1 210 ? 14.128 -17.475 -0.342 1.00 93.44 210 ALA A CA 1
ATOM 1648 C C . ALA A 1 210 ? 13.248 -16.714 0.660 1.00 93.44 210 ALA A C 1
ATOM 1650 O O . ALA A 1 210 ? 12.718 -17.293 1.614 1.00 93.44 210 ALA A O 1
ATOM 1651 N N . PHE A 1 211 ? 13.068 -15.417 0.419 1.00 94.56 211 PHE A N 1
ATOM 1652 C CA . PHE A 1 211 ? 12.237 -14.541 1.237 1.00 94.56 211 PHE A CA 1
ATOM 1653 C C . PHE A 1 211 ? 10.846 -14.345 0.626 1.00 94.56 211 PHE A C 1
ATOM 1655 O O . PHE A 1 211 ? 10.722 -14.113 -0.574 1.00 94.56 211 PHE A O 1
ATOM 1662 N N . GLN A 1 212 ? 9.800 -14.333 1.450 1.00 94.31 212 GLN A N 1
ATOM 1663 C CA . GLN A 1 212 ? 8.508 -13.725 1.110 1.00 94.31 212 GLN A CA 1
ATOM 1664 C C . GLN A 1 212 ? 8.502 -12.275 1.610 1.00 94.31 212 GLN A C 1
ATOM 1666 O O . GLN A 1 212 ? 8.863 -12.022 2.761 1.00 94.31 212 GLN A O 1
ATOM 1671 N N . CYS A 1 213 ? 8.067 -11.321 0.785 1.00 95.44 213 CYS A N 1
ATOM 1672 C CA . CYS A 1 213 ? 7.860 -9.948 1.238 1.00 95.44 213 CYS A CA 1
ATOM 1673 C C . CYS A 1 213 ? 6.587 -9.859 2.088 1.00 95.44 213 CYS A C 1
ATOM 1675 O O . CYS A 1 213 ? 5.539 -10.388 1.719 1.00 95.44 213 CYS A O 1
ATOM 1677 N N . LEU A 1 214 ? 6.687 -9.205 3.249 1.00 95.44 214 LEU A N 1
ATOM 1678 C CA . LEU A 1 214 ? 5.563 -9.006 4.170 1.00 95.44 214 LEU A CA 1
ATOM 1679 C C . LEU A 1 214 ? 5.023 -7.575 4.146 1.00 95.44 214 LEU A C 1
ATOM 1681 O O . LEU A 1 214 ? 3.877 -7.359 4.532 1.00 95.44 214 LEU A O 1
ATOM 1685 N N . GLY A 1 215 ? 5.822 -6.603 3.707 1.00 94.38 215 GLY A N 1
ATOM 1686 C CA . GLY A 1 215 ? 5.426 -5.200 3.631 1.00 94.38 215 GLY A CA 1
ATOM 1687 C C . GLY A 1 215 ? 6.604 -4.237 3.708 1.00 94.38 215 GLY A C 1
ATOM 1688 O O . GLY A 1 215 ? 7.672 -4.587 4.220 1.00 94.38 215 GLY A O 1
ATOM 1689 N N . ASP A 1 216 ? 6.390 -3.018 3.220 1.00 94.62 216 ASP A N 1
ATOM 1690 C CA . ASP A 1 216 ? 7.393 -1.957 3.173 1.00 94.62 216 ASP A CA 1
ATOM 1691 C C . ASP A 1 216 ? 6.754 -0.579 3.449 1.00 94.62 216 ASP A C 1
ATOM 1693 O O . ASP A 1 216 ? 5.603 -0.336 3.083 1.00 94.62 216 ASP A O 1
ATOM 1697 N N . TRP A 1 217 ? 7.459 0.320 4.142 1.00 93.19 217 TRP A N 1
ATOM 1698 C CA . TRP A 1 217 ? 6.910 1.624 4.548 1.00 93.19 217 TRP A CA 1
ATOM 1699 C C . TRP A 1 217 ? 7.984 2.691 4.770 1.00 93.19 217 TRP A C 1
ATOM 1701 O O . TRP A 1 217 ? 9.148 2.385 5.007 1.00 93.19 217 TRP A O 1
ATOM 1711 N N . ASP A 1 218 ? 7.595 3.968 4.734 1.00 91.00 218 ASP A N 1
ATOM 1712 C CA . ASP A 1 218 ? 8.537 5.083 4.873 1.00 91.00 218 ASP A CA 1
ATOM 1713 C C . ASP A 1 218 ? 9.238 5.132 6.241 1.00 91.00 218 ASP A C 1
ATOM 1715 O O . ASP A 1 218 ? 8.613 5.017 7.305 1.00 91.00 218 ASP A O 1
ATOM 1719 N N . ALA A 1 219 ? 10.557 5.320 6.178 1.00 88.12 219 ALA A N 1
ATOM 1720 C CA . ALA A 1 219 ? 11.448 5.588 7.296 1.00 88.12 219 ALA A CA 1
ATOM 1721 C C . ALA A 1 219 ? 11.882 7.068 7.284 1.00 88.12 219 ALA A C 1
ATOM 1723 O O . ALA A 1 219 ? 11.330 7.906 6.567 1.00 88.12 219 ALA A O 1
ATOM 1724 N N . GLU A 1 220 ? 12.881 7.402 8.095 1.00 85.00 220 GLU A N 1
ATOM 1725 C CA . GLU A 1 220 ? 13.474 8.741 8.135 1.00 85.00 220 GLU A CA 1
ATOM 1726 C C . GLU A 1 220 ? 14.439 8.964 6.943 1.00 85.00 220 GLU A C 1
ATOM 1728 O O . GLU A 1 220 ? 14.838 8.024 6.252 1.00 85.00 220 GLU A O 1
ATOM 1733 N N . ASP A 1 221 ? 14.766 10.228 6.648 1.00 85.44 221 ASP A N 1
ATOM 1734 C CA . ASP A 1 221 ? 15.698 10.676 5.589 1.00 85.44 221 ASP A CA 1
ATOM 1735 C C . ASP A 1 221 ? 15.459 10.161 4.150 1.00 85.44 221 ASP A C 1
ATOM 1737 O O . ASP A 1 221 ? 16.343 10.234 3.281 1.00 85.44 221 ASP A O 1
ATOM 1741 N N . GLY A 1 222 ? 14.238 9.699 3.861 1.00 85.44 222 GLY A N 1
ATOM 1742 C CA . GLY A 1 222 ? 13.849 9.161 2.554 1.00 85.44 222 GLY A CA 1
ATOM 1743 C C . GLY A 1 222 ? 14.334 7.730 2.307 1.00 85.44 222 GLY A C 1
ATOM 1744 O O . GLY A 1 222 ? 14.445 7.313 1.155 1.00 85.44 222 GLY A O 1
ATOM 1745 N N . GLU A 1 223 ? 14.656 6.999 3.373 1.00 93.88 223 GLU A N 1
ATOM 1746 C CA . GLU A 1 223 ? 14.782 5.542 3.350 1.00 93.88 223 GLU A CA 1
ATOM 1747 C C . GLU A 1 223 ? 13.415 4.883 3.585 1.00 93.88 223 GLU A C 1
ATOM 1749 O O . GLU A 1 223 ? 12.447 5.539 3.979 1.00 93.88 223 GLU A O 1
ATOM 1754 N N . ARG A 1 224 ? 13.324 3.572 3.358 1.00 96.12 224 ARG A N 1
ATOM 1755 C CA . ARG A 1 224 ? 12.115 2.781 3.621 1.00 96.12 224 ARG A CA 1
ATOM 1756 C C . ARG A 1 224 ? 12.467 1.521 4.406 1.00 96.12 224 ARG A C 1
ATOM 1758 O O . ARG A 1 224 ? 13.515 0.916 4.181 1.00 96.12 224 ARG A O 1
ATOM 1765 N N . TYR A 1 225 ? 11.609 1.142 5.345 1.00 96.44 225 TYR A N 1
ATOM 1766 C CA . TYR A 1 225 ? 11.657 -0.161 5.997 1.00 96.44 225 TYR A CA 1
ATOM 1767 C C . TYR A 1 225 ? 11.093 -1.225 5.056 1.00 96.44 225 TYR A C 1
ATOM 1769 O O . TYR A 1 225 ? 10.141 -0.961 4.325 1.00 96.44 225 TYR A O 1
ATOM 1777 N N . LEU A 1 226 ? 11.655 -2.429 5.106 1.00 97.19 226 LEU A N 1
ATOM 1778 C CA . LEU A 1 226 ? 11.193 -3.618 4.394 1.00 97.19 226 LEU A CA 1
ATOM 1779 C C . LEU A 1 226 ? 11.185 -4.794 5.370 1.00 97.19 226 LEU A C 1
ATOM 1781 O O . LEU A 1 226 ? 12.153 -5.014 6.096 1.00 97.19 226 LEU A O 1
ATOM 1785 N N . THR A 1 227 ? 10.101 -5.563 5.377 1.00 97.12 227 THR A N 1
ATOM 1786 C CA . THR A 1 227 ? 9.969 -6.780 6.186 1.00 97.12 227 THR A CA 1
ATOM 1787 C C . THR A 1 227 ? 9.871 -8.017 5.310 1.00 97.12 227 THR A C 1
ATOM 1789 O O . THR A 1 227 ? 9.139 -8.041 4.317 1.00 97.12 227 THR A O 1
ATOM 1792 N N . LEU A 1 228 ? 10.622 -9.049 5.693 1.00 96.38 228 LEU A N 1
ATOM 1793 C CA . LEU A 1 228 ? 10.748 -10.302 4.956 1.00 96.38 228 LEU A CA 1
ATOM 1794 C C . LEU A 1 228 ? 10.507 -11.488 5.896 1.00 96.38 228 LEU A C 1
ATOM 1796 O O . LEU A 1 228 ? 10.954 -11.480 7.043 1.00 96.38 228 LEU A O 1
ATOM 1800 N N . LEU A 1 229 ? 9.844 -12.522 5.394 1.00 94.56 229 LEU A N 1
ATOM 1801 C CA . LEU A 1 229 ? 9.789 -13.845 6.007 1.00 94.56 229 LEU A CA 1
ATOM 1802 C C . LEU A 1 229 ? 10.808 -14.741 5.309 1.00 94.56 229 LEU A C 1
ATOM 1804 O O . LEU A 1 229 ? 10.672 -14.988 4.111 1.00 94.56 229 LEU A O 1
ATOM 1808 N N . ASP A 1 230 ? 11.785 -15.263 6.046 1.00 92.56 230 ASP A N 1
ATOM 1809 C CA . ASP A 1 230 ? 12.561 -16.407 5.579 1.00 92.56 230 ASP A CA 1
ATOM 1810 C C . ASP A 1 230 ? 11.641 -17.636 5.520 1.00 92.56 230 ASP A C 1
ATOM 1812 O O . ASP A 1 230 ? 11.003 -18.040 6.507 1.00 92.56 230 ASP A O 1
ATOM 1816 N N . THR A 1 231 ? 11.508 -18.182 4.314 1.00 85.25 231 THR A N 1
ATOM 1817 C CA . THR A 1 231 ? 10.660 -19.347 4.054 1.00 85.25 231 THR A CA 1
ATOM 1818 C C . THR A 1 231 ? 11.378 -20.657 4.365 1.00 85.25 231 THR A C 1
ATOM 1820 O O . THR A 1 231 ? 10.715 -21.686 4.505 1.00 85.25 231 THR A O 1
ATOM 1823 N N . GLN A 1 232 ? 12.706 -20.629 4.520 1.00 82.56 232 GLN A N 1
ATOM 1824 C CA . GLN A 1 232 ? 13.503 -21.805 4.834 1.00 82.56 232 GLN A CA 1
ATOM 1825 C C . GLN A 1 232 ? 13.536 -22.075 6.342 1.00 82.56 232 GLN A C 1
ATOM 1827 O O . GLN A 1 232 ? 13.442 -21.175 7.178 1.00 82.56 232 GLN A O 1
ATOM 1832 N N . GLN A 1 233 ? 13.678 -23.351 6.700 1.00 68.38 233 GLN A N 1
ATOM 1833 C CA . GLN A 1 233 ? 13.978 -23.763 8.066 1.00 68.38 233 GLN A CA 1
ATOM 1834 C C . GLN A 1 233 ? 15.478 -24.044 8.158 1.00 68.38 233 GLN A C 1
ATOM 1836 O O . GLN A 1 233 ? 15.946 -25.085 7.701 1.00 68.38 233 GLN A O 1
ATOM 1841 N N . HIS A 1 234 ? 16.222 -23.099 8.725 1.00 67.38 234 HIS A N 1
ATOM 1842 C CA . HIS A 1 234 ? 17.643 -23.252 9.013 1.00 67.38 234 HIS A CA 1
ATOM 1843 C C . HIS A 1 234 ? 17.863 -23.725 10.463 1.00 67.38 234 HIS A C 1
ATOM 1845 O O . HIS A 1 234 ? 17.115 -23.337 11.358 1.00 67.38 234 HIS A O 1
ATOM 1851 N N . ASP A 1 235 ? 18.922 -24.508 10.698 1.00 65.44 235 ASP A N 1
ATOM 1852 C CA . ASP A 1 235 ? 19.411 -24.876 12.047 1.00 65.44 235 ASP A CA 1
ATOM 1853 C C . ASP A 1 235 ? 20.278 -23.766 12.697 1.00 65.44 235 ASP A C 1
ATOM 1855 O O . ASP A 1 235 ? 20.803 -23.909 13.800 1.00 65.44 235 ASP A O 1
ATOM 1859 N N . ASP A 1 236 ? 20.444 -22.660 11.975 1.00 66.94 236 ASP A N 1
ATOM 1860 C CA . ASP A 1 236 ? 21.224 -21.462 12.279 1.00 66.94 236 ASP A CA 1
ATOM 1861 C C . ASP A 1 236 ? 20.360 -20.450 13.071 1.00 66.94 236 ASP A C 1
ATOM 1863 O O . ASP A 1 236 ? 19.195 -20.258 12.715 1.00 66.94 236 ASP A O 1
ATOM 1867 N N . PRO A 1 237 ? 20.878 -19.791 14.132 1.00 70.25 237 PRO A N 1
ATOM 1868 C CA . PRO A 1 237 ? 20.120 -18.848 14.965 1.00 70.25 237 PRO A CA 1
ATOM 1869 C C . PRO A 1 237 ? 19.602 -17.571 14.268 1.00 70.25 237 PRO A C 1
ATOM 1871 O O . PRO A 1 237 ? 18.945 -16.771 14.944 1.00 70.25 237 PRO A O 1
ATOM 1874 N N . ARG A 1 238 ? 19.864 -17.356 12.967 1.00 80.44 238 ARG A N 1
ATOM 1875 C CA . ARG A 1 238 ? 19.335 -16.219 12.183 1.00 80.44 238 ARG A CA 1
ATOM 1876 C C . ARG A 1 238 ? 17.823 -15.972 12.405 1.00 80.44 238 ARG A C 1
ATOM 1878 O O . ARG A 1 238 ? 17.028 -16.914 12.407 1.00 80.44 238 ARG A O 1
ATOM 1885 N N . PRO A 1 239 ? 17.378 -14.702 12.520 1.00 88.62 239 PRO A N 1
ATOM 1886 C CA . PRO A 1 239 ? 15.956 -14.369 12.627 1.00 88.62 239 PRO A CA 1
ATOM 1887 C C . PRO A 1 239 ? 15.170 -14.828 11.393 1.00 88.62 239 PRO A C 1
ATOM 1889 O O . PRO A 1 239 ? 15.536 -14.511 10.264 1.00 88.62 239 PRO A O 1
ATOM 1892 N N . ARG A 1 240 ? 14.041 -15.513 11.613 1.00 91.06 240 ARG A N 1
ATOM 1893 C CA . ARG A 1 240 ? 13.118 -15.949 10.555 1.00 91.06 240 ARG A CA 1
ATOM 1894 C C . ARG A 1 240 ? 12.292 -14.790 9.998 1.00 91.06 240 ARG A C 1
ATOM 1896 O O . ARG A 1 240 ? 12.013 -14.749 8.805 1.00 91.06 240 ARG A O 1
ATOM 1903 N N . TYR A 1 241 ? 11.898 -13.847 10.850 1.00 93.94 241 TYR A N 1
ATOM 1904 C CA . TYR A 1 241 ? 11.289 -12.593 10.415 1.00 93.94 241 TYR A CA 1
ATOM 1905 C C . TYR A 1 241 ? 12.380 -11.532 10.390 1.00 93.94 241 TYR A C 1
ATOM 1907 O O . TYR A 1 241 ? 12.974 -11.228 11.420 1.00 93.94 241 TYR A O 1
ATOM 1915 N N . ARG A 1 242 ? 12.683 -10.994 9.214 1.00 94.75 242 ARG A N 1
ATOM 1916 C CA . ARG A 1 242 ? 13.749 -10.013 9.008 1.00 94.75 242 ARG A CA 1
ATOM 1917 C C . ARG A 1 242 ? 13.131 -8.621 8.923 1.00 94.75 242 ARG A C 1
ATOM 1919 O O . ARG A 1 242 ? 12.124 -8.446 8.231 1.00 94.75 242 ARG A O 1
ATOM 1926 N N . CYS A 1 243 ? 13.759 -7.622 9.539 1.00 95.88 243 CYS A N 1
ATOM 1927 C CA . CYS A 1 243 ? 13.564 -6.231 9.133 1.00 95.88 243 CYS A CA 1
ATOM 1928 C C . CYS A 1 243 ? 14.828 -5.685 8.468 1.00 95.88 243 CYS A C 1
ATOM 1930 O 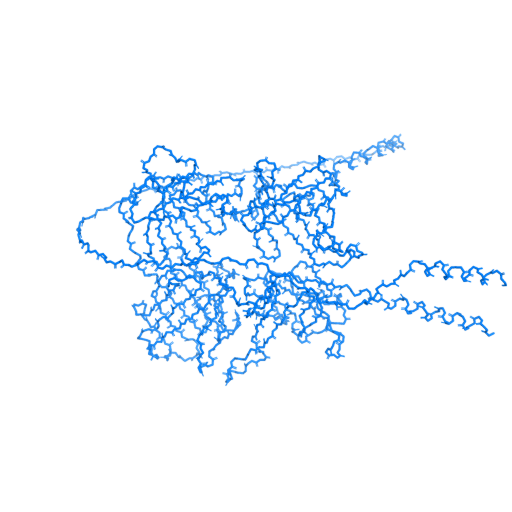O . CYS A 1 243 ? 15.948 -5.982 8.887 1.00 95.88 243 CYS A O 1
ATOM 1932 N N . ALA A 1 244 ? 14.623 -4.875 7.437 1.00 96.88 244 ALA A N 1
ATOM 1933 C CA . ALA A 1 244 ? 15.647 -4.164 6.702 1.00 96.88 244 ALA A CA 1
ATOM 1934 C C . ALA A 1 244 ? 15.286 -2.680 6.554 1.00 96.88 244 ALA A C 1
ATOM 1936 O O . ALA A 1 244 ? 14.111 -2.310 6.572 1.00 96.88 244 ALA A O 1
ATOM 1937 N N . ARG A 1 245 ? 16.296 -1.835 6.345 1.00 97.00 245 ARG A N 1
ATOM 1938 C CA . ARG A 1 245 ? 16.151 -0.494 5.759 1.00 97.00 245 ARG A CA 1
ATOM 1939 C C . ARG A 1 245 ? 16.761 -0.523 4.368 1.00 97.00 245 ARG A C 1
ATOM 1941 O O . ARG A 1 245 ? 17.835 -1.094 4.192 1.00 97.00 245 ARG A O 1
ATOM 1948 N N . TYR A 1 246 ? 16.107 0.090 3.389 1.00 97.44 246 TYR A N 1
ATOM 1949 C CA . TYR A 1 246 ? 16.618 0.189 2.025 1.00 97.44 246 TYR A CA 1
ATOM 1950 C C . TYR A 1 246 ? 16.445 1.596 1.438 1.00 97.44 246 TYR A C 1
ATOM 1952 O O . TYR A 1 246 ? 15.600 2.386 1.872 1.00 97.44 246 TYR A O 1
ATOM 1960 N N . ARG A 1 247 ? 17.281 1.919 0.447 1.00 96.50 247 ARG A N 1
ATOM 1961 C CA . ARG A 1 247 ? 17.255 3.187 -0.289 1.00 96.50 247 ARG A CA 1
ATOM 1962 C C . ARG A 1 247 ? 17.751 2.991 -1.717 1.00 96.50 247 ARG A C 1
ATOM 1964 O O . ARG A 1 247 ? 18.901 2.604 -1.928 1.00 96.50 247 ARG A O 1
ATOM 1971 N N . GLU A 1 248 ? 16.904 3.318 -2.686 1.00 94.69 248 GLU A N 1
ATOM 1972 C CA . GLU A 1 248 ? 17.260 3.368 -4.105 1.00 94.69 248 GLU A CA 1
ATOM 1973 C C . GLU A 1 248 ? 17.847 4.738 -4.495 1.00 94.69 248 GLU A C 1
ATOM 1975 O O . GLU A 1 248 ? 17.398 5.788 -4.029 1.00 94.69 248 GLU A O 1
ATOM 1980 N N . ASP A 1 249 ? 18.850 4.733 -5.372 1.00 93.69 249 ASP A N 1
ATOM 1981 C CA . ASP A 1 249 ? 19.301 5.898 -6.131 1.00 93.69 249 ASP A CA 1
ATOM 1982 C C . ASP A 1 249 ? 18.491 6.009 -7.440 1.00 93.69 249 ASP A C 1
ATOM 1984 O O . ASP A 1 249 ? 18.761 5.256 -8.383 1.00 93.69 249 ASP A O 1
ATOM 1988 N N . PRO A 1 250 ? 17.556 6.974 -7.563 1.00 88.62 250 PRO A N 1
ATOM 1989 C CA . PRO A 1 250 ? 16.677 7.103 -8.727 1.00 88.62 250 PRO A CA 1
ATOM 1990 C C . PRO A 1 250 ? 17.403 7.531 -10.015 1.00 88.62 250 PRO A C 1
ATOM 1992 O O . PRO A 1 250 ? 16.765 7.656 -11.057 1.00 88.62 250 PRO A O 1
ATOM 1995 N N . SER A 1 251 ? 18.715 7.797 -9.962 1.00 90.38 251 SER A N 1
ATOM 1996 C CA . SER A 1 251 ? 19.542 8.097 -11.136 1.00 90.38 251 SER A CA 1
ATOM 1997 C C . SER A 1 251 ? 20.339 6.898 -11.663 1.00 90.38 251 SER A C 1
ATOM 1999 O O . SER A 1 251 ? 20.785 6.929 -12.809 1.00 90.38 251 SER A O 1
ATOM 2001 N N . THR A 1 252 ? 20.517 5.840 -10.860 1.00 92.00 252 THR A N 1
ATOM 2002 C CA . THR A 1 252 ? 21.301 4.649 -11.248 1.00 92.00 252 THR A CA 1
ATOM 2003 C C . THR A 1 252 ? 20.610 3.309 -10.990 1.00 92.00 252 THR A C 1
ATOM 2005 O O . THR A 1 252 ? 21.175 2.275 -11.348 1.00 92.00 252 THR A O 1
ATOM 2008 N N . GLY A 1 253 ? 19.433 3.304 -10.353 1.00 91.44 253 GLY A N 1
ATOM 2009 C CA . GLY A 1 253 ? 18.713 2.094 -9.940 1.00 91.44 253 GLY A CA 1
ATOM 2010 C C . GLY A 1 253 ? 19.457 1.263 -8.889 1.00 91.44 253 GLY A C 1
ATOM 2011 O O . GLY A 1 253 ? 19.109 0.113 -8.650 1.00 91.44 253 GLY A O 1
ATOM 2012 N N . ARG A 1 254 ? 20.534 1.788 -8.290 1.00 95.31 254 ARG A N 1
ATOM 2013 C CA . ARG A 1 254 ? 21.318 1.080 -7.269 1.00 95.31 254 ARG A CA 1
ATOM 2014 C C . ARG A 1 254 ? 20.621 1.175 -5.927 1.00 95.31 254 ARG A C 1
ATOM 2016 O O . ARG A 1 254 ? 20.204 2.262 -5.534 1.00 95.31 254 ARG A O 1
ATOM 2023 N N . ILE A 1 255 ? 20.571 0.069 -5.198 1.00 96.94 255 ILE A N 1
ATOM 2024 C CA . ILE A 1 255 ? 19.909 0.009 -3.895 1.00 96.94 255 ILE A CA 1
ATOM 2025 C C . ILE A 1 255 ? 20.952 -0.298 -2.826 1.00 96.94 255 ILE A C 1
ATOM 2027 O O . ILE A 1 255 ? 21.715 -1.255 -2.947 1.00 96.94 255 ILE A O 1
ATOM 2031 N N . ARG A 1 256 ? 20.982 0.518 -1.772 1.00 96.94 256 ARG A N 1
ATOM 2032 C CA . ARG A 1 256 ? 21.612 0.136 -0.504 1.00 96.94 256 ARG A CA 1
ATOM 2033 C C . ARG A 1 256 ? 20.544 -0.492 0.377 1.00 96.94 256 ARG A C 1
ATOM 2035 O O . ARG A 1 256 ? 19.428 0.028 0.421 1.00 96.94 256 ARG A O 1
ATOM 2042 N N . MET A 1 257 ? 20.868 -1.597 1.031 1.00 97.12 257 MET A N 1
ATOM 2043 C CA . MET A 1 257 ? 19.988 -2.259 1.984 1.00 97.12 257 MET A CA 1
ATOM 2044 C C . MET A 1 257 ? 20.811 -2.759 3.169 1.00 97.12 257 MET A C 1
ATOM 2046 O O . MET A 1 257 ? 21.895 -3.298 2.974 1.00 97.12 257 MET A O 1
ATOM 2050 N N . ALA A 1 258 ? 20.289 -2.623 4.382 1.00 96.62 258 ALA A N 1
ATOM 2051 C CA . ALA A 1 258 ? 20.865 -3.230 5.577 1.00 96.62 258 ALA A CA 1
ATOM 2052 C C . ALA A 1 258 ? 19.777 -3.941 6.383 1.00 96.62 258 ALA A C 1
ATOM 2054 O O . ALA A 1 258 ? 18.631 -3.490 6.380 1.00 96.62 258 ALA A O 1
ATOM 2055 N N . LEU A 1 259 ? 20.124 -5.036 7.059 1.00 95.44 259 LEU A N 1
ATOM 2056 C CA . LEU A 1 259 ? 19.219 -5.819 7.901 1.00 95.44 259 LEU A CA 1
ATOM 2057 C C . LEU A 1 259 ? 19.597 -5.715 9.382 1.00 95.44 259 LEU A C 1
ATOM 2059 O O . LEU A 1 259 ? 20.758 -5.504 9.737 1.00 95.44 259 LEU A O 1
ATOM 2063 N N . SER A 1 260 ? 18.580 -5.867 10.227 1.00 94.06 260 SER A N 1
ATOM 2064 C CA . SER A 1 260 ? 18.708 -6.043 11.675 1.00 94.06 260 SER A CA 1
ATOM 2065 C C . SER A 1 260 ? 19.387 -7.369 12.025 1.00 94.06 260 SER A C 1
ATOM 2067 O O . SER A 1 260 ? 19.316 -8.333 11.257 1.00 94.06 260 SER A O 1
ATOM 2069 N N . SER A 1 261 ? 19.996 -7.432 13.211 1.00 90.62 261 SER A N 1
ATOM 2070 C CA . SER A 1 261 ? 20.474 -8.688 13.807 1.00 90.62 261 SER A CA 1
ATOM 2071 C C . SER A 1 261 ? 19.337 -9.588 14.302 1.00 90.62 261 SER A C 1
ATOM 2073 O O . SER A 1 261 ? 19.552 -10.774 14.553 1.00 90.62 261 SER A O 1
ATOM 2075 N N . ASP A 1 262 ? 18.124 -9.046 14.439 1.00 90.62 262 ASP A N 1
ATOM 2076 C CA . ASP A 1 262 ? 16.961 -9.746 14.976 1.00 90.62 262 ASP A CA 1
ATOM 2077 C C . ASP A 1 262 ? 15.648 -9.404 14.234 1.00 90.62 262 ASP A C 1
ATOM 2079 O O . ASP A 1 262 ? 15.649 -8.808 13.153 1.00 90.62 262 ASP A O 1
ATOM 2083 N N . SER A 1 263 ? 14.502 -9.806 14.789 1.00 92.50 263 SER A N 1
ATOM 2084 C CA . SER A 1 263 ? 13.171 -9.539 14.223 1.00 92.50 263 SER A CA 1
ATOM 2085 C C . SER A 1 263 ? 12.573 -8.186 14.636 1.00 92.50 263 SER A C 1
ATOM 2087 O O . SER A 1 263 ? 11.353 -8.031 14.702 1.00 92.50 263 SER A O 1
ATOM 2089 N N . THR A 1 264 ? 13.410 -7.188 14.916 1.00 90.81 264 THR A N 1
ATOM 2090 C CA . THR A 1 264 ? 13.021 -5.777 15.055 1.00 90.81 264 THR A CA 1
ATOM 2091 C C . THR A 1 264 ? 13.640 -4.917 13.964 1.00 90.81 264 THR A C 1
ATOM 2093 O O . THR A 1 264 ? 14.588 -5.318 13.300 1.00 90.81 264 THR A O 1
ATOM 2096 N N . CYS A 1 265 ? 13.137 -3.694 13.799 1.00 90.62 265 CYS A N 1
ATOM 2097 C CA . CYS A 1 265 ? 13.727 -2.696 12.907 1.00 90.62 265 CYS A CA 1
ATOM 2098 C C . CYS A 1 265 ? 14.721 -1.750 13.617 1.00 90.62 265 CYS A C 1
ATOM 2100 O O . CYS A 1 265 ? 14.981 -0.663 13.104 1.00 90.62 265 CYS A O 1
ATOM 2102 N N . THR A 1 266 ? 15.226 -2.112 14.805 1.00 86.12 266 THR A N 1
ATOM 2103 C CA . THR A 1 266 ? 16.018 -1.213 15.672 1.00 86.12 266 THR A CA 1
ATOM 2104 C C . THR A 1 266 ? 17.290 -1.834 16.250 1.00 86.12 266 THR A C 1
ATOM 2106 O O . THR A 1 266 ? 18.230 -1.095 16.545 1.00 86.12 266 THR A O 1
ATOM 2109 N N . ASN A 1 267 ? 17.368 -3.158 16.405 1.00 87.62 267 ASN A N 1
ATOM 2110 C CA . ASN A 1 267 ? 18.568 -3.816 16.919 1.00 87.62 267 ASN A CA 1
ATOM 2111 C C . ASN A 1 267 ? 19.654 -3.918 15.832 1.00 87.62 267 ASN A C 1
ATOM 2113 O O . ASN A 1 267 ? 19.499 -4.624 14.840 1.00 87.62 267 ASN A O 1
ATOM 2117 N N . GLY A 1 268 ? 20.752 -3.174 15.989 1.00 85.62 268 GLY A N 1
ATOM 2118 C CA . GLY A 1 268 ? 21.835 -3.172 15.001 1.00 85.62 268 GLY A CA 1
ATOM 2119 C C . GLY A 1 268 ? 21.392 -2.740 13.596 1.00 85.62 268 GLY A C 1
ATOM 2120 O O . GLY A 1 268 ? 21.903 -3.275 12.621 1.00 85.62 268 GLY A O 1
ATOM 2121 N N . LEU A 1 269 ? 20.438 -1.808 13.473 1.00 92.00 269 LEU A N 1
ATOM 2122 C CA . LEU A 1 269 ? 19.957 -1.284 12.188 1.00 92.00 269 LEU A CA 1
ATOM 2123 C C . LEU A 1 269 ? 19.818 0.245 12.249 1.00 92.00 269 LEU A C 1
ATOM 2125 O O . LEU A 1 269 ? 18.855 0.771 12.804 1.00 92.00 269 LEU A O 1
ATOM 2129 N N . VAL A 1 270 ? 20.796 0.959 11.686 1.00 92.50 270 VAL A N 1
ATOM 2130 C CA . VAL A 1 270 ? 20.936 2.424 11.809 1.00 92.50 270 VAL A CA 1
ATOM 2131 C C . VAL A 1 270 ? 20.454 3.144 10.548 1.00 92.50 270 VAL A C 1
ATOM 2133 O O . VAL A 1 270 ? 19.710 4.120 10.635 1.00 92.50 270 VAL A O 1
ATOM 2136 N N . SER A 1 271 ? 20.836 2.653 9.367 1.00 94.69 271 SER A N 1
ATOM 2137 C CA . SER A 1 271 ? 20.443 3.208 8.063 1.00 94.69 271 SER A CA 1
ATOM 2138 C C . SER A 1 271 ? 20.390 2.117 6.994 1.00 94.69 271 SER A C 1
ATOM 2140 O O . SER A 1 271 ? 20.841 1.000 7.223 1.00 94.69 271 SER A O 1
ATOM 2142 N N . ALA A 1 272 ? 19.936 2.436 5.782 1.00 95.81 272 ALA A N 1
ATOM 2143 C CA . ALA A 1 272 ? 20.028 1.533 4.631 1.00 95.81 272 ALA A CA 1
ATOM 2144 C C . ALA A 1 272 ? 21.476 1.211 4.199 1.00 95.81 272 ALA A C 1
ATOM 2146 O O . ALA A 1 272 ? 21.674 0.430 3.272 1.00 95.81 272 ALA A O 1
ATOM 2147 N N . SER A 1 273 ? 22.482 1.831 4.828 1.00 94.44 273 SER A N 1
ATOM 2148 C CA . SER A 1 273 ? 23.914 1.606 4.576 1.00 94.44 273 SER A CA 1
ATOM 2149 C C . SER A 1 273 ? 24.668 1.069 5.800 1.00 94.44 273 SER A C 1
ATOM 2151 O O . SER A 1 273 ? 25.869 0.839 5.704 1.00 94.44 273 SER A O 1
ATOM 2153 N N . GLU A 1 274 ? 23.998 0.922 6.947 1.00 93.44 274 GLU A N 1
ATOM 2154 C CA . GLU A 1 274 ? 24.618 0.614 8.238 1.00 93.44 274 GLU A CA 1
ATOM 2155 C C . GLU A 1 274 ? 23.662 -0.238 9.080 1.00 93.44 274 GLU A C 1
ATOM 2157 O O . GLU A 1 274 ? 22.651 0.244 9.599 1.00 93.44 274 GLU A O 1
ATOM 2162 N N . GLY A 1 275 ? 24.000 -1.517 9.211 1.00 92.31 275 GLY A N 1
ATOM 2163 C CA . GLY A 1 275 ? 23.295 -2.485 10.040 1.00 92.31 275 GLY A CA 1
ATOM 2164 C C . GLY A 1 275 ? 24.138 -3.742 10.259 1.00 92.31 275 GLY A C 1
ATOM 2165 O O . GLY A 1 275 ? 25.321 -3.753 9.912 1.00 92.31 275 GLY A O 1
ATOM 2166 N N . TYR A 1 276 ? 23.535 -4.783 10.832 1.00 92.12 276 TYR A N 1
ATOM 2167 C CA . TYR A 1 276 ? 24.199 -6.052 11.140 1.00 92.12 276 TYR A CA 1
ATOM 2168 C C . TYR A 1 276 ? 24.586 -6.839 9.883 1.00 92.12 276 TYR A C 1
ATOM 2170 O O . TYR A 1 276 ? 25.665 -7.415 9.825 1.00 92.12 276 TYR A O 1
ATOM 2178 N N . GLU A 1 277 ? 23.751 -6.813 8.848 1.00 92.62 277 GLU A N 1
ATOM 2179 C CA . GLU A 1 277 ? 24.101 -7.303 7.511 1.00 92.62 277 GLU A CA 1
ATOM 2180 C C . GLU A 1 277 ? 23.879 -6.171 6.508 1.00 92.62 277 GLU A C 1
ATOM 2182 O O . GLU A 1 277 ? 22.870 -5.468 6.596 1.00 92.62 277 GLU A O 1
ATOM 2187 N N . THR A 1 278 ? 24.782 -5.983 5.544 1.00 94.31 278 THR A N 1
ATOM 2188 C CA . THR A 1 278 ? 24.643 -4.940 4.514 1.00 94.31 278 THR A CA 1
ATOM 2189 C C . THR A 1 278 ? 24.765 -5.506 3.104 1.00 94.31 278 THR A C 1
ATOM 2191 O O . THR A 1 278 ? 25.550 -6.416 2.843 1.00 94.31 278 THR A O 1
ATOM 2194 N N . LEU A 1 279 ? 23.958 -4.969 2.187 1.00 95.38 279 LEU A N 1
ATOM 2195 C CA . LEU A 1 279 ? 23.920 -5.318 0.774 1.00 95.38 279 LEU A CA 1
ATOM 2196 C C . LEU A 1 279 ? 23.997 -4.063 -0.097 1.00 95.38 279 LEU A C 1
ATOM 2198 O O . LEU A 1 279 ? 23.291 -3.072 0.115 1.00 95.38 279 LEU A O 1
ATOM 2202 N N . PHE A 1 280 ? 24.800 -4.150 -1.155 1.00 95.69 280 PHE A N 1
ATOM 2203 C CA . PHE A 1 280 ? 24.844 -3.154 -2.221 1.00 95.69 280 PHE A CA 1
ATOM 2204 C C . PHE A 1 280 ? 24.380 -3.790 -3.531 1.00 95.69 280 PHE A C 1
ATOM 2206 O O . PHE A 1 280 ? 25.111 -4.562 -4.155 1.00 95.69 280 PHE A O 1
ATOM 2213 N N . LEU A 1 281 ? 23.148 -3.475 -3.933 1.00 96.12 281 LEU A N 1
ATOM 2214 C CA . LEU A 1 281 ? 22.507 -4.026 -5.121 1.00 96.12 281 LEU A CA 1
ATOM 2215 C C . LEU A 1 281 ? 22.806 -3.141 -6.333 1.00 96.12 281 LEU A C 1
ATOM 2217 O O . LEU A 1 281 ? 22.496 -1.945 -6.359 1.00 96.12 281 LEU A O 1
ATOM 2221 N N . LYS A 1 282 ? 23.373 -3.747 -7.372 1.00 95.38 282 LYS A N 1
ATOM 2222 C CA . LYS A 1 282 ? 23.655 -3.127 -8.665 1.00 95.38 282 LYS A CA 1
ATOM 2223 C C . LYS A 1 282 ? 22.734 -3.761 -9.715 1.00 95.38 282 LYS A C 1
ATOM 2225 O O . LYS A 1 282 ? 22.842 -4.971 -9.924 1.00 95.38 282 LYS A O 1
ATOM 2230 N N . PRO A 1 283 ? 21.847 -2.997 -10.378 1.00 92.88 283 PRO A N 1
ATOM 2231 C CA . PRO A 1 283 ? 20.928 -3.567 -11.358 1.00 92.88 283 PRO A CA 1
ATOM 2232 C C . PRO A 1 283 ? 21.713 -4.215 -12.500 1.00 92.88 283 PRO A C 1
ATOM 2234 O O . PRO A 1 283 ? 22.726 -3.676 -12.965 1.00 92.88 283 PRO A O 1
ATOM 2237 N N . LEU A 1 284 ? 21.264 -5.395 -12.927 1.00 89.81 284 LEU A N 1
ATOM 2238 C CA . LEU A 1 284 ? 21.805 -6.047 -14.114 1.00 89.81 284 LEU A CA 1
ATOM 2239 C C . LEU A 1 284 ? 21.295 -5.313 -15.368 1.00 89.81 284 LEU A C 1
ATOM 2241 O O . LEU A 1 284 ? 20.172 -4.812 -15.351 1.00 89.81 284 LEU A O 1
ATOM 2245 N N . PRO A 1 285 ? 22.083 -5.220 -16.457 1.00 83.50 285 PRO A N 1
ATOM 2246 C CA . PRO A 1 285 ? 21.648 -4.502 -17.650 1.00 83.50 285 PRO A CA 1
ATOM 2247 C C . PRO A 1 285 ? 20.400 -5.136 -18.274 1.00 83.50 285 PRO A C 1
ATOM 2249 O O . PRO A 1 285 ? 20.444 -6.276 -18.743 1.00 83.50 285 PRO A O 1
ATOM 2252 N N . GLU A 1 286 ? 19.303 -4.383 -18.326 1.00 81.25 286 GLU A N 1
ATOM 2253 C CA . GLU A 1 286 ? 18.157 -4.738 -19.161 1.00 81.25 286 GLU A CA 1
ATOM 2254 C C . GLU A 1 286 ? 18.552 -4.765 -20.644 1.00 81.25 286 GLU A C 1
ATOM 2256 O O . GLU A 1 286 ? 19.428 -4.023 -21.101 1.00 81.25 286 GLU A O 1
ATOM 2261 N N . GLN A 1 287 ? 17.864 -5.596 -21.429 1.00 83.44 287 GLN A N 1
ATOM 2262 C CA . GLN A 1 287 ? 17.979 -5.526 -22.883 1.00 83.44 287 GLN A CA 1
ATOM 2263 C C . GLN A 1 287 ? 17.432 -4.178 -23.382 1.00 83.44 287 GLN A C 1
ATOM 2265 O O . GLN A 1 287 ? 16.420 -3.706 -22.860 1.00 83.44 287 GLN A O 1
ATOM 2270 N N . PRO A 1 288 ? 18.010 -3.558 -24.424 1.00 86.25 288 PRO A N 1
ATOM 2271 C CA . PRO A 1 288 ? 17.404 -2.379 -25.028 1.00 86.25 288 PRO A CA 1
ATOM 2272 C C . PRO A 1 288 ? 16.003 -2.701 -25.570 1.00 86.25 288 PRO A C 1
ATOM 2274 O O . PRO A 1 288 ? 15.662 -3.847 -25.875 1.00 86.25 288 PRO A O 1
ATOM 2277 N N . TRP A 1 289 ? 15.171 -1.673 -25.689 1.00 88.75 289 TRP A N 1
ATOM 2278 C CA . TRP A 1 289 ? 13.869 -1.799 -26.334 1.00 88.75 289 TRP A CA 1
ATOM 2279 C C . TRP A 1 289 ? 14.022 -1.880 -27.863 1.00 88.75 289 TRP A C 1
ATOM 2281 O O . TRP A 1 289 ? 14.963 -1.291 -28.409 1.00 88.75 289 TRP A O 1
ATOM 2291 N N . PRO A 1 290 ? 13.109 -2.553 -28.590 1.00 90.81 290 PRO A N 1
ATOM 2292 C CA . PRO A 1 290 ? 13.180 -2.606 -30.046 1.00 90.81 290 PRO A CA 1
ATOM 2293 C C . PRO A 1 290 ? 13.074 -1.203 -30.664 1.00 90.81 290 PRO A C 1
ATOM 2295 O O . PRO A 1 290 ? 12.277 -0.369 -30.230 1.00 90.81 290 PRO A O 1
ATOM 2298 N N . GLN A 1 291 ? 13.864 -0.932 -31.706 1.00 89.12 291 GLN A N 1
ATOM 2299 C CA . GLN A 1 291 ? 14.006 0.418 -32.276 1.00 89.12 291 GLN A CA 1
ATOM 2300 C C . GLN A 1 291 ? 12.684 1.005 -32.806 1.00 89.12 291 GLN A C 1
ATOM 2302 O O . GLN A 1 291 ? 12.458 2.209 -32.713 1.00 89.12 291 GLN A O 1
ATOM 2307 N N . ASN A 1 292 ? 11.762 0.162 -33.284 1.00 86.19 292 ASN A N 1
ATOM 2308 C CA . ASN A 1 292 ? 10.414 0.571 -33.692 1.00 86.19 292 ASN A CA 1
ATOM 2309 C C . ASN A 1 292 ? 9.529 1.047 -32.521 1.00 86.19 292 ASN A C 1
ATOM 2311 O O . ASN A 1 292 ? 8.595 1.811 -32.746 1.00 86.19 292 ASN A O 1
ATOM 2315 N N . ILE A 1 293 ? 9.818 0.626 -31.285 1.00 90.75 293 ILE A N 1
ATOM 2316 C CA . ILE A 1 293 ? 9.134 1.091 -30.067 1.00 90.75 293 ILE A CA 1
ATOM 2317 C C . ILE A 1 293 ? 9.730 2.420 -29.604 1.00 90.75 293 ILE A C 1
ATOM 2319 O O . ILE A 1 293 ? 8.997 3.356 -29.278 1.00 90.75 293 ILE A O 1
ATOM 2323 N N . LEU A 1 294 ? 11.063 2.530 -29.626 1.00 88.56 294 LEU A N 1
ATOM 2324 C CA . LEU A 1 294 ? 11.774 3.766 -29.292 1.00 88.56 294 LEU A CA 1
ATOM 2325 C C . LEU A 1 294 ? 11.348 4.919 -30.213 1.00 88.56 294 LEU A C 1
ATOM 2327 O O . LEU A 1 294 ? 11.035 6.000 -29.718 1.00 88.56 294 LEU A O 1
ATOM 2331 N N . ALA A 1 295 ? 11.232 4.655 -31.519 1.00 87.69 295 ALA A N 1
ATOM 2332 C CA . ALA A 1 295 ? 10.794 5.616 -32.532 1.00 87.69 295 ALA A CA 1
ATOM 2333 C C . ALA A 1 295 ? 9.288 5.974 -32.500 1.00 87.69 295 ALA A C 1
ATOM 2335 O O . ALA A 1 295 ? 8.862 6.833 -33.272 1.00 87.69 295 ALA A O 1
ATOM 2336 N N . SER A 1 296 ? 8.468 5.351 -31.639 1.00 86.75 296 SER A N 1
ATOM 2337 C CA . SER A 1 296 ? 7.049 5.721 -31.503 1.00 86.75 296 SER A CA 1
ATOM 2338 C C . SER A 1 296 ? 6.893 7.122 -30.903 1.00 86.75 296 SER A C 1
ATOM 2340 O O . SER A 1 296 ? 7.470 7.432 -29.858 1.00 86.75 296 SER A O 1
ATOM 2342 N N . THR A 1 297 ? 6.048 7.933 -31.544 1.00 87.38 297 THR A N 1
ATOM 2343 C CA . THR A 1 297 ? 5.726 9.325 -31.188 1.00 87.38 297 THR A CA 1
ATOM 2344 C C . THR A 1 297 ? 4.334 9.486 -30.558 1.00 87.38 297 THR A C 1
ATOM 2346 O O . THR A 1 297 ? 3.751 10.568 -30.612 1.00 87.38 297 THR A O 1
ATOM 2349 N N . CYS A 1 298 ? 3.758 8.423 -29.983 1.00 89.50 298 CYS A N 1
ATOM 2350 C CA . CYS A 1 298 ? 2.511 8.554 -29.221 1.00 89.50 298 CYS A CA 1
ATOM 2351 C C . CYS A 1 298 ? 2.728 9.348 -27.926 1.00 89.50 298 CYS A C 1
ATOM 2353 O O . CYS A 1 298 ? 3.746 9.171 -27.257 1.00 89.50 298 CYS A O 1
ATOM 2355 N N . SER A 1 299 ? 1.724 10.134 -27.528 1.00 90.81 299 SER A N 1
ATOM 2356 C CA . SER A 1 299 ? 1.641 10.712 -26.188 1.00 90.81 299 SER A CA 1
ATOM 2357 C C . SER A 1 299 ? 0.312 10.406 -25.495 1.00 90.81 299 SER A C 1
ATOM 2359 O O . SER A 1 299 ? -0.752 10.639 -26.072 1.00 90.81 299 SER A O 1
ATOM 2361 N N . PHE A 1 300 ? 0.373 9.983 -24.234 1.00 92.31 300 PHE A N 1
ATOM 2362 C CA . PHE A 1 300 ? -0.762 9.968 -23.312 1.00 92.31 300 PHE A CA 1
ATOM 2363 C C . PHE A 1 300 ? -1.266 11.398 -23.023 1.00 92.31 300 PHE A C 1
ATOM 2365 O O . PHE A 1 300 ? -0.481 12.353 -23.069 1.00 92.31 300 PHE A O 1
ATOM 2372 N N . PRO A 1 301 ? -2.566 11.579 -22.722 1.00 91.69 301 PRO A N 1
ATOM 2373 C CA . PRO A 1 301 ? -3.159 12.900 -22.542 1.00 91.69 301 PRO A CA 1
ATOM 2374 C C . PRO A 1 301 ? -2.737 13.538 -21.211 1.00 91.69 301 PRO A C 1
ATOM 2376 O O . PRO A 1 301 ? -2.646 12.869 -20.184 1.00 91.69 301 PRO A O 1
ATOM 2379 N N . ASP A 1 302 ? -2.559 14.864 -21.197 1.00 91.50 302 ASP A N 1
ATOM 2380 C CA . ASP A 1 302 ? -2.034 15.611 -20.036 1.00 91.50 302 ASP A CA 1
ATOM 2381 C C . ASP A 1 302 ? -2.859 15.469 -18.740 1.00 91.50 302 ASP A C 1
ATOM 2383 O O . ASP A 1 302 ? -2.346 15.757 -17.662 1.00 91.50 302 ASP A O 1
ATOM 2387 N N . TRP A 1 303 ? -4.119 15.015 -18.806 1.00 90.56 303 TRP A N 1
ATOM 2388 C CA . TRP A 1 303 ? -4.923 14.742 -17.606 1.00 90.56 303 TRP A CA 1
ATOM 2389 C C . TRP A 1 303 ? -4.528 13.448 -16.880 1.00 90.56 303 TRP A C 1
ATOM 2391 O O . TRP A 1 303 ? -4.834 13.312 -15.698 1.00 90.56 303 TRP A O 1
ATOM 2401 N N . LEU A 1 304 ? -3.886 12.510 -17.581 1.00 92.62 304 LEU A N 1
ATOM 2402 C CA . LEU A 1 304 ? -3.487 11.200 -17.067 1.00 92.62 304 LEU A CA 1
ATOM 2403 C C . LEU A 1 304 ? -2.061 11.224 -16.479 1.00 92.62 304 LEU A C 1
ATOM 2405 O O . LEU A 1 304 ? -1.740 10.436 -15.589 1.00 92.62 304 LEU A O 1
ATOM 2409 N N . VAL A 1 305 ? -1.216 12.149 -16.952 1.00 93.38 305 VAL A N 1
ATOM 2410 C CA . VAL A 1 305 ? 0.191 12.307 -16.549 1.00 93.38 305 VAL A CA 1
ATOM 2411 C C . VAL A 1 305 ? 0.299 12.644 -15.057 1.00 93.38 305 VAL A C 1
ATOM 2413 O O . VAL A 1 305 ? -0.088 13.724 -14.607 1.00 93.38 305 VAL A O 1
ATOM 2416 N N . GLY A 1 306 ? 0.870 11.736 -14.265 1.00 91.81 306 GLY A N 1
ATOM 2417 C CA . GLY A 1 306 ? 0.885 11.865 -12.810 1.00 91.81 306 GLY A CA 1
ATOM 2418 C C . GLY A 1 306 ? 1.369 10.617 -12.077 1.00 91.81 306 GLY A C 1
ATOM 2419 O O . GLY A 1 306 ? 1.837 9.656 -12.687 1.00 91.81 306 GLY A O 1
ATOM 2420 N N . ARG A 1 307 ? 1.267 10.649 -10.745 1.00 91.75 307 ARG A N 1
ATOM 2421 C CA . ARG A 1 307 ? 1.327 9.450 -9.902 1.00 91.75 307 ARG A CA 1
ATOM 2422 C C . ARG A 1 307 ? -0.085 9.162 -9.407 1.00 91.75 307 ARG A C 1
ATOM 2424 O O . ARG A 1 307 ? -0.745 10.056 -8.877 1.00 91.75 307 ARG A O 1
ATOM 2431 N N . TRP A 1 308 ? -0.504 7.928 -9.611 1.00 92.50 308 TRP A N 1
ATOM 2432 C CA . TRP A 1 308 ? -1.721 7.342 -9.079 1.00 92.50 308 TRP A CA 1
ATOM 2433 C C . TRP A 1 308 ? -1.316 6.397 -7.931 1.00 92.50 308 TRP A C 1
ATOM 2435 O O . TRP A 1 308 ? -0.272 6.639 -7.317 1.00 92.50 308 TRP A O 1
ATOM 2445 N N . GLU A 1 309 ? -2.110 5.376 -7.607 1.00 89.44 309 GLU A N 1
ATOM 2446 C CA . GLU A 1 309 ? -1.795 4.405 -6.544 1.00 89.44 309 GLU A CA 1
ATOM 2447 C C . GLU A 1 309 ? -0.713 3.411 -6.980 1.00 89.44 309 GLU A C 1
ATOM 2449 O O . GLU A 1 309 ? 0.433 3.497 -6.546 1.00 89.44 309 GLU A O 1
ATOM 2454 N N . ASP A 1 310 ? -1.079 2.504 -7.888 1.00 88.81 310 ASP A N 1
ATOM 2455 C CA . ASP A 1 310 ? -0.245 1.414 -8.401 1.00 88.81 310 ASP A CA 1
ATOM 2456 C C . ASP A 1 310 ? 0.358 1.763 -9.770 1.00 88.81 310 ASP A C 1
ATOM 2458 O O . ASP A 1 310 ? 0.909 0.898 -10.451 1.00 88.81 310 ASP A O 1
ATOM 2462 N N . MET A 1 311 ? 0.226 3.024 -10.201 1.00 92.62 311 MET A N 1
ATOM 2463 C CA . MET A 1 311 ? 0.552 3.472 -11.553 1.00 92.62 311 MET A CA 1
ATOM 2464 C C . MET A 1 311 ? 1.229 4.853 -11.587 1.00 92.62 311 MET A C 1
ATOM 2466 O O . MET A 1 311 ? 0.762 5.825 -10.991 1.00 92.62 311 MET A O 1
ATOM 2470 N N . HIS A 1 312 ? 2.298 4.981 -12.374 1.00 94.69 312 HIS A N 1
ATOM 2471 C CA . HIS A 1 312 ? 2.929 6.252 -12.727 1.00 94.69 312 HIS A CA 1
ATOM 2472 C C . HIS A 1 312 ? 2.902 6.456 -14.245 1.00 94.69 312 HIS A C 1
ATOM 2474 O O . HIS A 1 312 ? 3.450 5.655 -14.996 1.00 94.69 312 HIS A O 1
ATOM 2480 N N . VAL A 1 313 ? 2.287 7.551 -14.697 1.00 95.12 313 VAL A N 1
ATOM 2481 C CA . VAL A 1 313 ? 2.141 7.880 -16.122 1.00 95.12 313 VAL A CA 1
ATOM 2482 C C . VAL A 1 313 ? 2.995 9.104 -16.460 1.00 95.12 313 VAL A C 1
ATOM 2484 O O . VAL A 1 313 ? 2.868 10.160 -15.831 1.00 95.12 313 VAL A O 1
ATOM 2487 N N . THR A 1 314 ? 3.858 8.966 -17.464 1.00 95.38 314 THR A N 1
ATOM 2488 C CA . THR A 1 314 ? 4.570 10.057 -18.146 1.00 95.38 314 THR A CA 1
ATOM 2489 C C . THR A 1 314 ? 3.839 10.415 -19.449 1.00 95.38 314 THR A C 1
ATOM 2491 O O . THR A 1 314 ? 2.745 9.925 -19.708 1.00 95.38 314 THR A O 1
ATOM 2494 N N . ARG A 1 315 ? 4.402 11.270 -20.312 1.00 92.69 315 ARG A N 1
ATOM 2495 C CA . ARG A 1 315 ? 3.784 11.502 -21.629 1.00 92.69 315 ARG A CA 1
ATOM 2496 C C . ARG A 1 315 ? 3.918 10.316 -22.584 1.00 92.69 315 ARG A C 1
ATOM 2498 O O . ARG A 1 315 ? 3.035 10.154 -23.408 1.00 92.69 315 ARG A O 1
ATOM 2505 N N . GLU A 1 316 ? 4.955 9.488 -22.487 1.00 93.06 316 GLU A N 1
ATOM 2506 C CA . GLU A 1 316 ? 5.171 8.364 -23.423 1.00 93.06 316 GLU A CA 1
ATOM 2507 C C . GLU A 1 316 ? 4.938 6.992 -22.785 1.00 93.06 316 GLU A C 1
ATOM 2509 O O . GLU A 1 316 ? 4.571 6.039 -23.477 1.00 93.06 316 GLU A O 1
ATOM 2514 N N . THR A 1 317 ? 5.165 6.887 -21.474 1.00 95.56 317 THR A N 1
ATOM 2515 C CA . THR A 1 317 ? 5.205 5.624 -20.732 1.00 95.56 317 THR A CA 1
ATOM 2516 C C . THR A 1 317 ? 4.214 5.588 -19.579 1.00 95.56 317 THR A C 1
ATOM 2518 O O . THR A 1 317 ? 3.916 6.608 -18.959 1.00 95.56 317 THR A O 1
ATOM 2521 N N . VAL A 1 318 ? 3.751 4.387 -19.255 1.00 96.06 318 VAL A N 1
ATOM 2522 C CA . VAL A 1 318 ? 3.041 4.065 -18.021 1.00 96.06 318 VAL A CA 1
ATOM 2523 C C . VAL A 1 318 ? 3.768 2.914 -17.332 1.00 96.06 318 VAL A C 1
ATOM 2525 O O . VAL A 1 318 ? 3.999 1.874 -17.940 1.00 96.06 318 VAL A O 1
ATOM 2528 N N . VAL A 1 319 ? 4.152 3.116 -16.076 1.00 94.44 319 VAL A N 1
ATOM 2529 C CA . VAL A 1 319 ? 4.640 2.058 -15.184 1.00 94.44 319 VAL A CA 1
ATOM 2530 C C . VAL A 1 319 ? 3.481 1.672 -14.278 1.00 94.44 319 VAL A C 1
ATOM 2532 O O . VAL A 1 319 ? 2.880 2.562 -13.678 1.00 94.44 319 VAL A O 1
ATOM 2535 N N . TYR A 1 320 ? 3.146 0.389 -14.184 1.00 92.56 320 TYR A N 1
ATOM 2536 C CA . TYR A 1 320 ? 2.063 -0.098 -13.333 1.00 92.56 320 TYR A CA 1
ATOM 2537 C C . TYR A 1 320 ? 2.382 -1.462 -12.716 1.00 92.56 320 TYR A C 1
ATOM 2539 O O . TYR A 1 320 ? 3.171 -2.233 -13.261 1.00 92.56 320 TYR A O 1
ATOM 2547 N N . ARG A 1 321 ? 1.761 -1.762 -11.574 1.00 88.81 321 ARG A N 1
ATOM 2548 C CA . ARG A 1 321 ? 1.856 -3.072 -10.915 1.00 88.81 321 ARG A CA 1
ATOM 2549 C C . ARG A 1 321 ? 0.702 -3.968 -11.347 1.00 88.81 321 ARG A C 1
ATOM 2551 O O . ARG A 1 321 ? -0.455 -3.552 -11.286 1.00 88.81 321 ARG A O 1
ATOM 2558 N N . ASP A 1 322 ? 0.996 -5.202 -11.741 1.00 84.56 322 ASP A N 1
ATOM 2559 C CA . ASP A 1 322 ? -0.044 -6.217 -11.916 1.00 84.56 322 ASP A CA 1
ATOM 2560 C C . ASP A 1 322 ? -0.358 -6.883 -10.568 1.00 84.56 322 ASP A C 1
ATOM 2562 O O . ASP A 1 322 ? 0.494 -7.548 -9.981 1.00 84.56 322 ASP A O 1
ATOM 2566 N N . ARG A 1 323 ? -1.599 -6.737 -10.091 1.00 80.94 323 ARG A N 1
ATOM 2567 C CA . ARG A 1 323 ? -2.072 -7.342 -8.833 1.00 80.94 323 ARG A CA 1
ATOM 2568 C C . ARG A 1 323 ? -2.241 -8.873 -8.915 1.00 80.94 323 ARG A C 1
ATOM 2570 O O . ARG A 1 323 ? -2.446 -9.492 -7.878 1.00 80.94 323 ARG A O 1
ATOM 2577 N N . ALA A 1 324 ? -2.169 -9.488 -10.102 1.00 81.00 324 ALA A N 1
ATOM 2578 C CA . ALA A 1 324 ? -2.252 -10.944 -10.274 1.00 81.00 324 ALA A CA 1
ATOM 2579 C C . ALA A 1 324 ? -0.880 -11.649 -10.270 1.00 81.00 324 ALA A C 1
ATOM 2581 O O . ALA A 1 324 ? -0.777 -12.772 -9.780 1.00 81.00 324 ALA A O 1
ATOM 2582 N N . THR A 1 325 ? 0.169 -11.013 -10.807 1.00 82.31 325 THR A N 1
ATOM 2583 C CA . THR A 1 325 ? 1.541 -11.569 -10.848 1.00 82.31 325 THR A CA 1
ATOM 2584 C C . THR A 1 325 ? 2.549 -10.837 -9.959 1.00 82.31 325 THR A C 1
ATOM 2586 O O . THR A 1 325 ? 3.710 -11.235 -9.920 1.00 82.31 325 THR A O 1
ATOM 2589 N N . PHE A 1 326 ? 2.133 -9.767 -9.272 1.00 86.38 326 PHE A N 1
ATOM 2590 C CA . PHE A 1 326 ? 2.962 -8.876 -8.443 1.00 86.38 326 PHE A CA 1
ATOM 2591 C C . PHE A 1 326 ? 4.184 -8.272 -9.168 1.00 86.38 326 PHE A C 1
ATOM 2593 O O . PHE A 1 326 ? 5.084 -7.735 -8.525 1.00 86.38 326 PHE A O 1
ATOM 2600 N N . LYS A 1 327 ? 4.224 -8.327 -10.505 1.00 88.00 327 LYS A N 1
ATOM 2601 C CA . LYS A 1 327 ? 5.295 -7.751 -11.329 1.00 88.00 327 LYS A CA 1
ATOM 2602 C C . LYS A 1 327 ? 5.132 -6.244 -11.495 1.00 88.00 327 LYS A C 1
ATOM 2604 O O . LYS A 1 327 ? 4.012 -5.725 -11.531 1.00 88.00 327 LYS A O 1
ATOM 2609 N N . SER A 1 328 ? 6.256 -5.558 -11.681 1.00 89.88 328 SER A N 1
ATOM 2610 C CA . SER A 1 328 ? 6.280 -4.193 -12.214 1.00 89.88 328 SER A CA 1
ATOM 2611 C C . SER A 1 328 ? 6.321 -4.245 -13.740 1.00 89.88 328 SER A C 1
ATOM 2613 O O . SER A 1 328 ? 7.172 -4.929 -14.309 1.00 89.88 328 SER A O 1
ATOM 2615 N N . LEU A 1 329 ? 5.421 -3.534 -14.419 1.00 91.81 329 LEU A N 1
ATOM 2616 C CA . LEU A 1 329 ? 5.362 -3.477 -15.879 1.00 91.81 329 LEU A CA 1
ATOM 2617 C C . LEU A 1 329 ? 5.512 -2.040 -16.370 1.00 91.81 329 LEU A C 1
ATOM 2619 O O . LEU A 1 329 ? 4.754 -1.154 -15.983 1.00 91.81 329 LEU A O 1
ATOM 2623 N N . THR A 1 330 ? 6.466 -1.818 -17.270 1.00 94.38 330 THR A N 1
ATOM 2624 C CA . THR A 1 330 ? 6.628 -0.555 -17.996 1.00 94.38 330 THR A CA 1
ATOM 2625 C C . THR A 1 330 ? 6.108 -0.722 -19.414 1.00 94.38 330 THR A C 1
ATOM 2627 O O . THR A 1 330 ? 6.586 -1.573 -20.162 1.00 94.38 330 THR A O 1
ATOM 2630 N N . ALA A 1 331 ? 5.156 0.117 -19.810 1.00 95.62 331 ALA A N 1
ATOM 2631 C CA . ALA A 1 331 ? 4.603 0.136 -21.153 1.00 95.62 331 ALA A CA 1
ATOM 2632 C C . ALA A 1 331 ? 4.779 1.501 -21.831 1.00 95.62 331 ALA A C 1
ATOM 2634 O O . ALA A 1 331 ? 4.667 2.536 -21.176 1.00 95.62 331 ALA A O 1
ATOM 2635 N N . LYS A 1 332 ? 5.019 1.525 -23.148 1.00 95.06 332 LYS A N 1
ATOM 2636 C CA . LYS A 1 332 ? 5.031 2.746 -23.981 1.00 95.06 332 LYS A CA 1
ATOM 2637 C C . LYS A 1 332 ? 3.925 2.713 -25.019 1.00 95.06 332 LYS A C 1
ATOM 2639 O O . LYS A 1 332 ? 3.692 1.682 -25.650 1.00 95.06 332 LYS A O 1
ATOM 2644 N N . CYS A 1 333 ? 3.284 3.861 -25.223 1.00 93.31 333 CYS A N 1
ATOM 2645 C CA . CYS A 1 333 ? 2.258 4.009 -26.244 1.00 93.31 333 CYS A CA 1
ATOM 2646 C C . CYS A 1 333 ? 2.828 3.933 -27.674 1.00 93.31 333 CYS A C 1
ATOM 2648 O O . CYS A 1 333 ? 3.897 4.470 -27.988 1.00 93.31 333 CYS A O 1
ATOM 2650 N N . LEU A 1 334 ? 2.073 3.290 -28.564 1.00 91.50 334 LEU A N 1
ATOM 2651 C CA . LEU A 1 334 ? 2.390 3.071 -29.970 1.00 91.50 334 LEU A CA 1
ATOM 2652 C C . LEU A 1 334 ? 1.440 3.866 -30.867 1.00 91.50 334 LEU A C 1
ATOM 2654 O O . LEU A 1 334 ? 0.236 3.618 -30.885 1.00 91.50 334 LEU A O 1
ATOM 2658 N N . ASN A 1 335 ? 1.985 4.807 -31.641 1.00 78.75 335 ASN A N 1
ATOM 2659 C CA . ASN A 1 335 ? 1.201 5.560 -32.617 1.00 78.75 335 ASN A CA 1
ATOM 2660 C C . ASN A 1 335 ? 1.175 4.818 -33.962 1.00 78.75 335 ASN A C 1
ATOM 2662 O O . ASN A 1 335 ? 2.200 4.730 -34.635 1.00 78.75 335 ASN A O 1
ATOM 2666 N N . LEU A 1 336 ? 0.006 4.295 -34.345 1.00 64.62 336 LEU A N 1
ATOM 2667 C CA . LEU A 1 336 ? -0.226 3.641 -35.643 1.00 64.62 336 LEU A CA 1
ATOM 2668 C C . LEU A 1 336 ? -1.404 4.227 -36.433 1.00 64.62 336 LEU A C 1
ATOM 2670 O O . LEU A 1 336 ? -1.520 3.970 -37.631 1.00 64.62 336 LEU A O 1
ATOM 2674 N N . PHE A 1 337 ? -2.301 4.965 -35.777 1.00 62.12 337 PHE A N 1
ATOM 2675 C CA . PHE A 1 337 ? -3.578 5.404 -36.337 1.00 62.12 337 PHE A CA 1
ATOM 2676 C C . PHE A 1 337 ? -3.885 6.831 -35.883 1.00 62.12 337 PHE A C 1
ATOM 2678 O O . PHE A 1 337 ? -3.484 7.242 -34.797 1.00 62.12 337 PHE A O 1
ATOM 2685 N N . SER A 1 338 ? -4.600 7.582 -36.721 1.00 55.97 338 SER A N 1
ATOM 2686 C CA . SER A 1 338 ? -5.092 8.917 -36.383 1.00 55.97 338 SER A CA 1
ATOM 2687 C C . SER A 1 338 ? -6.106 8.837 -35.239 1.00 55.97 338 SER A C 1
ATOM 2689 O O . SER A 1 338 ? -7.200 8.308 -35.446 1.00 55.97 338 SER A O 1
ATOM 2691 N N . ASP A 1 339 ? -5.712 9.394 -34.094 1.00 60.09 339 ASP A N 1
ATOM 2692 C CA . ASP A 1 339 ? -6.421 9.460 -32.811 1.00 60.09 339 ASP A CA 1
ATOM 2693 C C . ASP A 1 339 ? -6.715 8.100 -32.126 1.00 60.09 339 ASP A C 1
ATOM 2695 O O . ASP A 1 339 ? -6.940 7.080 -32.788 1.00 60.09 339 ASP A O 1
ATOM 2699 N N . PRO A 1 340 ? -6.677 8.040 -30.775 1.00 62.38 340 PRO A N 1
ATOM 2700 C CA . PRO A 1 340 ? -7.001 6.828 -30.024 1.00 62.38 340 PRO A CA 1
ATOM 2701 C C . PRO A 1 340 ? -8.483 6.468 -30.177 1.00 62.38 340 PRO A C 1
ATOM 2703 O O . PRO A 1 340 ? -9.362 7.331 -30.173 1.00 62.38 340 PRO A O 1
ATOM 2706 N N . ILE A 1 341 ? -8.775 5.171 -30.273 1.00 69.25 341 ILE A N 1
ATOM 2707 C CA . ILE A 1 341 ? -10.152 4.677 -30.386 1.00 69.25 341 ILE A CA 1
ATOM 2708 C C . ILE A 1 341 ? -10.768 4.701 -28.987 1.00 69.25 341 ILE A C 1
ATOM 2710 O O . ILE A 1 341 ? -10.441 3.838 -28.182 1.00 69.25 341 ILE A O 1
ATOM 2714 N N . GLU A 1 342 ? -11.651 5.658 -28.696 1.00 75.44 342 GLU A N 1
ATOM 2715 C CA . GLU A 1 342 ? -12.413 5.702 -27.431 1.00 75.44 342 GLU A CA 1
ATOM 2716 C C . GLU A 1 342 ? -11.504 5.704 -26.175 1.00 75.44 342 GLU A C 1
ATOM 2718 O O . GLU A 1 342 ? -11.750 4.957 -25.235 1.00 75.44 342 GLU A O 1
ATOM 2723 N N . ASP A 1 343 ? -10.423 6.501 -26.177 1.00 85.75 343 ASP A N 1
ATOM 2724 C CA . ASP A 1 343 ? -9.377 6.526 -25.128 1.00 85.75 343 ASP A CA 1
ATOM 2725 C C . ASP A 1 343 ? -8.655 5.167 -24.901 1.00 85.75 343 ASP A C 1
ATOM 2727 O O . ASP A 1 343 ? -8.083 4.900 -23.837 1.00 85.75 343 ASP A O 1
ATOM 2731 N N . ARG A 1 344 ? -8.623 4.302 -25.929 1.00 91.44 344 ARG A N 1
ATOM 2732 C CA . ARG A 1 344 ? -7.770 3.100 -25.989 1.00 91.44 344 ARG A CA 1
ATOM 2733 C C . ARG A 1 344 ? -6.446 3.375 -26.694 1.00 91.44 344 ARG A C 1
ATOM 2735 O O . ARG A 1 344 ? -6.411 3.903 -27.808 1.00 91.44 344 ARG A O 1
ATOM 2742 N N . TYR A 1 345 ? -5.361 2.935 -26.065 1.00 92.31 345 TYR A N 1
ATOM 2743 C CA . TYR A 1 345 ? -3.986 3.142 -26.502 1.00 92.31 345 TYR A CA 1
ATOM 2744 C C . TYR A 1 345 ? -3.289 1.797 -26.701 1.00 92.31 345 TYR A C 1
ATOM 2746 O O . TYR A 1 345 ? -3.169 0.999 -25.768 1.00 92.31 345 TYR A O 1
ATOM 2754 N N . LEU A 1 346 ? -2.794 1.554 -27.916 1.00 93.19 346 LEU A N 1
ATOM 2755 C CA . LEU A 1 346 ? -1.936 0.407 -28.189 1.00 93.19 346 LEU A CA 1
ATOM 2756 C C . LEU A 1 346 ? -0.595 0.609 -27.475 1.00 93.19 346 LEU A C 1
ATOM 2758 O O . LEU A 1 346 ? -0.011 1.691 -27.550 1.00 93.19 346 LEU A O 1
ATOM 2762 N N . ILE A 1 347 ? -0.099 -0.425 -26.802 1.00 94.62 347 ILE A N 1
ATOM 2763 C CA . ILE A 1 347 ? 1.117 -0.365 -25.990 1.00 94.62 347 ILE A CA 1
ATOM 2764 C C . ILE A 1 347 ? 2.059 -1.533 -26.284 1.00 94.62 347 ILE A C 1
ATOM 2766 O O . ILE A 1 347 ? 1.627 -2.651 -26.562 1.00 94.62 347 ILE A O 1
ATOM 2770 N N . TYR A 1 348 ? 3.360 -1.276 -26.169 1.00 95.56 348 TYR A N 1
ATOM 2771 C CA . TYR A 1 348 ? 4.365 -2.316 -25.950 1.00 95.56 348 TYR A CA 1
ATOM 2772 C C . TYR A 1 348 ? 4.724 -2.314 -24.471 1.00 95.56 348 TYR A C 1
ATOM 2774 O O . TYR A 1 348 ? 5.060 -1.258 -23.938 1.00 95.56 348 TYR A O 1
ATOM 2782 N N . THR A 1 349 ? 4.605 -3.469 -23.825 1.00 95.44 349 THR A N 1
ATOM 2783 C CA . THR A 1 349 ? 4.750 -3.666 -22.378 1.00 95.44 349 THR A CA 1
ATOM 2784 C C . THR A 1 349 ? 5.927 -4.584 -22.110 1.00 95.44 349 THR A C 1
ATOM 2786 O O . THR A 1 349 ? 6.059 -5.597 -22.792 1.00 95.44 349 THR A O 1
ATOM 2789 N N . ARG A 1 350 ? 6.737 -4.266 -21.099 1.00 93.62 350 ARG A N 1
ATOM 2790 C CA . ARG A 1 350 ? 7.803 -5.122 -20.577 1.00 93.62 350 ARG A CA 1
ATOM 2791 C C . ARG A 1 350 ? 7.727 -5.216 -19.053 1.00 93.62 350 ARG A C 1
ATOM 2793 O O . ARG A 1 350 ? 7.523 -4.196 -18.396 1.00 93.62 350 ARG A O 1
ATOM 2800 N N . SER A 1 351 ? 7.908 -6.413 -18.500 1.00 91.44 351 SER A N 1
ATOM 2801 C CA . SER A 1 351 ? 8.055 -6.637 -17.059 1.00 91.44 351 SER A CA 1
ATOM 2802 C C . SER A 1 351 ? 9.492 -6.411 -16.578 1.00 91.44 351 SER A C 1
ATOM 2804 O O . SER A 1 351 ? 10.453 -6.606 -17.323 1.00 91.44 351 SER A O 1
ATOM 2806 N N . ASP A 1 352 ? 9.636 -6.097 -15.293 1.00 87.06 352 ASP A N 1
ATOM 2807 C CA . ASP A 1 352 ? 10.885 -6.185 -14.522 1.00 87.06 352 ASP A CA 1
ATOM 2808 C C . ASP A 1 352 ? 11.606 -7.543 -14.665 1.00 87.06 352 ASP A C 1
ATOM 2810 O O . ASP A 1 352 ? 12.836 -7.627 -14.619 1.00 87.06 352 ASP A O 1
ATOM 2814 N N . CYS A 1 353 ? 10.852 -8.615 -14.908 1.00 85.25 353 CYS A N 1
ATOM 2815 C CA . CYS A 1 353 ? 11.390 -9.946 -15.171 1.00 85.25 353 CYS A CA 1
ATOM 2816 C C . CYS A 1 353 ? 11.924 -10.168 -16.593 1.00 85.25 353 CYS A C 1
ATOM 2818 O O . CYS A 1 353 ? 12.639 -11.155 -16.805 1.00 85.25 353 CYS A O 1
ATOM 2820 N N . GLY A 1 354 ? 11.654 -9.259 -17.532 1.00 86.50 354 GLY A N 1
ATOM 2821 C CA . GLY A 1 354 ? 12.102 -9.325 -18.926 1.00 86.50 354 GLY A CA 1
ATOM 2822 C C . GLY A 1 354 ? 11.116 -9.987 -19.895 1.00 86.50 354 GLY A C 1
ATOM 2823 O O . GLY A 1 354 ? 11.491 -10.244 -21.036 1.00 86.50 354 GLY A O 1
ATOM 2824 N N . ASP A 1 355 ? 9.879 -10.259 -19.472 1.00 88.12 355 ASP A N 1
ATOM 2825 C CA . ASP A 1 355 ? 8.799 -10.657 -20.383 1.00 88.12 355 ASP A CA 1
ATOM 2826 C C . ASP A 1 355 ? 8.335 -9.411 -21.156 1.00 88.12 355 ASP A C 1
ATOM 2828 O O . ASP A 1 355 ? 8.056 -8.393 -20.520 1.00 88.12 355 ASP A O 1
ATOM 2832 N N . ASP A 1 356 ? 8.206 -9.452 -22.487 1.00 92.81 356 ASP A N 1
ATOM 2833 C CA . ASP A 1 356 ? 7.613 -8.339 -23.242 1.00 92.81 356 ASP A CA 1
ATOM 2834 C C . ASP A 1 356 ? 6.653 -8.752 -24.366 1.00 92.81 356 ASP A C 1
ATOM 2836 O O . ASP A 1 356 ? 6.701 -9.863 -24.897 1.00 92.81 356 ASP A O 1
ATOM 2840 N N . TYR A 1 357 ? 5.687 -7.869 -24.637 1.00 94.88 357 TYR A N 1
ATOM 2841 C CA . TYR A 1 357 ? 4.558 -8.114 -25.533 1.00 94.88 357 TYR A CA 1
ATOM 2842 C C . TYR A 1 357 ? 3.830 -6.823 -25.937 1.00 94.88 357 TYR A C 1
ATOM 2844 O O . TYR A 1 357 ? 3.879 -5.792 -25.264 1.00 94.88 357 TYR A O 1
ATOM 2852 N N . TYR A 1 358 ? 3.074 -6.899 -27.029 1.00 95.25 358 TYR A N 1
ATOM 2853 C CA . TYR A 1 358 ? 2.092 -5.895 -27.428 1.00 95.25 358 TYR A CA 1
ATOM 2854 C C . TYR A 1 358 ? 0.752 -6.164 -26.733 1.00 95.25 358 TYR A C 1
ATOM 2856 O O . TYR A 1 358 ? 0.308 -7.309 -26.641 1.00 95.25 358 TYR A O 1
ATOM 2864 N N . SER A 1 359 ? 0.087 -5.112 -26.267 1.00 95.06 359 SER A N 1
ATOM 2865 C CA . SER A 1 359 ? -1.268 -5.160 -25.705 1.00 95.06 359 SER A CA 1
ATOM 2866 C C . SER A 1 359 ? -1.982 -3.825 -25.962 1.00 95.06 359 SER A C 1
ATOM 2868 O O . SER A 1 359 ? -1.459 -2.960 -26.667 1.00 95.06 359 SER A O 1
ATOM 2870 N N . CYS A 1 360 ? -3.173 -3.639 -25.406 1.00 94.00 360 CYS A N 1
ATOM 2871 C CA . CYS A 1 360 ? -3.872 -2.361 -25.397 1.00 94.00 360 CYS A CA 1
ATOM 2872 C C . CYS A 1 360 ? -4.326 -2.008 -23.976 1.00 94.00 360 CYS A C 1
ATOM 2874 O O . CYS A 1 360 ? -4.685 -2.890 -23.195 1.00 94.00 360 CYS A O 1
ATOM 2876 N N . ILE A 1 361 ? -4.314 -0.717 -23.651 1.00 94.00 361 ILE A N 1
ATOM 2877 C CA . ILE A 1 361 ? -4.838 -0.176 -22.396 1.00 94.00 361 ILE A CA 1
ATOM 2878 C C . ILE A 1 361 ? -5.957 0.818 -22.704 1.00 94.00 361 ILE A C 1
ATOM 2880 O O . ILE A 1 361 ? -5.802 1.707 -23.542 1.00 94.00 361 ILE A O 1
ATOM 2884 N N . TRP A 1 362 ? -7.100 0.645 -22.050 1.00 94.12 362 TRP A N 1
ATOM 2885 C CA . TRP A 1 362 ? -8.232 1.564 -22.113 1.00 94.12 362 TRP A CA 1
ATOM 2886 C C . TRP A 1 362 ? -8.197 2.441 -20.870 1.00 94.12 362 TRP A C 1
ATOM 2888 O O . TRP A 1 362 ? -8.220 1.903 -19.767 1.00 94.12 362 TRP A O 1
ATOM 2898 N N . PHE A 1 363 ? -8.139 3.762 -21.027 1.00 94.38 363 PHE A N 1
ATOM 2899 C CA . PHE A 1 363 ? -8.254 4.705 -19.915 1.00 94.38 363 PHE A CA 1
ATOM 2900 C C . PHE A 1 363 ? -9.616 5.397 -19.929 1.00 94.38 363 PHE A C 1
ATOM 2902 O O . PHE A 1 363 ? -10.115 5.770 -20.983 1.00 94.38 363 PHE A O 1
ATOM 2909 N N . GLN A 1 364 ? -10.191 5.634 -18.752 1.00 93.56 364 GLN A N 1
ATOM 2910 C CA . GLN A 1 364 ? -11.430 6.387 -18.595 1.00 93.56 364 GLN A CA 1
ATOM 2911 C C . GLN A 1 364 ? -11.278 7.410 -17.471 1.00 93.56 364 GLN A C 1
ATOM 2913 O O . GLN A 1 364 ? -11.115 7.074 -16.296 1.00 93.56 364 GLN A O 1
ATOM 2918 N N . LYS A 1 365 ? -11.364 8.698 -17.814 1.00 93.69 365 LYS A N 1
ATOM 2919 C CA . LYS A 1 365 ? -11.383 9.766 -16.810 1.00 93.69 365 LYS A CA 1
ATOM 2920 C C . LYS A 1 365 ? -12.715 9.747 -16.058 1.00 93.69 365 LYS A C 1
ATOM 2922 O O . LYS A 1 365 ? -13.767 9.766 -16.698 1.00 93.69 365 LYS A O 1
ATOM 2927 N N . ARG A 1 366 ? -12.671 9.753 -14.719 1.00 93.69 366 ARG A N 1
ATOM 2928 C CA . ARG A 1 366 ? -13.865 9.807 -13.852 1.00 93.69 366 ARG A CA 1
ATOM 2929 C C . ARG A 1 366 ? -14.009 11.132 -13.112 1.00 93.69 366 ARG A C 1
ATOM 2931 O O . ARG A 1 366 ? -15.105 11.675 -13.050 1.00 93.69 366 ARG A O 1
ATOM 2938 N N . SER A 1 367 ? -12.911 11.702 -12.618 1.00 90.88 367 SER A N 1
ATOM 2939 C CA . SER A 1 367 ? -12.885 13.048 -12.031 1.00 90.88 367 SER A CA 1
ATOM 2940 C C . SER A 1 367 ? -11.564 13.775 -12.353 1.00 90.88 367 SER A C 1
ATOM 2942 O O . SER A 1 367 ? -10.863 13.426 -13.302 1.00 90.88 367 SER A O 1
ATOM 2944 N N . VAL A 1 368 ? -11.213 14.820 -11.595 1.00 86.06 368 VAL A N 1
ATOM 2945 C CA . VAL A 1 368 ? -9.862 15.429 -11.606 1.00 86.06 368 VAL A CA 1
ATOM 2946 C C . VAL A 1 368 ? -8.812 14.494 -10.980 1.00 86.06 368 VAL A C 1
ATOM 2948 O O . VAL A 1 368 ? -7.635 14.555 -11.321 1.00 86.06 368 VAL A O 1
ATOM 2951 N N . ASN A 1 369 ? -9.269 13.624 -10.083 1.00 91.25 369 ASN A N 1
ATOM 2952 C CA . ASN A 1 369 ? -8.486 12.914 -9.074 1.00 91.25 369 ASN A CA 1
ATOM 2953 C C . ASN A 1 369 ? -8.663 11.394 -9.126 1.00 91.25 369 ASN A C 1
ATOM 2955 O O . ASN A 1 369 ? -7.968 10.682 -8.408 1.00 91.25 369 ASN A O 1
ATOM 2959 N N . VAL A 1 370 ? -9.616 10.913 -9.927 1.00 94.50 370 VAL A N 1
ATOM 2960 C CA . VAL A 1 370 ? -9.932 9.497 -10.109 1.00 94.50 370 VAL A CA 1
ATOM 2961 C C . VAL A 1 370 ? -9.973 9.200 -11.598 1.00 94.50 370 VAL A C 1
ATOM 2963 O O . VAL A 1 370 ? -10.636 9.903 -12.373 1.00 94.50 370 VAL A O 1
ATOM 2966 N N . MET A 1 371 ? -9.279 8.142 -11.985 1.00 95.00 371 MET A N 1
ATOM 2967 C CA . MET A 1 371 ? -9.386 7.527 -13.297 1.00 95.00 371 MET A CA 1
ATOM 2968 C C . MET A 1 371 ? -9.603 6.027 -13.135 1.00 95.00 371 MET A C 1
ATOM 2970 O O . MET A 1 371 ? -9.417 5.465 -12.056 1.00 95.00 371 MET A O 1
ATOM 2974 N N . GLU A 1 372 ? -10.043 5.393 -14.208 1.00 95.44 372 GLU A N 1
ATOM 2975 C CA . GLU A 1 372 ? -10.110 3.945 -14.307 1.00 95.44 372 GLU A CA 1
ATOM 2976 C C . GLU A 1 372 ? -9.340 3.479 -15.534 1.00 95.44 372 GLU A C 1
ATOM 2978 O O . GLU A 1 372 ? -9.206 4.223 -16.512 1.00 95.44 372 GLU A O 1
ATOM 2983 N N . TYR A 1 373 ? -8.867 2.236 -15.502 1.00 94.56 373 TYR A N 1
ATOM 2984 C CA . TYR A 1 373 ? -8.299 1.597 -16.679 1.00 94.56 373 TYR A CA 1
ATOM 2985 C C . TYR A 1 373 ? -8.704 0.127 -16.819 1.00 94.56 373 TYR A C 1
ATOM 2987 O O . TYR A 1 373 ? -9.131 -0.517 -15.858 1.00 94.56 373 TYR A O 1
ATOM 2995 N N . GLN A 1 374 ? -8.560 -0.395 -18.037 1.00 93.62 374 GLN A N 1
ATOM 2996 C CA . GLN A 1 374 ? -8.602 -1.823 -18.344 1.00 93.62 374 GLN A CA 1
ATOM 2997 C C . GLN A 1 374 ? -7.391 -2.209 -19.189 1.00 93.62 374 GLN A C 1
ATOM 2999 O O . GLN A 1 374 ? -6.975 -1.456 -20.070 1.00 93.62 374 GLN A O 1
ATOM 3004 N N . LEU A 1 375 ? -6.868 -3.410 -18.962 1.00 92.06 375 LEU A N 1
ATOM 3005 C CA . LEU A 1 375 ? -5.885 -4.049 -19.833 1.00 92.06 375 LEU A CA 1
ATOM 3006 C C . LEU A 1 375 ? -6.598 -5.023 -20.772 1.00 92.06 375 LEU A C 1
ATOM 3008 O O . LEU A 1 375 ? -7.575 -5.666 -20.383 1.00 92.06 375 LEU A O 1
ATOM 3012 N N . ALA A 1 376 ? -6.105 -5.135 -22.001 1.00 92.81 376 ALA A N 1
ATOM 3013 C CA . ALA A 1 376 ? -6.632 -6.086 -22.964 1.00 92.81 376 ALA A CA 1
ATOM 3014 C C . ALA A 1 376 ? -6.265 -7.535 -22.585 1.00 92.81 376 ALA A C 1
ATOM 3016 O O . ALA A 1 376 ? -5.141 -7.817 -22.166 1.00 92.81 376 ALA A O 1
ATOM 3017 N N . LEU A 1 377 ? -7.223 -8.450 -22.745 1.00 91.50 377 LEU A N 1
ATOM 3018 C CA . LEU A 1 377 ? -7.180 -9.833 -22.255 1.00 91.50 377 LEU A CA 1
ATOM 3019 C C . LEU A 1 377 ? -6.128 -10.698 -22.939 1.00 91.50 377 LEU A C 1
ATOM 3021 O O . LEU A 1 377 ? -5.486 -11.524 -22.294 1.00 91.50 377 LEU A O 1
ATOM 3025 N N . THR A 1 378 ? -5.989 -10.539 -24.253 1.00 92.06 378 THR A N 1
ATOM 3026 C CA . THR A 1 378 ? -5.021 -11.284 -25.055 1.00 92.06 378 THR A CA 1
ATOM 3027 C C . THR A 1 378 ? -3.877 -10.354 -25.467 1.00 92.06 378 THR A C 1
ATOM 3029 O O . THR A 1 378 ? -4.075 -9.495 -26.333 1.00 92.06 378 THR A O 1
ATOM 3032 N N . PRO A 1 379 ? -2.685 -10.474 -24.846 1.00 93.31 379 PRO A N 1
ATOM 3033 C CA . PRO A 1 379 ? -1.465 -9.873 -25.367 1.00 93.31 379 PRO A CA 1
ATOM 3034 C C . PRO A 1 379 ? -0.963 -10.654 -26.592 1.00 93.31 379 PRO A C 1
ATOM 3036 O O . PRO A 1 379 ? -1.413 -11.763 -26.881 1.00 93.31 379 PRO A O 1
ATOM 3039 N N . SER A 1 380 ? -0.006 -10.082 -27.319 1.00 95.00 380 SER A N 1
ATOM 3040 C CA . SER A 1 380 ? 0.545 -10.660 -28.548 1.00 95.00 380 SER A CA 1
ATOM 3041 C C . SER A 1 380 ? 2.039 -10.373 -28.679 1.00 95.00 380 SER A C 1
ATOM 3043 O O . SER A 1 380 ? 2.495 -9.272 -28.387 1.00 95.00 380 SER A O 1
ATOM 3045 N N . SER A 1 381 ? 2.806 -11.323 -29.214 1.00 93.62 381 SER A N 1
ATOM 3046 C CA . SER A 1 381 ? 4.199 -11.103 -29.638 1.00 93.62 381 SER A CA 1
ATOM 3047 C C . SER A 1 381 ? 4.319 -10.224 -30.895 1.00 93.62 381 SER A C 1
ATOM 3049 O O . SER A 1 381 ? 5.413 -9.797 -31.261 1.00 93.62 381 SER A O 1
ATOM 3051 N N . THR A 1 382 ? 3.197 -9.920 -31.558 1.00 91.12 382 THR A N 1
ATOM 3052 C CA . THR A 1 382 ? 3.129 -9.097 -32.773 1.00 91.12 382 THR A CA 1
ATOM 3053 C C . THR A 1 382 ? 2.166 -7.919 -32.627 1.00 91.12 382 THR A C 1
ATOM 3055 O O . THR A 1 382 ? 1.090 -8.020 -32.034 1.00 91.12 382 THR A O 1
ATOM 3058 N N . MET A 1 383 ? 2.557 -6.784 -33.202 1.00 89.44 383 MET A N 1
ATOM 3059 C CA . MET A 1 383 ? 1.817 -5.527 -33.154 1.00 89.44 383 MET A CA 1
ATOM 3060 C C . MET A 1 383 ? 0.580 -5.576 -34.065 1.00 89.44 383 MET A C 1
ATOM 3062 O O . MET A 1 383 ? 0.717 -5.672 -35.283 1.00 89.44 383 MET A O 1
ATOM 3066 N N . ASN A 1 384 ? -0.626 -5.485 -33.497 1.00 89.19 384 ASN A N 1
ATOM 3067 C CA . ASN A 1 384 ? -1.884 -5.554 -34.250 1.00 89.19 384 ASN A CA 1
ATOM 3068 C C . ASN A 1 384 ? -2.928 -4.568 -33.690 1.00 89.19 384 ASN A C 1
ATOM 3070 O O . ASN A 1 384 ? -3.041 -4.403 -32.477 1.00 89.19 384 ASN A O 1
ATOM 3074 N N . ARG A 1 385 ? -3.717 -3.933 -34.569 1.00 85.88 385 ARG A N 1
ATOM 3075 C CA . ARG A 1 385 ? -4.803 -3.008 -34.193 1.00 85.88 385 ARG A CA 1
ATOM 3076 C C . ARG A 1 385 ? -5.889 -3.691 -33.364 1.00 85.88 385 ARG A C 1
ATOM 3078 O O . ARG A 1 385 ? -6.396 -3.072 -32.433 1.00 85.88 385 ARG A O 1
ATOM 3085 N N . SER A 1 386 ? -6.210 -4.950 -33.675 1.00 90.56 386 SER A N 1
ATOM 3086 C CA . SER A 1 386 ? -7.319 -5.668 -33.031 1.00 90.56 386 SER A CA 1
ATOM 3087 C C . SER A 1 386 ? -7.104 -5.938 -31.539 1.00 90.56 386 SER A C 1
ATOM 3089 O O . SER A 1 386 ? -8.037 -6.310 -30.835 1.00 90.56 386 SER A O 1
ATOM 3091 N N . LEU A 1 387 ? -5.892 -5.700 -31.022 1.00 92.75 387 LEU A N 1
ATOM 3092 C CA . LEU A 1 387 ? -5.619 -5.719 -29.585 1.00 92.75 387 LEU A CA 1
ATOM 3093 C C . LEU A 1 387 ? -6.450 -4.667 -28.824 1.00 92.75 387 LEU A C 1
ATOM 3095 O O . LEU A 1 387 ? -6.723 -4.874 -27.647 1.00 92.75 387 LEU A O 1
ATOM 3099 N N . CYS A 1 388 ? -6.879 -3.588 -29.495 1.00 92.06 388 CYS A N 1
ATOM 3100 C CA . CYS A 1 388 ? -7.740 -2.529 -28.953 1.00 92.06 388 CYS A CA 1
ATOM 3101 C C . CYS A 1 388 ? -9.236 -2.667 -29.314 1.00 92.06 388 CYS A C 1
ATOM 3103 O O . CYS A 1 388 ? -10.019 -1.757 -29.018 1.00 92.06 388 CYS A O 1
ATOM 3105 N N . ASP A 1 389 ? -9.652 -3.762 -29.960 1.00 91.94 389 ASP A N 1
ATOM 3106 C CA . ASP A 1 389 ? -11.069 -4.002 -30.250 1.00 91.94 389 ASP A CA 1
ATOM 3107 C C . ASP A 1 389 ? -11.831 -4.285 -28.945 1.00 91.94 389 ASP A C 1
ATOM 3109 O O . ASP A 1 389 ? -11.309 -4.922 -28.028 1.00 91.94 389 ASP A O 1
ATOM 3113 N N . SER A 1 390 ? -13.085 -3.834 -28.846 1.00 90.00 390 SER A N 1
ATOM 3114 C CA . SER A 1 390 ? -13.879 -3.912 -27.607 1.00 90.00 390 SER A CA 1
ATOM 3115 C C . SER A 1 390 ? -14.128 -5.343 -27.110 1.00 90.00 390 SER A C 1
ATOM 3117 O O . SER A 1 390 ? -14.357 -5.546 -25.922 1.00 90.00 390 SER A O 1
ATOM 3119 N N . SER A 1 391 ? -14.018 -6.347 -27.985 1.00 92.31 391 SER A N 1
ATOM 3120 C CA . SER A 1 391 ? -14.071 -7.771 -27.634 1.00 92.31 391 SER A CA 1
ATOM 3121 C C . SER A 1 391 ? -12.846 -8.285 -26.867 1.00 92.31 391 SER A C 1
ATOM 3123 O O . SER A 1 391 ? -12.910 -9.379 -26.315 1.00 92.31 391 SER A O 1
ATOM 3125 N N . ASN A 1 392 ? -11.737 -7.537 -26.828 1.00 92.88 392 ASN A N 1
ATOM 3126 C CA . ASN A 1 392 ? -10.531 -7.902 -26.075 1.00 92.88 392 ASN A CA 1
ATOM 3127 C C . ASN A 1 392 ? -10.546 -7.364 -24.627 1.00 92.88 392 ASN A C 1
ATOM 3129 O O . ASN A 1 392 ? -9.525 -7.415 -23.951 1.00 92.88 392 ASN A O 1
ATOM 3133 N N . PHE A 1 393 ? -11.679 -6.845 -24.139 1.00 92.81 393 PHE A N 1
ATOM 3134 C CA . PHE A 1 393 ? -11.832 -6.272 -22.797 1.00 92.81 393 PHE A CA 1
ATOM 3135 C C . PHE A 1 393 ? -13.023 -6.901 -22.056 1.00 92.81 393 PHE A C 1
ATOM 3137 O O . PHE A 1 393 ? -14.051 -7.206 -22.662 1.00 92.81 393 PHE A O 1
ATOM 3144 N N . ILE A 1 394 ? -12.920 -7.080 -20.732 1.00 89.06 394 ILE A N 1
ATOM 3145 C CA . ILE A 1 394 ? -14.053 -7.556 -19.916 1.00 89.06 394 ILE A CA 1
ATOM 3146 C C . ILE A 1 394 ? -14.969 -6.376 -19.597 1.00 89.06 394 ILE A C 1
ATOM 3148 O O . ILE A 1 394 ? -14.588 -5.453 -18.877 1.00 89.06 394 ILE A O 1
ATOM 3152 N N . HIS A 1 395 ? -16.211 -6.442 -20.070 1.00 82.94 395 HIS A N 1
ATOM 3153 C CA . HIS A 1 395 ? -17.249 -5.466 -19.749 1.00 82.94 395 HIS A CA 1
ATOM 3154 C C . HIS A 1 395 ? -17.367 -5.245 -18.225 1.00 82.94 395 HIS A C 1
ATOM 3156 O O . HIS A 1 395 ? -17.463 -6.202 -17.461 1.00 82.94 395 HIS A O 1
ATOM 3162 N N . ASN A 1 396 ? -17.375 -3.982 -17.786 1.00 81.38 396 ASN A N 1
ATOM 3163 C CA . ASN A 1 396 ? -17.419 -3.532 -16.383 1.00 81.38 396 ASN A CA 1
ATOM 3164 C C . ASN A 1 396 ? -16.235 -3.904 -15.458 1.00 81.38 396 ASN A C 1
ATOM 3166 O O . ASN A 1 396 ? -16.231 -3.451 -14.314 1.00 81.38 396 ASN A O 1
ATOM 3170 N N . SER A 1 397 ? -15.224 -4.664 -15.896 1.00 87.56 397 SER A N 1
ATOM 3171 C CA . SER A 1 397 ? -14.065 -5.016 -15.052 1.00 87.56 397 SER A CA 1
ATOM 3172 C C . SER A 1 397 ? -12.996 -3.916 -15.074 1.00 87.56 397 SER A C 1
ATOM 3174 O O . SER A 1 397 ? -11.949 -4.048 -15.704 1.00 87.56 397 SER A O 1
ATOM 3176 N N . TRP A 1 398 ? -13.308 -2.764 -14.486 1.00 92.50 398 TRP A N 1
ATOM 3177 C CA . TRP A 1 398 ? -12.379 -1.637 -14.374 1.00 92.50 398 TRP A CA 1
ATOM 3178 C C . TRP A 1 398 ? -11.457 -1.787 -13.157 1.00 92.50 398 TRP A C 1
ATOM 3180 O O . TRP A 1 398 ? -11.843 -2.361 -12.139 1.00 92.50 398 TRP A O 1
ATOM 3190 N N . ILE A 1 399 ? -10.246 -1.238 -13.253 1.00 93.56 399 ILE A N 1
ATOM 3191 C CA . ILE A 1 399 ? -9.366 -0.984 -12.106 1.00 93.56 399 ILE A CA 1
ATOM 3192 C C . ILE A 1 399 ? -9.431 0.515 -11.819 1.00 93.56 399 ILE A C 1
ATOM 3194 O O . ILE A 1 399 ? -9.112 1.323 -12.695 1.00 93.56 399 ILE A O 1
ATOM 3198 N N . THR A 1 400 ? -9.860 0.893 -10.614 1.00 95.12 400 THR A N 1
ATOM 3199 C CA . THR A 1 400 ? -9.960 2.300 -10.194 1.00 95.12 400 THR A CA 1
ATOM 3200 C C . THR A 1 400 ? -8.633 2.774 -9.611 1.00 95.12 400 THR A C 1
ATOM 3202 O O . THR A 1 400 ? -7.890 1.985 -9.031 1.00 95.12 400 THR A O 1
ATOM 3205 N N . GLN A 1 401 ? -8.303 4.049 -9.821 1.00 94.56 401 GLN A N 1
ATOM 3206 C CA . GLN A 1 401 ? -7.049 4.661 -9.389 1.00 94.56 401 GLN A CA 1
ATOM 3207 C C . GLN A 1 401 ? -7.251 6.116 -8.943 1.00 94.56 401 GLN A C 1
ATOM 3209 O O . GLN A 1 401 ? -7.719 6.967 -9.707 1.00 94.56 401 GLN A O 1
ATOM 3214 N N . GLY A 1 402 ? -6.829 6.410 -7.718 1.00 92.62 402 GLY A N 1
ATOM 3215 C CA . GLY A 1 402 ? -6.740 7.726 -7.103 1.00 92.62 402 GLY A CA 1
ATOM 3216 C C . GLY A 1 402 ? -5.402 8.427 -7.347 1.00 92.62 402 GLY A C 1
ATOM 3217 O O . GLY A 1 402 ? -4.343 7.806 -7.389 1.00 92.62 402 GLY A O 1
ATOM 3218 N N . ASN A 1 403 ? -5.430 9.751 -7.506 1.00 89.81 403 ASN A N 1
ATOM 3219 C CA . ASN A 1 403 ? -4.230 10.574 -7.666 1.00 89.81 403 ASN A CA 1
ATOM 3220 C C . ASN A 1 403 ? -3.560 10.816 -6.302 1.00 89.81 403 ASN A C 1
ATOM 3222 O O . ASN A 1 403 ? -4.124 11.468 -5.424 1.00 89.81 403 ASN A O 1
ATOM 3226 N N . THR A 1 404 ? -2.325 10.347 -6.120 1.00 83.50 404 THR A N 1
ATOM 3227 C CA . THR A 1 404 ? -1.649 10.374 -4.809 1.00 83.50 404 THR A CA 1
ATOM 3228 C C . THR A 1 404 ? -1.186 11.768 -4.365 1.00 83.50 404 THR A C 1
ATOM 3230 O O . THR A 1 404 ? -0.789 11.951 -3.215 1.00 83.50 404 THR A O 1
ATOM 3233 N N . LYS A 1 405 ? -1.277 12.797 -5.223 1.00 71.31 405 LYS A N 1
ATOM 3234 C CA . LYS A 1 405 ? -0.819 14.167 -4.910 1.00 71.31 405 LYS A CA 1
ATOM 3235 C C . LYS A 1 405 ? -1.817 15.036 -4.131 1.00 71.31 405 LYS A C 1
ATOM 3237 O O . LYS A 1 405 ? -1.468 16.159 -3.790 1.00 71.31 405 LYS A O 1
ATOM 3242 N N . ILE A 1 406 ? -3.027 14.554 -3.835 1.00 62.19 406 ILE A N 1
ATOM 3243 C CA . ILE A 1 406 ? -4.112 15.356 -3.219 1.00 62.19 406 ILE A CA 1
ATOM 3244 C C . ILE A 1 406 ? -3.827 15.707 -1.738 1.00 62.19 406 ILE A C 1
ATOM 3246 O O . ILE A 1 406 ? -4.437 16.612 -1.158 1.00 62.19 406 ILE A O 1
ATOM 3250 N N . VAL A 1 407 ? -2.887 15.008 -1.093 1.00 52.31 407 VAL A N 1
ATOM 3251 C CA . VAL A 1 407 ? -2.543 15.200 0.325 1.00 52.31 407 VAL A CA 1
ATOM 3252 C C . VAL A 1 407 ? -1.749 16.502 0.524 1.00 52.31 407 VAL A C 1
ATOM 3254 O O . VAL A 1 407 ? -0.523 16.515 0.527 1.00 52.31 407 VAL A O 1
ATOM 3257 N N . GLY A 1 408 ? -2.473 17.612 0.703 1.00 49.28 408 GLY A N 1
ATOM 3258 C CA . GLY A 1 408 ? -1.919 18.939 1.021 1.00 49.28 408 GLY A CA 1
ATOM 3259 C C . GLY A 1 408 ? -2.082 20.003 -0.071 1.00 49.28 408 GLY A C 1
ATOM 3260 O O . GLY A 1 408 ? -1.584 21.117 0.084 1.00 49.28 408 GLY A O 1
ATOM 3261 N N . THR A 1 409 ? -2.772 19.698 -1.172 1.00 53.81 409 THR A N 1
ATOM 3262 C CA . THR A 1 409 ? -2.986 20.641 -2.282 1.00 53.81 409 THR A CA 1
ATOM 3263 C C . THR A 1 409 ? -4.113 21.650 -2.040 1.00 53.81 409 THR A C 1
ATOM 3265 O O . THR A 1 409 ? -4.964 21.485 -1.168 1.00 53.81 409 THR A O 1
ATOM 3268 N N . SER A 1 410 ? -4.131 22.709 -2.855 1.00 55.28 410 SER A N 1
ATOM 3269 C CA . SER A 1 410 ? -5.140 23.778 -2.817 1.00 55.28 410 SER A CA 1
ATOM 3270 C C . SER A 1 410 ? -6.587 23.288 -3.004 1.00 55.28 410 SER A C 1
ATOM 3272 O O . SER A 1 410 ? -6.829 22.291 -3.685 1.00 55.28 410 SER A O 1
ATOM 3274 N N . GLN A 1 411 ? -7.553 24.043 -2.462 1.00 55.81 411 GLN A N 1
ATOM 3275 C CA . GLN A 1 411 ? -8.9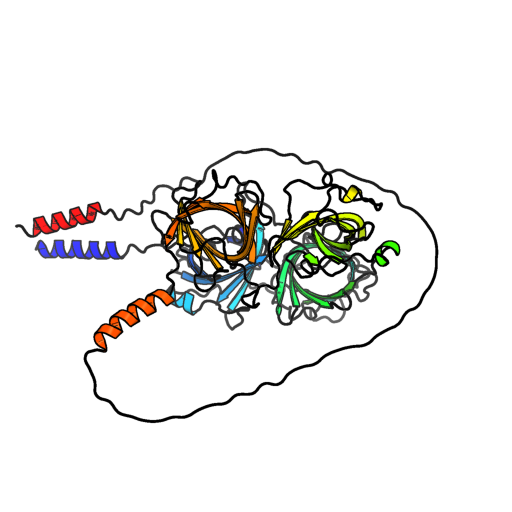93 23.722 -2.457 1.00 55.81 411 GLN A CA 1
ATOM 3276 C C . GLN A 1 411 ? -9.556 23.337 -3.841 1.00 55.81 411 GLN A C 1
ATOM 3278 O O . GLN A 1 411 ? -10.443 22.497 -3.933 1.00 55.81 411 GLN A O 1
ATOM 3283 N N . SER A 1 412 ? -9.006 23.895 -4.925 1.00 52.31 412 SER A N 1
ATOM 3284 C CA . SER A 1 412 ? -9.372 23.596 -6.319 1.00 52.31 412 SER A CA 1
ATOM 3285 C C . SER A 1 412 ? -9.006 22.186 -6.810 1.00 52.31 412 SER A C 1
ATOM 3287 O O . SER A 1 412 ? -9.323 21.848 -7.946 1.00 52.31 412 SER A O 1
ATOM 3289 N N . GLN A 1 413 ? -8.312 21.382 -5.998 1.00 67.31 413 GLN A N 1
ATOM 3290 C CA . GLN A 1 413 ? -7.980 19.977 -6.275 1.00 67.31 413 GLN A CA 1
ATOM 3291 C C . GLN A 1 413 ? -8.629 19.003 -5.275 1.00 67.31 413 GLN A C 1
ATOM 3293 O O . GLN A 1 413 ? -8.352 17.808 -5.315 1.00 67.31 413 GLN A O 1
ATOM 3298 N N . LYS A 1 414 ? -9.507 19.484 -4.387 1.00 76.94 414 LYS A N 1
ATOM 3299 C CA . LYS A 1 414 ? -10.350 18.633 -3.537 1.00 76.94 414 LYS A CA 1
ATOM 3300 C C . LYS A 1 414 ? -11.627 18.239 -4.288 1.00 76.94 414 LYS A C 1
ATOM 3302 O O . LYS A 1 414 ? -12.179 19.056 -5.021 1.00 76.94 414 LYS A O 1
ATOM 3307 N N . SER A 1 415 ? -12.121 17.019 -4.074 1.00 83.38 415 SER A N 1
ATOM 3308 C CA . SER A 1 415 ? -13.483 16.636 -4.465 1.00 83.38 415 SER A CA 1
ATOM 3309 C C . SER A 1 415 ? -14.358 16.610 -3.226 1.00 83.38 415 SER A C 1
ATOM 3311 O O . SER A 1 415 ? -14.024 15.921 -2.268 1.00 83.38 415 SER A O 1
ATOM 3313 N N . SER A 1 416 ? -15.503 17.287 -3.260 1.00 87.50 416 SER A N 1
ATOM 3314 C CA . SER A 1 416 ? -16.519 17.077 -2.231 1.00 87.50 416 SER A CA 1
ATOM 3315 C C . SER A 1 416 ? -17.031 15.635 -2.268 1.00 87.50 416 SER A C 1
ATOM 3317 O O . SER A 1 416 ? -17.108 15.021 -3.341 1.00 87.50 416 SER A O 1
ATOM 3319 N N . CYS A 1 417 ? -17.420 15.124 -1.105 1.00 89.62 417 CYS A N 1
ATOM 3320 C CA . CYS A 1 417 ? -18.226 13.921 -0.957 1.00 89.62 417 CYS A CA 1
ATOM 3321 C C . CYS A 1 417 ? -19.637 14.111 -1.567 1.00 89.62 417 CYS A C 1
ATOM 3323 O O . CYS A 1 417 ? -20.077 15.248 -1.764 1.00 89.62 417 CYS A O 1
ATOM 3325 N N . PRO A 1 418 ? -20.356 13.022 -1.901 1.00 85.38 418 PRO A N 1
ATOM 3326 C CA . PRO A 1 418 ? -21.699 13.086 -2.497 1.00 85.38 418 PRO A CA 1
ATOM 3327 C C . PRO A 1 418 ? -22.790 13.510 -1.502 1.00 85.38 418 PRO A C 1
ATOM 3329 O O . PRO A 1 418 ? -23.828 14.041 -1.892 1.00 85.38 418 PRO A O 1
ATOM 3332 N N . VAL A 1 419 ? -22.564 13.244 -0.215 1.00 83.88 419 VAL A N 1
ATOM 3333 C CA . VAL A 1 419 ? -23.487 13.503 0.895 1.00 83.88 419 VAL A CA 1
ATOM 3334 C C . VAL A 1 419 ? -23.120 14.798 1.618 1.00 83.88 419 VAL A C 1
ATOM 3336 O O . VAL A 1 419 ? -21.955 15.195 1.624 1.00 83.88 419 VAL A O 1
ATOM 3339 N N . PHE A 1 420 ? -24.116 15.456 2.225 1.00 85.19 420 PHE A N 1
ATOM 3340 C CA . PHE A 1 420 ? -23.906 16.688 2.991 1.00 85.19 420 PHE A CA 1
ATOM 3341 C C . PHE A 1 420 ? -24.897 16.822 4.162 1.00 85.19 420 PHE A C 1
ATOM 3343 O O . PHE A 1 420 ? -26.076 17.176 3.996 1.00 85.19 420 PHE A O 1
ATOM 3350 N N . GLY A 1 421 ? -24.404 16.537 5.367 1.00 87.19 421 GLY A N 1
ATOM 3351 C CA . GLY A 1 421 ? -25.180 16.493 6.607 1.00 87.19 421 GLY A CA 1
ATOM 3352 C C . GLY A 1 421 ? -24.897 15.219 7.401 1.00 87.19 421 GLY A C 1
ATOM 3353 O O . GLY A 1 421 ? -23.797 14.681 7.324 1.00 87.19 421 GLY A O 1
ATOM 3354 N N . GLU A 1 422 ? -25.900 14.751 8.139 1.00 91.69 422 GLU A N 1
ATOM 3355 C CA . GLU A 1 422 ? -25.851 13.568 9.005 1.00 91.69 422 GLU A CA 1
ATOM 3356 C C . GLU A 1 422 ? -27.024 12.639 8.661 1.00 91.69 422 GLU A C 1
ATOM 3358 O O . GLU A 1 422 ? -28.180 13.074 8.603 1.00 91.69 422 GLU A O 1
ATOM 3363 N N . TYR A 1 423 ? -26.708 11.373 8.386 1.00 93.62 423 TYR A N 1
ATOM 3364 C CA . TYR A 1 423 ? -27.635 10.352 7.900 1.00 93.62 423 TYR A CA 1
ATOM 3365 C C . TYR A 1 423 ? -27.514 9.087 8.752 1.00 93.62 423 TYR A C 1
ATOM 3367 O O . TYR A 1 423 ? -26.397 8.640 9.009 1.00 93.62 423 TYR A O 1
ATOM 3375 N N . THR A 1 424 ? -28.634 8.479 9.141 1.00 94.00 424 THR A N 1
ATOM 3376 C CA . THR A 1 424 ? -28.681 7.281 10.001 1.00 94.00 424 THR A CA 1
ATOM 3377 C C . THR A 1 424 ? -29.584 6.199 9.413 1.00 94.00 424 THR A C 1
ATOM 3379 O O . THR A 1 424 ? -30.524 6.487 8.670 1.00 94.00 424 THR A O 1
ATOM 3382 N N . GLY A 1 425 ? -29.320 4.934 9.733 1.00 92.56 425 GLY A N 1
ATOM 3383 C CA . GLY A 1 425 ? -30.181 3.825 9.331 1.00 92.56 425 GLY A CA 1
ATOM 3384 C C . GLY A 1 425 ? -29.663 2.463 9.779 1.00 92.56 425 GLY A C 1
ATOM 3385 O O . GLY A 1 425 ? -28.576 2.347 10.338 1.00 92.56 425 GLY A O 1
ATOM 3386 N N . PHE A 1 426 ? -30.463 1.431 9.533 1.00 90.44 426 PHE A N 1
ATOM 3387 C CA . PHE A 1 426 ? -30.143 0.048 9.888 1.00 90.44 426 PHE A CA 1
ATOM 3388 C C . PHE A 1 426 ? -29.224 -0.600 8.846 1.00 90.44 426 PHE A C 1
ATOM 3390 O O . PHE A 1 426 ? -29.362 -0.343 7.644 1.00 90.44 426 PHE A O 1
ATOM 3397 N N . ILE A 1 427 ? -28.334 -1.484 9.297 1.00 87.81 427 ILE A N 1
ATOM 3398 C CA . ILE A 1 427 ? -27.575 -2.371 8.409 1.00 87.81 427 ILE A CA 1
ATOM 3399 C C . ILE A 1 427 ? -28.497 -3.532 7.977 1.00 87.81 427 ILE A C 1
ATOM 3401 O O . ILE A 1 427 ? -29.084 -4.175 8.849 1.00 87.81 427 ILE A O 1
ATOM 3405 N N . PRO A 1 428 ? -28.667 -3.821 6.666 1.00 84.00 428 PRO A N 1
ATOM 3406 C CA . PRO A 1 428 ? -29.631 -4.826 6.197 1.00 84.00 428 PRO A CA 1
ATOM 3407 C C . PRO A 1 428 ? -29.418 -6.230 6.776 1.00 84.00 428 PRO A C 1
ATOM 3409 O O . PRO A 1 428 ? -30.387 -6.887 7.151 1.00 84.00 428 PRO A O 1
ATOM 3412 N N . ASP A 1 429 ? -28.158 -6.657 6.878 1.00 81.50 429 ASP A N 1
ATOM 3413 C CA . ASP A 1 429 ? -27.770 -7.997 7.336 1.00 81.50 429 ASP A CA 1
ATOM 3414 C C . ASP A 1 429 ? -27.554 -8.088 8.864 1.00 81.50 429 ASP A C 1
ATOM 3416 O O . ASP A 1 429 ? -27.275 -9.167 9.382 1.00 81.50 429 ASP A O 1
ATOM 3420 N N . ALA A 1 430 ? -27.683 -6.966 9.586 1.00 84.25 430 ALA A N 1
ATOM 3421 C CA . ALA A 1 430 ? -27.434 -6.836 11.026 1.00 84.25 430 ALA A CA 1
ATOM 3422 C C . ALA A 1 430 ? -28.360 -5.756 11.624 1.00 84.25 430 ALA A C 1
ATOM 3424 O O . ALA A 1 430 ? -27.957 -4.622 11.881 1.00 84.25 430 ALA A O 1
ATOM 3425 N N . THR A 1 431 ? -29.649 -6.075 11.770 1.00 82.69 431 THR A N 1
ATOM 3426 C CA . THR A 1 431 ? -30.717 -5.094 12.077 1.00 82.69 431 THR A CA 1
ATOM 3427 C C . THR A 1 431 ? -30.644 -4.457 13.470 1.00 82.69 431 THR A C 1
ATOM 3429 O O . THR A 1 431 ? -31.296 -3.450 13.739 1.00 82.69 431 THR A O 1
ATOM 3432 N N . GLU A 1 432 ? -29.857 -5.039 14.365 1.00 88.62 432 GLU A N 1
ATOM 3433 C CA . GLU A 1 432 ? -29.479 -4.513 15.674 1.00 88.62 432 GLU A CA 1
ATOM 3434 C C . GLU A 1 432 ? -28.378 -3.439 15.599 1.00 88.62 432 GLU A C 1
ATOM 3436 O O . GLU A 1 432 ? -28.182 -2.697 16.567 1.00 88.62 432 GLU A O 1
ATOM 3441 N N . LEU A 1 433 ? -27.701 -3.321 14.450 1.00 91.06 433 LEU A N 1
ATOM 3442 C CA . LEU A 1 433 ? -26.651 -2.346 14.178 1.00 91.06 433 LEU A CA 1
ATOM 3443 C C . LEU A 1 433 ? -27.164 -1.169 13.342 1.00 91.06 433 LEU A C 1
ATOM 3445 O O . LEU A 1 433 ? -27.817 -1.314 12.304 1.00 91.06 433 LEU A O 1
ATOM 3449 N N . CYS A 1 434 ? -26.809 0.024 13.805 1.00 92.56 434 CYS A N 1
ATOM 3450 C CA . CYS A 1 434 ? -27.144 1.296 13.194 1.00 92.56 434 CYS A CA 1
ATOM 3451 C C . CYS A 1 434 ? -25.876 1.923 12.616 1.00 92.56 434 CYS A C 1
ATOM 3453 O O . CYS A 1 434 ? -24.917 2.214 13.339 1.00 92.56 434 CYS A O 1
ATOM 3455 N N . ALA A 1 435 ? -25.903 2.157 11.308 1.00 93.25 435 ALA A N 1
ATOM 3456 C CA . ALA A 1 435 ? -24.889 2.901 10.587 1.00 93.25 435 ALA A CA 1
ATOM 3457 C C . ALA A 1 435 ? -25.230 4.396 10.584 1.00 93.25 435 ALA A C 1
ATOM 3459 O O . ALA A 1 435 ? -26.383 4.795 10.382 1.00 93.25 435 ALA A O 1
ATOM 3460 N N . ARG A 1 436 ? -24.205 5.230 10.760 1.00 92.81 436 ARG A N 1
ATOM 3461 C CA . ARG A 1 436 ? -24.271 6.682 10.596 1.00 92.81 436 ARG A CA 1
ATOM 3462 C C . ARG A 1 436 ? -23.213 7.149 9.606 1.00 92.81 436 ARG A C 1
ATOM 3464 O O . ARG A 1 436 ? -22.059 6.743 9.699 1.00 92.81 436 ARG A O 1
ATOM 3471 N N . LEU A 1 437 ? -23.607 8.046 8.706 1.00 92.81 437 LEU A N 1
ATOM 3472 C CA . LEU A 1 437 ? -22.733 8.707 7.743 1.00 92.81 437 LEU A CA 1
ATOM 3473 C C . LEU A 1 437 ? -22.848 10.231 7.904 1.00 92.81 437 LEU A C 1
ATOM 3475 O O . LEU A 1 437 ? -23.927 10.797 7.708 1.00 92.81 437 LEU A O 1
ATOM 3479 N N . THR A 1 438 ? -21.737 10.892 8.236 1.00 90.56 438 THR A N 1
ATOM 3480 C CA . THR A 1 438 ? -21.695 12.335 8.535 1.00 90.56 438 THR A CA 1
ATOM 3481 C C . THR A 1 438 ? -20.591 13.033 7.744 1.00 90.56 438 THR A C 1
ATOM 3483 O O . THR A 1 438 ? -19.459 12.562 7.700 1.00 90.56 438 THR A O 1
ATOM 3486 N N . SER A 1 439 ? -20.892 14.169 7.117 1.00 89.00 439 SER A N 1
ATOM 3487 C CA . SER A 1 439 ? -19.926 14.964 6.337 1.00 89.00 439 SER A CA 1
ATOM 3488 C C . SER A 1 439 ? -19.283 16.066 7.184 1.00 89.00 439 SER A C 1
ATOM 3490 O O . SER A 1 439 ? -19.986 16.724 7.953 1.00 89.00 439 SER A O 1
ATOM 3492 N N . ASP A 1 440 ? -17.989 16.351 7.003 1.00 87.25 440 ASP A N 1
ATOM 3493 C CA . ASP A 1 440 ? -17.392 17.557 7.591 1.00 87.25 440 ASP A CA 1
ATOM 3494 C C . ASP A 1 440 ? -17.868 18.804 6.820 1.00 87.25 440 ASP A C 1
ATOM 3496 O O . ASP A 1 440 ? -17.538 19.034 5.655 1.00 87.25 440 ASP A O 1
ATOM 3500 N N . CYS A 1 441 ? -18.653 19.638 7.497 1.00 83.81 441 CYS A N 1
ATOM 3501 C CA . CYS A 1 441 ? -19.206 20.874 6.951 1.00 83.81 441 CYS A CA 1
ATOM 3502 C C . CYS A 1 441 ? -18.146 21.955 6.645 1.00 83.81 441 CYS A C 1
ATOM 3504 O O . CYS A 1 441 ? -18.445 22.908 5.926 1.00 83.81 441 CYS A O 1
ATOM 3506 N N . GLN A 1 442 ? -16.932 21.836 7.195 1.00 86.19 442 GLN A N 1
ATOM 3507 C CA . GLN A 1 442 ? -15.788 22.722 6.947 1.00 86.19 442 GLN A CA 1
ATOM 3508 C C . GLN A 1 442 ? -14.833 22.135 5.895 1.00 86.19 442 GLN A C 1
ATOM 3510 O O . GLN A 1 442 ? -14.298 22.874 5.064 1.00 86.19 442 GLN A O 1
ATOM 3515 N N . ASN A 1 443 ? -14.653 20.811 5.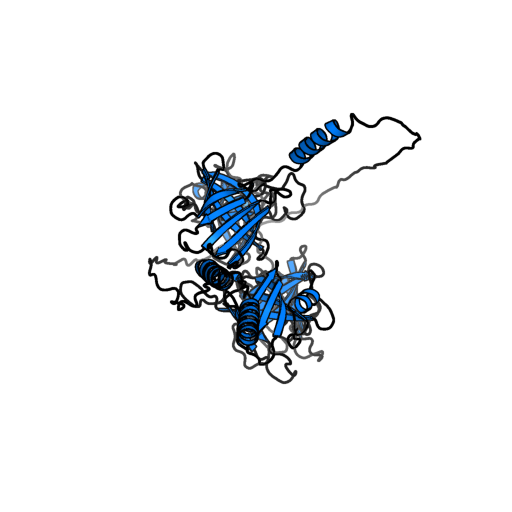889 1.00 87.25 443 ASN A N 1
ATOM 3516 C CA . ASN A 1 443 ? -13.882 20.070 4.887 1.00 87.25 443 ASN A CA 1
ATOM 3517 C C . ASN A 1 443 ? -14.809 19.138 4.088 1.00 87.25 443 ASN A C 1
ATOM 3519 O O . ASN A 1 443 ? -14.849 17.945 4.370 1.00 87.25 443 ASN A O 1
ATOM 3523 N N . PRO A 1 444 ? -15.532 19.627 3.062 1.00 86.00 444 PRO A N 1
ATOM 3524 C CA . PRO A 1 444 ? -16.515 18.816 2.335 1.00 86.00 444 PRO A CA 1
ATOM 3525 C C . PRO A 1 444 ? -15.907 17.632 1.561 1.00 86.00 444 PRO A C 1
ATOM 3527 O O . PRO A 1 444 ? -16.649 16.820 1.017 1.00 86.00 444 PRO A O 1
ATOM 3530 N N . ASP A 1 445 ? -14.576 17.528 1.493 1.00 88.12 445 ASP A N 1
ATOM 3531 C CA . ASP A 1 445 ? -13.825 16.355 1.041 1.00 88.12 445 ASP A CA 1
ATOM 3532 C C . ASP A 1 445 ? -13.665 15.257 2.109 1.00 88.12 445 ASP A C 1
ATOM 3534 O O . ASP A 1 445 ? -13.018 14.254 1.824 1.00 88.12 445 ASP A O 1
ATOM 3538 N N . VAL A 1 446 ? -14.224 15.410 3.313 1.00 90.50 446 VAL A N 1
ATOM 3539 C CA . VAL A 1 446 ? -14.139 14.440 4.418 1.00 90.50 446 VAL A CA 1
ATOM 3540 C C . VAL A 1 446 ? -15.530 13.954 4.838 1.00 90.50 446 VAL A C 1
ATOM 3542 O O . VAL A 1 446 ? -16.467 14.741 4.997 1.00 90.50 446 VAL A O 1
ATOM 3545 N N . MET A 1 447 ? -15.652 12.644 5.057 1.00 91.62 447 MET A N 1
ATOM 3546 C CA . MET A 1 447 ? -16.829 12.008 5.651 1.00 91.62 447 MET A CA 1
ATOM 3547 C C . MET A 1 447 ? -16.423 10.986 6.719 1.00 91.62 447 MET A C 1
ATOM 3549 O O . MET A 1 447 ? -15.368 10.359 6.629 1.00 91.62 447 MET A O 1
ATOM 3553 N N . PHE A 1 448 ? -17.290 10.800 7.705 1.00 91.75 448 PHE A N 1
ATOM 3554 C CA . PHE A 1 448 ? -17.149 9.846 8.798 1.00 91.75 448 PHE A CA 1
ATOM 3555 C C . PHE A 1 448 ? -18.248 8.794 8.692 1.00 91.75 448 PHE A C 1
ATOM 3557 O O . PHE A 1 448 ? -19.410 9.137 8.458 1.00 91.75 448 PHE A O 1
ATOM 3564 N N . TYR A 1 449 ? -17.877 7.533 8.876 1.00 92.06 449 TYR A N 1
ATOM 3565 C CA . TYR A 1 449 ? -18.788 6.397 8.925 1.00 92.06 449 TYR A CA 1
ATOM 3566 C C . TYR A 1 449 ? -18.618 5.682 10.265 1.00 92.06 449 TYR A C 1
ATOM 3568 O O . TYR A 1 449 ? -17.513 5.256 10.601 1.00 92.06 449 TYR A O 1
ATOM 3576 N N . THR A 1 450 ? -19.706 5.562 11.021 1.00 90.62 450 THR A N 1
ATOM 3577 C CA . THR A 1 450 ? -19.719 4.946 12.353 1.00 90.62 450 THR A CA 1
ATOM 3578 C C . THR A 1 450 ? -20.783 3.850 12.392 1.00 90.62 450 THR A C 1
ATOM 3580 O O . THR A 1 450 ? -21.928 4.099 12.010 1.00 90.62 450 THR A O 1
ATOM 3583 N N . VAL A 1 451 ? -20.442 2.663 12.898 1.00 91.00 451 VAL A N 1
ATOM 3584 C CA . VAL A 1 451 ? -21.392 1.573 13.184 1.00 91.00 451 VAL A CA 1
ATOM 3585 C C . VAL A 1 451 ? -21.516 1.415 14.693 1.00 91.00 451 VAL A C 1
ATOM 3587 O O . VAL A 1 451 ? -20.514 1.277 15.392 1.00 91.00 451 VAL A O 1
ATOM 3590 N N . SER A 1 452 ? -22.745 1.425 15.202 1.00 90.50 452 SER A N 1
ATOM 3591 C CA . SER A 1 452 ? -23.039 1.343 16.638 1.00 90.50 452 SER A CA 1
ATOM 3592 C C . SER A 1 452 ? -24.285 0.507 16.918 1.00 90.50 452 SER A C 1
ATOM 3594 O O . SER A 1 452 ? -25.084 0.266 16.012 1.00 90.50 452 SER A O 1
ATOM 3596 N N . SER A 1 453 ? -24.482 0.069 18.161 1.00 89.50 453 SER A N 1
ATOM 3597 C CA . SER A 1 453 ? -25.721 -0.620 18.545 1.00 89.50 453 SER A CA 1
ATOM 3598 C C . SER A 1 453 ? -26.914 0.334 18.433 1.00 89.50 453 SER A C 1
ATOM 3600 O O . SER A 1 453 ? -26.922 1.403 19.047 1.00 89.50 453 SER A O 1
ATOM 3602 N N . CYS A 1 454 ? -27.969 -0.061 17.712 1.00 89.31 454 CYS A N 1
ATOM 3603 C CA . CYS A 1 454 ? -29.210 0.719 17.636 1.00 89.31 454 CYS A CA 1
ATOM 3604 C C . CYS A 1 454 ? -29.881 0.907 19.008 1.00 89.31 454 CYS A C 1
ATOM 3606 O O . CYS A 1 454 ? -30.673 1.832 19.187 1.00 89.31 454 CYS A O 1
ATOM 3608 N N . GLN A 1 455 ? -29.588 0.029 19.976 1.00 88.56 455 GLN A N 1
ATOM 3609 C CA . GLN A 1 455 ? -30.082 0.136 21.352 1.00 88.56 455 GLN A CA 1
ATOM 3610 C C . GLN A 1 455 ? -29.148 0.969 22.243 1.00 88.56 455 GLN A C 1
ATOM 3612 O O . GLN A 1 455 ? -29.612 1.599 23.192 1.00 88.56 455 GLN A O 1
ATOM 3617 N N . ASN A 1 456 ? -27.845 0.984 21.942 1.00 85.06 456 ASN A N 1
ATOM 3618 C CA . ASN A 1 456 ? -26.825 1.707 22.696 1.00 85.06 456 ASN A CA 1
ATOM 3619 C C . ASN A 1 456 ? -25.785 2.354 21.763 1.00 85.06 456 ASN A C 1
ATOM 3621 O O . ASN A 1 456 ? -24.722 1.794 21.512 1.00 85.06 456 ASN A O 1
ATOM 3625 N N . GLN A 1 457 ? -26.043 3.589 21.333 1.00 81.50 457 GLN A N 1
ATOM 3626 C CA . GLN A 1 457 ? -25.142 4.349 20.451 1.00 81.50 457 GLN A CA 1
ATOM 3627 C C . GLN A 1 457 ? -23.752 4.657 21.058 1.00 81.50 457 GLN A C 1
ATOM 3629 O O . GLN A 1 457 ? -22.897 5.200 20.362 1.00 81.50 457 GLN A O 1
ATOM 3634 N N . SER A 1 458 ? -23.507 4.343 22.340 1.00 80.69 458 SER A N 1
ATOM 3635 C CA . SER A 1 458 ? -22.167 4.442 22.945 1.00 80.69 458 SER A CA 1
ATOM 3636 C C . SER A 1 458 ? -21.281 3.214 22.693 1.00 80.69 458 SER A C 1
ATOM 3638 O O . SER A 1 458 ? -20.065 3.303 22.848 1.00 80.69 458 SER A O 1
ATOM 3640 N N . GLU A 1 459 ? -21.864 2.094 22.261 1.00 82.50 459 GLU A N 1
ATOM 3641 C CA . GLU A 1 459 ? -21.148 0.894 21.826 1.00 82.50 459 GLU A CA 1
ATOM 3642 C C . GLU A 1 459 ? -20.894 0.986 20.317 1.00 82.50 459 GLU A C 1
ATOM 3644 O O . GLU A 1 459 ? -21.818 0.870 19.509 1.00 82.50 459 GLU A O 1
ATOM 3649 N N . ILE A 1 460 ? -19.641 1.275 19.956 1.00 83.44 460 ILE A N 1
ATOM 3650 C CA . ILE A 1 460 ? -19.213 1.595 18.589 1.00 83.44 460 ILE A CA 1
ATOM 3651 C C . ILE A 1 460 ? -18.348 0.451 18.053 1.00 83.44 460 ILE A C 1
ATOM 3653 O O . ILE A 1 460 ? -17.192 0.299 18.452 1.00 83.44 460 ILE A O 1
ATOM 3657 N N . TYR A 1 461 ? -18.916 -0.329 17.132 1.00 84.56 461 TYR A N 1
ATOM 3658 C CA . TYR A 1 461 ? -18.265 -1.458 16.459 1.00 84.56 461 TYR A CA 1
ATOM 3659 C C . TYR A 1 461 ? -17.310 -1.007 15.353 1.00 84.56 461 TYR A C 1
ATOM 3661 O O . TYR A 1 461 ? -16.284 -1.640 15.122 1.00 84.56 461 TYR A O 1
ATOM 3669 N N . GLU A 1 462 ? -17.606 0.112 14.693 1.00 87.06 462 GLU A N 1
ATOM 3670 C CA . GLU A 1 462 ? -16.703 0.712 13.715 1.00 87.06 462 GLU A CA 1
ATOM 3671 C C . GLU A 1 462 ? -16.743 2.234 13.779 1.00 87.06 462 GLU A C 1
ATOM 3673 O O . GLU A 1 462 ? -17.799 2.828 13.978 1.00 87.06 462 GLU A O 1
ATOM 3678 N N . ASP A 1 463 ? -15.596 2.861 13.532 1.00 87.12 463 ASP A N 1
ATOM 3679 C CA . ASP A 1 463 ? -15.480 4.299 13.304 1.00 87.12 463 ASP A CA 1
ATOM 3680 C C . ASP A 1 463 ? -14.355 4.533 12.287 1.00 87.12 463 ASP A C 1
ATOM 3682 O O . ASP A 1 463 ? -13.202 4.147 12.529 1.00 87.12 463 ASP A O 1
ATOM 3686 N N . ARG A 1 464 ? -14.716 5.078 11.119 1.00 90.06 464 ARG A N 1
ATOM 3687 C CA . ARG A 1 464 ? -13.864 5.212 9.927 1.00 90.06 464 ARG A CA 1
ATOM 3688 C C . ARG A 1 464 ? -13.915 6.656 9.400 1.00 90.06 464 ARG A C 1
ATOM 3690 O O . ARG A 1 464 ? -14.990 7.169 9.087 1.00 90.06 464 ARG A O 1
ATOM 3697 N N . GLU A 1 465 ? -12.758 7.304 9.247 1.00 91.25 465 GLU A N 1
ATOM 3698 C CA . GLU A 1 465 ? -12.627 8.587 8.529 1.00 91.25 465 GLU A CA 1
ATOM 3699 C C . GLU A 1 465 ? -12.242 8.326 7.067 1.00 91.25 465 GLU A C 1
ATOM 3701 O O . GLU A 1 465 ? -11.286 7.600 6.789 1.00 91.25 465 GLU A O 1
ATOM 3706 N N . TYR A 1 466 ? -12.931 8.982 6.136 1.00 92.19 466 TYR A N 1
ATOM 3707 C CA . TYR A 1 466 ? -12.674 8.914 4.702 1.00 92.19 466 TYR A CA 1
ATOM 3708 C C . TYR A 1 466 ? -12.433 10.293 4.100 1.00 92.19 466 TYR A C 1
ATOM 3710 O O . TYR A 1 466 ? -13.157 11.246 4.387 1.00 92.19 466 TYR A O 1
ATOM 3718 N N . ARG A 1 467 ? -11.488 10.373 3.160 1.00 91.75 467 ARG A N 1
ATOM 3719 C CA . ARG A 1 467 ? -11.356 11.492 2.225 1.00 91.75 467 ARG A CA 1
ATOM 3720 C C . ARG A 1 467 ? -11.913 11.119 0.860 1.00 91.75 467 ARG A C 1
ATOM 3722 O O . ARG A 1 467 ? -11.434 10.175 0.239 1.00 91.75 467 ARG A O 1
ATOM 3729 N N . CYS A 1 468 ? -12.867 11.889 0.357 1.00 92.56 468 CYS A N 1
ATOM 3730 C CA . CYS A 1 468 ? -13.421 11.717 -0.978 1.00 92.56 468 CYS A CA 1
ATOM 3731 C C . CYS A 1 468 ? -12.430 12.204 -2.045 1.00 92.56 468 CYS A C 1
ATOM 3733 O O . CYS A 1 468 ? -12.042 13.372 -2.098 1.00 92.56 468 CYS A O 1
ATOM 3735 N N . LEU A 1 469 ? -12.010 11.286 -2.914 1.00 92.38 469 LEU A N 1
ATOM 3736 C CA . LEU A 1 469 ? -11.107 11.564 -4.029 1.00 92.38 469 LEU A CA 1
ATOM 3737 C C . LEU A 1 469 ? -11.884 12.043 -5.253 1.00 92.38 469 LEU A C 1
ATOM 3739 O O . LEU A 1 469 ? -11.474 13.000 -5.909 1.00 92.38 469 LEU A O 1
ATOM 3743 N N . GLY A 1 470 ? -13.018 11.410 -5.551 1.00 92.44 470 GLY A N 1
ATOM 3744 C CA . GLY A 1 470 ? -13.863 11.765 -6.685 1.00 92.44 470 GLY A CA 1
ATOM 3745 C C . GLY A 1 470 ? -15.198 11.036 -6.680 1.00 92.44 470 GLY A C 1
ATOM 3746 O O . GLY A 1 470 ? -15.337 9.982 -6.066 1.00 92.44 470 GLY A O 1
ATOM 3747 N N . GLN A 1 471 ? -16.159 11.598 -7.408 1.00 92.88 471 GLN A N 1
ATOM 3748 C CA . GLN A 1 471 ? -17.480 11.017 -7.629 1.00 92.88 471 GLN A CA 1
ATOM 3749 C C . GLN A 1 471 ? -17.880 11.130 -9.106 1.00 92.88 471 GLN A C 1
ATOM 3751 O O . GLN A 1 471 ? -17.483 12.082 -9.782 1.00 92.88 471 GLN A O 1
ATOM 3756 N N . TRP A 1 472 ? -18.647 10.161 -9.604 1.00 93.69 472 TRP A N 1
ATOM 3757 C CA . TRP A 1 472 ? -19.241 10.164 -10.946 1.00 93.69 472 TRP A CA 1
ATOM 3758 C C . TRP A 1 472 ? -20.569 9.402 -10.951 1.00 93.69 472 TRP A C 1
ATOM 3760 O O . TRP A 1 472 ? -20.927 8.749 -9.973 1.00 93.69 472 TRP A O 1
ATOM 3770 N N . ILE A 1 473 ? -21.317 9.498 -12.051 1.00 92.25 473 ILE A N 1
ATOM 3771 C CA . ILE A 1 473 ? -22.603 8.816 -12.228 1.00 92.25 473 ILE A CA 1
ATOM 3772 C C . ILE A 1 473 ? -22.529 7.958 -13.492 1.00 92.25 473 ILE A C 1
ATOM 3774 O O . ILE A 1 473 ? -22.131 8.452 -14.547 1.00 92.25 473 ILE A O 1
ATOM 3778 N N . GLU A 1 474 ? -22.938 6.693 -13.398 1.00 90.50 474 GLU A N 1
ATOM 3779 C CA . GLU A 1 474 ? -23.211 5.833 -14.556 1.00 90.50 474 GLU A CA 1
ATOM 3780 C C . GLU A 1 474 ? -24.703 5.469 -14.539 1.00 90.50 474 GLU A C 1
ATOM 3782 O O . GLU A 1 474 ? -25.207 4.888 -13.578 1.00 90.50 474 GLU A O 1
ATOM 3787 N N . GLY A 1 475 ? -25.446 5.864 -15.578 1.00 87.69 475 GLY A N 1
ATOM 3788 C CA . GLY A 1 475 ? -26.904 5.715 -15.610 1.00 87.69 475 GLY A CA 1
ATOM 3789 C C . GLY A 1 475 ? -27.597 6.530 -14.511 1.00 87.69 475 GLY A C 1
ATOM 3790 O O . GLY A 1 475 ? -27.686 7.750 -14.612 1.00 87.69 475 GLY A O 1
ATOM 3791 N N . ASN A 1 476 ? -28.093 5.846 -13.476 1.00 87.00 476 ASN A N 1
ATOM 3792 C CA . ASN A 1 476 ? -28.738 6.440 -12.295 1.00 87.00 476 ASN A CA 1
ATOM 3793 C C . ASN A 1 476 ? -28.009 6.072 -10.982 1.00 87.00 476 ASN A C 1
ATOM 3795 O O . ASN A 1 476 ? -28.565 6.225 -9.895 1.00 87.00 476 ASN A O 1
ATOM 3799 N N . THR A 1 477 ? -26.779 5.562 -11.084 1.00 90.62 477 THR A N 1
ATOM 3800 C CA . THR A 1 477 ? -25.981 5.070 -9.956 1.00 90.62 477 THR A CA 1
ATOM 3801 C C . THR A 1 477 ? -24.766 5.961 -9.771 1.00 90.62 477 THR A C 1
ATOM 3803 O O . THR A 1 477 ? -24.005 6.201 -10.709 1.00 90.62 477 THR A O 1
ATOM 3806 N N . MET A 1 478 ? -24.602 6.474 -8.556 1.00 92.38 478 MET A N 1
ATOM 3807 C CA . MET A 1 478 ? -23.495 7.332 -8.163 1.00 92.38 478 MET A CA 1
ATOM 3808 C C . MET A 1 478 ? -22.387 6.485 -7.543 1.00 92.38 478 MET A C 1
ATOM 3810 O O . MET A 1 478 ? -22.642 5.718 -6.618 1.00 92.38 478 MET A O 1
ATOM 3814 N N . TYR A 1 479 ? -21.166 6.662 -8.033 1.00 94.38 479 TYR A N 1
ATOM 3815 C CA . TYR A 1 479 ? -19.947 6.057 -7.506 1.00 94.38 479 TYR A CA 1
ATOM 3816 C C . TYR A 1 479 ? -19.141 7.135 -6.789 1.00 94.38 479 TYR A C 1
ATOM 3818 O O . TYR A 1 479 ? -19.030 8.259 -7.284 1.00 94.38 479 TYR A O 1
ATOM 3826 N N . THR A 1 480 ? -18.581 6.813 -5.628 1.00 94.44 480 THR A N 1
ATOM 3827 C CA . THR A 1 480 ? -17.688 7.692 -4.864 1.00 94.44 480 THR A CA 1
ATOM 3828 C C . THR A 1 480 ? -16.475 6.906 -4.410 1.00 94.44 480 THR A C 1
ATOM 3830 O O . THR A 1 480 ? -16.603 5.915 -3.696 1.00 94.44 480 THR A O 1
ATOM 3833 N N . TYR A 1 481 ? -15.300 7.377 -4.814 1.00 95.75 481 TYR A N 1
ATOM 3834 C CA . TYR A 1 481 ? -14.019 6.772 -4.481 1.00 95.75 481 TYR A CA 1
ATOM 3835 C C . TYR A 1 481 ? -13.338 7.544 -3.356 1.00 95.75 481 TYR A C 1
ATOM 3837 O O . TYR A 1 481 ? -13.290 8.782 -3.396 1.00 95.75 481 TYR A O 1
ATOM 3845 N N . THR A 1 482 ? -12.818 6.834 -2.358 1.00 94.19 482 THR A N 1
ATOM 3846 C CA . THR A 1 482 ? -12.295 7.428 -1.126 1.00 94.19 482 THR A CA 1
ATOM 3847 C C . THR A 1 482 ? -10.951 6.831 -0.710 1.00 94.19 482 THR A C 1
ATOM 3849 O O . THR A 1 482 ? -10.598 5.715 -1.079 1.00 94.19 482 THR A O 1
ATOM 3852 N N . LEU A 1 483 ? -10.196 7.604 0.070 1.00 92.31 483 LEU A N 1
ATOM 3853 C CA . LEU A 1 483 ? -9.011 7.176 0.813 1.00 92.31 483 LEU A CA 1
ATOM 3854 C C . LEU A 1 483 ? -9.378 7.136 2.299 1.00 92.31 483 LEU A C 1
ATOM 3856 O O . LEU A 1 483 ? -9.761 8.165 2.862 1.00 92.31 483 LEU A O 1
ATOM 3860 N N . ARG A 1 484 ? -9.250 5.977 2.940 1.00 90.19 484 ARG A N 1
ATOM 3861 C CA . ARG A 1 484 ? -9.550 5.779 4.362 1.00 90.19 484 ARG A CA 1
ATOM 3862 C C . ARG A 1 484 ? -8.363 6.178 5.245 1.00 90.19 484 ARG A C 1
ATOM 3864 O O . ARG A 1 484 ? -7.210 5.880 4.932 1.00 90.19 484 ARG A O 1
ATOM 3871 N N . HIS A 1 485 ? -8.612 6.881 6.349 1.00 85.50 485 HIS A N 1
ATOM 3872 C CA . HIS A 1 485 ? -7.538 7.520 7.113 1.00 85.50 485 HIS A CA 1
ATOM 3873 C C . HIS A 1 485 ? -6.749 6.553 8.003 1.00 85.50 485 HIS A C 1
ATOM 3875 O O . HIS A 1 485 ? -5.525 6.669 8.052 1.00 85.50 485 HIS A O 1
ATOM 3881 N N . ASP A 1 486 ? -7.404 5.643 8.724 1.00 79.00 486 ASP A N 1
ATOM 3882 C CA . ASP A 1 486 ? -6.777 4.808 9.762 1.00 79.00 486 ASP A CA 1
ATOM 3883 C C . ASP A 1 486 ? -5.844 3.731 9.187 1.00 79.00 486 ASP A C 1
ATOM 3885 O O . ASP A 1 486 ? -4.777 3.488 9.748 1.00 79.00 486 ASP A O 1
ATOM 3889 N N . VAL A 1 487 ? -6.207 3.152 8.040 1.00 85.12 487 VAL A N 1
ATOM 3890 C CA . VAL A 1 487 ? -5.473 2.054 7.374 1.00 85.12 487 VAL A CA 1
ATOM 3891 C C . VAL A 1 487 ? -4.824 2.438 6.036 1.00 85.12 487 VAL A C 1
ATOM 3893 O O . VAL A 1 487 ? -4.077 1.643 5.477 1.00 85.12 487 VAL A O 1
ATOM 3896 N N . LYS A 1 488 ? -5.075 3.653 5.519 1.00 85.06 488 LYS A N 1
ATOM 3897 C CA . LYS A 1 488 ? -4.572 4.161 4.220 1.00 85.06 488 LYS A CA 1
ATOM 3898 C C . LYS A 1 488 ? -4.997 3.344 2.983 1.00 85.06 488 LYS A C 1
ATOM 3900 O O . LYS A 1 488 ? -4.368 3.458 1.933 1.00 85.06 488 LYS A O 1
ATOM 3905 N N . THR A 1 489 ? -6.078 2.572 3.089 1.00 87.75 489 THR A N 1
ATOM 3906 C CA . THR A 1 489 ? -6.720 1.844 1.981 1.00 87.75 489 THR A CA 1
ATOM 3907 C C . THR A 1 489 ? -7.559 2.769 1.095 1.00 87.75 489 THR A C 1
ATOM 3909 O O . THR A 1 489 ? -7.961 3.859 1.511 1.00 87.75 489 THR A O 1
ATOM 3912 N N . TYR A 1 490 ? -7.859 2.312 -0.123 1.00 91.12 490 TYR A N 1
ATOM 3913 C CA . TYR A 1 490 ? -8.807 2.962 -1.029 1.00 91.12 490 TYR A CA 1
ATOM 3914 C C . TYR A 1 490 ? -10.073 2.121 -1.151 1.00 91.12 490 TYR A C 1
ATOM 3916 O O . TYR A 1 490 ? -10.003 0.923 -1.425 1.00 91.12 490 TYR A O 1
ATOM 3924 N N . GLU A 1 491 ? -11.225 2.750 -0.947 1.00 93.12 491 GLU A N 1
ATOM 3925 C CA . GLU A 1 491 ? -12.527 2.087 -0.855 1.00 93.12 491 GLU A CA 1
ATOM 3926 C C . GLU A 1 491 ? -13.544 2.833 -1.735 1.00 93.12 491 GLU A C 1
ATOM 3928 O O . GLU A 1 491 ? -13.491 4.057 -1.882 1.00 93.12 491 GLU A O 1
ATOM 3933 N N . CYS A 1 492 ? -14.458 2.098 -2.372 1.00 94.06 492 CYS A N 1
ATOM 3934 C CA . CYS A 1 492 ? -15.497 2.674 -3.221 1.00 94.06 492 CYS A CA 1
ATOM 3935 C C . CYS A 1 492 ? -16.891 2.400 -2.669 1.00 94.06 492 CYS A C 1
ATOM 3937 O O . CYS A 1 492 ? -17.219 1.272 -2.299 1.00 94.06 492 CYS A O 1
ATOM 3939 N N . PHE A 1 493 ? -17.731 3.428 -2.707 1.00 93.00 493 PHE A N 1
ATOM 3940 C CA . PHE A 1 493 ? -19.146 3.356 -2.374 1.00 93.00 493 PHE A CA 1
ATOM 3941 C C . PHE A 1 493 ? -19.985 3.570 -3.633 1.00 93.00 493 PHE A C 1
ATOM 3943 O O . PHE A 1 493 ? -19.709 4.484 -4.416 1.00 93.00 493 PHE A O 1
ATOM 3950 N N . VAL A 1 494 ? -21.031 2.761 -3.808 1.00 92.81 494 VAL A N 1
ATOM 3951 C CA . VAL A 1 494 ? -22.055 2.949 -4.849 1.00 92.81 494 VAL A CA 1
ATOM 3952 C C . VAL A 1 494 ? -23.390 3.233 -4.189 1.00 92.81 494 VAL A C 1
ATOM 3954 O O . VAL A 1 494 ? -23.683 2.717 -3.107 1.00 92.81 494 VAL A O 1
ATOM 3957 N N . GLY A 1 495 ? -24.218 4.049 -4.828 1.00 91.88 495 GLY A N 1
ATOM 3958 C CA . GLY A 1 495 ? -25.504 4.385 -4.249 1.00 91.88 495 GLY A CA 1
ATOM 3959 C C . GLY A 1 495 ? -26.389 5.287 -5.088 1.00 91.88 495 GLY A C 1
ATOM 3960 O O . GLY A 1 495 ? -26.076 5.653 -6.224 1.00 91.88 495 GLY A O 1
ATOM 3961 N N . ARG A 1 496 ? -27.529 5.648 -4.497 1.00 91.12 496 ARG A N 1
ATOM 3962 C CA . ARG A 1 496 ? -28.545 6.521 -5.092 1.00 91.12 496 ARG A CA 1
ATOM 3963 C C . ARG A 1 496 ? -29.102 7.472 -4.040 1.00 91.12 496 ARG A C 1
ATOM 3965 O O . ARG A 1 496 ? -29.531 7.041 -2.970 1.00 91.12 496 ARG A O 1
ATOM 3972 N N . ILE A 1 497 ? -29.138 8.761 -4.368 1.00 88.62 497 ILE A N 1
ATOM 3973 C CA . ILE A 1 497 ? -29.721 9.808 -3.521 1.00 88.62 497 ILE A CA 1
ATOM 3974 C C . ILE A 1 497 ? -31.194 9.984 -3.913 1.00 88.62 497 ILE A C 1
ATOM 3976 O O . ILE A 1 497 ? -31.510 10.216 -5.080 1.00 88.62 497 ILE A O 1
ATOM 3980 N N . LYS A 1 498 ? -32.106 9.863 -2.945 1.00 88.88 498 LYS A N 1
ATOM 3981 C CA . LYS A 1 498 ? -33.565 9.925 -3.127 1.00 88.88 498 LYS A CA 1
ATOM 3982 C C . LYS A 1 498 ? -34.166 11.098 -2.340 1.00 88.88 498 LYS A C 1
ATOM 3984 O O . LYS A 1 498 ? -33.526 11.686 -1.469 1.00 88.88 498 LYS A O 1
ATOM 3989 N N . GLY A 1 499 ? -35.393 11.491 -2.697 1.00 82.12 499 GLY A N 1
ATOM 3990 C CA . GLY A 1 499 ? -36.156 12.529 -1.985 1.00 82.12 499 GLY A CA 1
ATOM 3991 C C . GLY A 1 499 ? -35.442 13.883 -1.854 1.00 82.12 499 GLY A C 1
ATOM 3992 O O . GLY A 1 499 ? -35.462 14.485 -0.787 1.00 82.12 499 GLY A O 1
ATOM 3993 N N . ASN A 1 500 ? -34.762 14.347 -2.910 1.00 81.94 500 ASN A N 1
ATOM 3994 C CA . ASN A 1 500 ? -33.930 15.564 -2.901 1.00 81.94 500 ASN A CA 1
ATOM 3995 C C . ASN A 1 500 ? -32.840 15.576 -1.803 1.00 81.94 500 ASN A C 1
ATOM 3997 O O . ASN A 1 500 ? -32.471 16.638 -1.304 1.00 81.94 500 ASN A O 1
ATOM 4001 N N . GLY A 1 501 ? -32.327 14.402 -1.420 1.00 83.88 501 GLY A N 1
ATOM 4002 C CA . GLY A 1 501 ? -31.317 14.259 -0.372 1.00 83.88 501 GLY A CA 1
ATOM 4003 C C . GLY A 1 501 ? -31.871 13.934 1.014 1.00 83.88 501 GLY A C 1
ATOM 4004 O O . GLY A 1 501 ? -31.093 13.944 1.963 1.00 83.88 501 GLY A O 1
ATOM 4005 N N . SER A 1 502 ? -33.168 13.631 1.158 1.00 87.88 502 SER A N 1
ATOM 4006 C CA . SER A 1 502 ? -33.742 13.130 2.419 1.00 87.88 502 SER A CA 1
ATOM 4007 C C . SER A 1 502 ? -33.350 11.683 2.736 1.00 87.88 502 SER A C 1
ATOM 4009 O O . SER A 1 502 ? -33.421 11.268 3.888 1.00 87.88 502 SER A O 1
ATOM 4011 N N . GLU A 1 503 ? -32.985 10.906 1.717 1.00 91.69 503 GLU A N 1
ATOM 4012 C CA . GLU A 1 503 ? -32.681 9.478 1.807 1.00 91.69 503 GLU A CA 1
ATOM 4013 C C . GLU A 1 503 ? -31.506 9.141 0.886 1.00 91.69 503 GLU A C 1
ATOM 4015 O O . GLU A 1 503 ? -31.423 9.649 -0.235 1.00 91.69 503 GLU A O 1
ATOM 4020 N N . ILE A 1 504 ? -30.626 8.251 1.336 1.00 91.31 504 ILE A N 1
ATOM 4021 C CA . ILE A 1 504 ? -29.564 7.655 0.526 1.00 91.31 504 ILE A CA 1
ATOM 4022 C C . ILE A 1 504 ? -29.609 6.133 0.652 1.00 91.31 504 ILE A C 1
ATOM 4024 O O . ILE A 1 504 ? -29.823 5.589 1.735 1.00 91.31 504 ILE A O 1
ATOM 4028 N N . LEU A 1 505 ? -29.411 5.452 -0.473 1.00 91.19 505 LEU A N 1
ATOM 4029 C CA . LEU A 1 505 ? -29.139 4.018 -0.532 1.00 91.19 505 LEU A CA 1
ATOM 4030 C C . LEU A 1 505 ? -27.663 3.865 -0.882 1.00 91.19 505 LEU A C 1
ATOM 4032 O O . LEU A 1 505 ? -27.244 4.437 -1.889 1.00 91.19 505 LEU A O 1
ATOM 4036 N N . ILE A 1 506 ? -26.877 3.172 -0.057 1.00 91.25 506 ILE A N 1
ATOM 4037 C CA . ILE A 1 506 ? -25.413 3.117 -0.194 1.00 91.25 506 ILE A CA 1
ATOM 4038 C C . ILE A 1 506 ? -24.848 1.737 0.172 1.00 91.25 506 ILE A C 1
ATOM 4040 O O . ILE A 1 506 ? -25.288 1.108 1.131 1.00 91.25 506 ILE A O 1
ATOM 4044 N N . LYS A 1 507 ? -23.875 1.257 -0.606 1.00 89.44 507 LYS A N 1
ATOM 4045 C CA . LYS A 1 507 ? -23.210 -0.048 -0.462 1.00 89.44 507 LYS A CA 1
ATOM 4046 C C . LYS A 1 507 ? -21.712 0.116 -0.754 1.00 89.44 507 LYS A C 1
ATOM 4048 O O . LYS A 1 507 ? -21.348 0.886 -1.643 1.00 89.44 507 LYS A O 1
ATOM 4053 N N . GLU A 1 508 ? -20.851 -0.611 -0.048 1.00 89.81 508 GLU A N 1
ATOM 4054 C CA . GLU A 1 508 ? -19.444 -0.781 -0.442 1.00 89.81 508 GLU A CA 1
ATOM 4055 C C . GLU A 1 508 ? -19.339 -1.625 -1.731 1.00 89.81 508 GLU A C 1
ATOM 4057 O O . GLU A 1 508 ? -20.092 -2.579 -1.927 1.00 89.81 508 GLU A O 1
ATOM 4062 N N . ALA A 1 509 ? -18.397 -1.296 -2.616 1.00 90.44 509 ALA A N 1
ATOM 4063 C CA . ALA A 1 509 ? -18.111 -2.048 -3.848 1.00 90.44 509 ALA A CA 1
ATOM 4064 C C . ALA A 1 509 ? -16.599 -2.245 -4.072 1.00 90.44 509 ALA A C 1
ATOM 4066 O O . ALA A 1 509 ? -16.096 -2.200 -5.202 1.00 90.44 509 ALA A O 1
ATOM 4067 N N . GLY A 1 510 ? -15.877 -2.427 -2.961 1.00 88.88 510 GLY A N 1
ATOM 4068 C CA . GLY A 1 510 ? -14.441 -2.687 -2.917 1.00 88.88 510 GLY A CA 1
ATOM 4069 C C . GLY A 1 510 ? -13.578 -1.582 -3.533 1.00 88.88 510 GLY A C 1
ATOM 4070 O O . GLY A 1 510 ? -14.015 -0.466 -3.802 1.00 88.88 510 GLY A O 1
ATOM 4071 N N . ASN A 1 511 ? -12.315 -1.912 -3.779 1.00 89.88 511 ASN A N 1
ATOM 4072 C CA . ASN A 1 511 ? -11.270 -0.943 -4.128 1.00 89.88 511 ASN A CA 1
ATOM 4073 C C . ASN A 1 511 ? -11.281 -0.539 -5.622 1.00 89.88 511 ASN A C 1
ATOM 4075 O O . ASN A 1 511 ? -10.459 0.272 -6.039 1.00 89.88 511 ASN A O 1
ATOM 4079 N N . ASN A 1 512 ? -12.190 -1.116 -6.422 1.00 91.50 512 ASN A N 1
ATOM 4080 C CA . ASN A 1 512 ? -12.276 -0.987 -7.887 1.00 91.50 512 ASN A CA 1
ATOM 4081 C C . ASN A 1 512 ? -13.686 -0.585 -8.383 1.00 91.50 512 ASN A C 1
ATOM 4083 O O . ASN A 1 512 ? -14.013 -0.801 -9.549 1.00 91.50 512 ASN A O 1
ATOM 4087 N N . CYS A 1 513 ? -14.545 -0.051 -7.503 1.00 92.31 513 CYS A N 1
ATOM 4088 C CA . CYS A 1 513 ? -15.898 0.409 -7.843 1.00 92.31 513 CYS A CA 1
ATOM 4089 C C . CYS A 1 513 ? -16.697 -0.615 -8.668 1.00 92.31 513 CYS A C 1
ATOM 4091 O O . CYS A 1 513 ? -17.039 -0.379 -9.831 1.00 92.31 513 CYS A O 1
ATOM 4093 N N . GLN A 1 514 ? -16.952 -1.787 -8.086 1.00 89.69 514 GLN A N 1
ATOM 4094 C CA . GLN A 1 514 ? -17.658 -2.870 -8.770 1.00 89.69 514 GLN A CA 1
ATOM 4095 C C . GLN A 1 514 ? -19.082 -2.446 -9.193 1.00 89.69 514 GLN A C 1
ATOM 4097 O O . GLN A 1 514 ? -19.734 -1.620 -8.556 1.00 89.69 514 GLN A O 1
ATOM 4102 N N . ARG A 1 515 ? -19.533 -2.963 -10.345 1.00 86.31 515 ARG A N 1
ATOM 4103 C CA . ARG A 1 515 ? -20.778 -2.557 -11.039 1.00 86.31 515 ARG A CA 1
ATOM 4104 C C . ARG A 1 515 ? -22.003 -3.395 -10.650 1.00 86.31 515 ARG A C 1
ATOM 4106 O O . ARG A 1 515 ? -23.047 -3.305 -11.293 1.00 86.31 515 ARG A O 1
ATOM 4113 N N . ASP A 1 516 ? -21.885 -4.212 -9.612 1.00 74.31 516 ASP A N 1
ATOM 4114 C CA . ASP A 1 516 ? -22.963 -4.978 -8.990 1.00 74.31 516 ASP A CA 1
ATOM 4115 C C . ASP A 1 516 ? -23.821 -4.068 -8.087 1.00 74.31 516 ASP A C 1
ATOM 4117 O O . ASP A 1 516 ? -23.871 -4.207 -6.859 1.00 74.31 516 ASP A O 1
ATOM 4121 N N . ASP A 1 517 ? -24.499 -3.098 -8.718 1.00 68.94 517 ASP A N 1
ATOM 4122 C CA . ASP A 1 517 ? -25.408 -2.154 -8.057 1.00 68.94 517 ASP A CA 1
ATOM 4123 C C . ASP A 1 517 ? -26.715 -2.825 -7.604 1.00 68.94 517 ASP A C 1
ATOM 4125 O O . ASP A 1 517 ? -27.810 -2.597 -8.120 1.00 68.94 517 ASP A O 1
ATOM 4129 N N . GLU A 1 518 ? -26.579 -3.641 -6.568 1.00 76.94 518 GLU A N 1
ATOM 4130 C CA . GLU A 1 518 ? -27.662 -4.158 -5.744 1.00 76.94 518 GLU A CA 1
ATOM 4131 C C . GLU A 1 518 ? -27.956 -3.212 -4.560 1.00 76.94 518 GLU A C 1
ATOM 4133 O O . GLU A 1 518 ? -28.516 -3.648 -3.555 1.00 76.94 518 GLU A O 1
ATOM 4138 N N . SER A 1 519 ? -27.594 -1.918 -4.630 1.00 76.31 519 SER A N 1
ATOM 4139 C CA . SER A 1 519 ? -27.759 -0.971 -3.505 1.00 76.31 519 SER A CA 1
ATOM 4140 C C . SER A 1 519 ? -29.218 -0.772 -3.071 1.00 76.31 519 SER A C 1
ATOM 4142 O O . SER A 1 519 ? -29.473 -0.364 -1.942 1.00 76.31 519 SER A O 1
ATOM 4144 N N . GLU A 1 520 ? -30.191 -1.117 -3.920 1.00 74.19 520 GLU A N 1
ATOM 4145 C CA . GLU A 1 520 ? -31.621 -1.101 -3.575 1.00 74.19 520 GLU A CA 1
ATOM 4146 C C . GLU A 1 520 ? -32.117 -2.371 -2.859 1.00 74.19 520 GLU A C 1
ATOM 4148 O O . GLU A 1 520 ? -33.269 -2.404 -2.433 1.00 74.19 520 GLU A O 1
ATOM 4153 N N . VAL A 1 521 ? -31.268 -3.398 -2.725 1.00 76.38 521 VAL A N 1
ATOM 4154 C CA . VAL A 1 521 ? -31.590 -4.697 -2.100 1.00 76.38 521 VAL A CA 1
ATOM 4155 C C . VAL A 1 521 ? -30.648 -5.024 -0.935 1.00 76.38 521 VAL A C 1
ATOM 4157 O O . VAL A 1 521 ? -31.107 -5.508 0.093 1.00 76.38 521 VAL A O 1
ATOM 4160 N N . LYS A 1 522 ? -29.346 -4.743 -1.087 1.00 79.06 522 LYS A N 1
ATOM 4161 C CA . LYS A 1 522 ? -28.275 -5.010 -0.105 1.00 79.06 522 LYS A CA 1
ATOM 4162 C C . LYS A 1 522 ? -27.575 -3.739 0.399 1.00 79.06 522 LYS A C 1
ATOM 4164 O O . LYS A 1 522 ? -26.623 -3.820 1.165 1.00 79.06 522 LYS A O 1
ATOM 4169 N N . GLY A 1 523 ? -27.985 -2.559 -0.068 1.00 83.00 523 GLY A N 1
ATOM 4170 C CA . GLY A 1 523 ? -27.440 -1.289 0.412 1.00 83.00 523 GLY A CA 1
ATOM 4171 C C . GLY A 1 523 ? -28.104 -0.836 1.709 1.00 83.00 523 GLY A C 1
ATOM 4172 O O . GLY A 1 523 ? -29.295 -1.053 1.930 1.00 83.00 523 GLY A O 1
ATOM 4173 N N . MET A 1 524 ? -27.339 -0.146 2.551 1.00 89.81 524 MET A N 1
ATOM 4174 C CA . MET A 1 524 ? -27.863 0.558 3.715 1.00 89.81 524 MET A CA 1
ATOM 4175 C C . MET A 1 524 ? -28.795 1.684 3.263 1.00 89.81 524 MET A C 1
ATOM 4177 O O . MET A 1 524 ? -28.417 2.528 2.445 1.00 89.81 524 MET A O 1
ATOM 4181 N N . LYS A 1 525 ? -30.006 1.717 3.825 1.00 91.50 525 LYS A N 1
ATOM 4182 C CA . LYS A 1 525 ? -30.965 2.812 3.652 1.00 91.50 525 LYS A CA 1
ATOM 4183 C C . LYS A 1 525 ? -30.789 3.800 4.799 1.00 91.50 525 LYS A C 1
ATOM 4185 O O . LYS A 1 525 ? -31.306 3.566 5.889 1.00 91.50 525 LYS A O 1
ATOM 4190 N N . LEU A 1 526 ? -30.087 4.902 4.540 1.00 92.62 526 LEU A N 1
ATOM 4191 C CA . LEU A 1 526 ? -29.860 5.956 5.528 1.00 92.62 526 LEU A CA 1
ATOM 4192 C C . LEU A 1 526 ? -30.784 7.154 5.255 1.00 92.62 526 LEU A C 1
ATOM 4194 O O . LEU A 1 526 ? -30.934 7.604 4.116 1.00 92.62 526 LEU A O 1
ATOM 4198 N N . VAL A 1 527 ? -31.411 7.680 6.302 1.00 93.62 527 VAL A N 1
ATOM 4199 C CA . VAL A 1 527 ? -32.325 8.830 6.272 1.00 93.62 527 VAL A CA 1
ATOM 4200 C C . VAL A 1 527 ? -31.627 10.032 6.900 1.00 93.62 527 VAL A C 1
ATOM 4202 O O . VAL A 1 527 ? -30.870 9.893 7.855 1.00 93.62 527 VAL A O 1
ATOM 4205 N N . ARG A 1 528 ? -31.852 11.226 6.347 1.00 92.25 528 ARG A N 1
ATOM 4206 C CA . ARG A 1 528 ? -31.214 12.459 6.817 1.00 92.25 528 ARG A CA 1
ATOM 4207 C C . ARG A 1 528 ? -31.834 12.947 8.127 1.00 92.25 528 ARG A C 1
ATOM 4209 O O . ARG A 1 528 ? -32.970 13.419 8.124 1.00 92.25 528 ARG A O 1
ATOM 4216 N N . GLU A 1 529 ? -31.064 12.910 9.207 1.00 89.69 529 GLU A N 1
ATOM 4217 C CA . GLU A 1 529 ? -31.425 13.531 10.488 1.00 89.69 529 GLU A CA 1
ATOM 4218 C C . GLU A 1 529 ? -30.947 14.985 10.547 1.00 89.69 529 GLU A C 1
ATOM 4220 O O . GLU A 1 529 ? -31.708 15.891 10.891 1.00 89.69 529 GLU A O 1
ATOM 4225 N N . GLY A 1 530 ? -29.688 15.215 10.164 1.00 82.75 530 GLY A N 1
ATOM 4226 C CA . GLY A 1 530 ? -29.014 16.502 10.292 1.00 82.75 530 GLY A CA 1
ATOM 4227 C C . GLY A 1 530 ? -28.632 17.120 8.951 1.00 82.75 530 GLY A C 1
ATOM 4228 O O . GLY A 1 530 ? -28.312 16.444 7.972 1.00 82.75 530 GLY A O 1
ATOM 4229 N N . GLY A 1 531 ? -28.624 18.449 8.909 1.00 81.38 531 GLY A N 1
ATOM 4230 C CA . GLY A 1 531 ? -27.968 19.214 7.855 1.00 81.38 531 GLY A CA 1
ATOM 4231 C C . GLY A 1 531 ? -26.814 20.021 8.427 1.00 81.38 531 GLY A C 1
ATOM 4232 O O . GLY A 1 531 ? -26.899 20.491 9.560 1.00 81.38 531 GLY A O 1
ATOM 4233 N N . CYS A 1 532 ? -25.766 20.232 7.631 1.00 75.94 532 CYS A N 1
ATOM 4234 C CA . CYS A 1 532 ? -24.729 21.198 7.969 1.00 75.94 532 CYS A CA 1
ATOM 4235 C C . CYS A 1 532 ? -25.353 22.573 8.230 1.00 75.94 532 CYS A C 1
ATOM 4237 O O . CYS A 1 532 ? -25.957 23.170 7.336 1.00 75.94 532 CYS A O 1
ATOM 4239 N N . VAL A 1 533 ? -25.219 23.063 9.464 1.00 62.19 533 VAL A N 1
ATOM 4240 C CA . VAL A 1 533 ? -25.698 24.391 9.848 1.00 62.19 533 VAL A CA 1
ATOM 4241 C C . VAL A 1 533 ? -24.699 25.413 9.326 1.00 62.19 533 VAL A C 1
ATOM 4243 O O . VAL A 1 533 ? -23.594 25.542 9.849 1.00 62.19 533 VAL A O 1
ATOM 4246 N N . ASP A 1 534 ? -25.082 26.130 8.274 1.00 49.03 534 ASP A N 1
ATOM 4247 C CA . ASP A 1 534 ? -24.247 27.181 7.706 1.00 49.03 534 ASP A CA 1
ATOM 4248 C C . ASP A 1 534 ? -24.116 28.335 8.717 1.00 49.03 534 ASP A C 1
ATOM 4250 O O . ASP A 1 534 ? -25.083 29.057 8.995 1.00 49.03 534 ASP A O 1
ATOM 4254 N N . PHE A 1 535 ? -22.915 28.495 9.287 1.00 44.97 535 PHE A N 1
ATOM 4255 C CA . PHE A 1 535 ? -22.600 29.495 10.314 1.00 44.97 535 PHE A CA 1
ATOM 4256 C C . PHE A 1 535 ? -22.870 30.936 9.845 1.00 44.97 535 PHE A C 1
ATOM 4258 O O . PHE A 1 535 ? -23.116 31.815 10.675 1.00 44.97 535 PHE A O 1
ATOM 4265 N N . LEU A 1 536 ? -22.909 31.180 8.529 1.00 43.12 536 LEU A N 1
ATOM 4266 C CA . LEU A 1 536 ? -23.315 32.464 7.953 1.00 43.12 536 LEU A CA 1
ATOM 4267 C C . LEU A 1 536 ? -24.778 32.817 8.283 1.00 43.12 536 LEU A C 1
ATOM 4269 O O . LEU A 1 536 ? -25.107 33.991 8.455 1.00 43.12 536 LEU A O 1
ATOM 4273 N N . THR A 1 537 ? -25.648 31.816 8.445 1.00 40.81 537 THR A N 1
ATOM 4274 C CA . THR A 1 537 ? -27.068 32.014 8.787 1.00 40.81 537 THR A CA 1
ATOM 4275 C C . THR A 1 537 ? -27.247 32.471 10.233 1.00 40.81 537 THR A C 1
ATOM 4277 O O . THR A 1 537 ? -28.080 33.335 10.508 1.00 40.81 537 THR A O 1
ATOM 4280 N N . ILE A 1 538 ? -26.441 31.935 11.159 1.00 45.34 538 ILE A N 1
ATOM 4281 C CA . ILE A 1 538 ? -26.507 32.274 12.590 1.00 45.34 538 ILE A CA 1
ATOM 4282 C C . ILE A 1 538 ? -26.195 33.760 12.789 1.00 45.34 538 ILE A C 1
ATOM 4284 O O . ILE A 1 538 ? -26.951 34.461 13.460 1.00 45.34 538 ILE A O 1
ATOM 4288 N N . ASN A 1 539 ? -25.148 34.269 12.131 1.00 36.72 539 ASN A N 1
ATOM 4289 C CA . ASN A 1 539 ? -24.745 35.673 12.237 1.00 36.72 539 ASN A CA 1
ATOM 4290 C C . ASN A 1 539 ? -25.852 36.654 11.810 1.00 36.72 539 ASN A C 1
ATOM 4292 O O . ASN A 1 539 ? -25.996 37.704 12.436 1.00 36.72 539 ASN A O 1
ATOM 4296 N N . ASN A 1 540 ? -26.685 36.308 10.821 1.00 36.91 540 ASN A N 1
ATOM 4297 C CA . ASN A 1 540 ? -27.831 37.139 10.430 1.00 36.91 540 ASN A CA 1
ATOM 4298 C C . ASN A 1 540 ? -28.951 37.160 11.488 1.00 36.91 540 ASN A C 1
ATOM 4300 O O . ASN A 1 540 ? -29.586 38.201 11.667 1.00 36.91 540 ASN A O 1
ATOM 4304 N N . LEU A 1 541 ? -29.173 36.070 12.236 1.00 40.81 541 LEU A N 1
ATOM 4305 C CA . LEU A 1 541 ? -30.085 36.089 13.389 1.00 40.81 541 LEU A CA 1
ATOM 4306 C C . LEU A 1 541 ? -29.514 36.913 14.553 1.00 40.81 541 LEU A C 1
ATOM 4308 O O . LEU A 1 541 ? -30.246 37.715 15.138 1.00 40.81 541 LEU A O 1
ATOM 4312 N N . THR A 1 542 ? -28.217 36.787 14.853 1.00 37.88 542 THR A N 1
ATOM 4313 C CA . THR A 1 542 ? -27.556 37.600 15.891 1.00 37.88 542 THR A CA 1
ATOM 4314 C C . THR A 1 542 ? -27.667 39.091 15.566 1.00 37.88 542 THR A C 1
ATOM 4316 O O . THR A 1 542 ? -28.124 39.873 16.401 1.00 37.88 542 THR A O 1
ATOM 4319 N N . HIS A 1 543 ? -27.363 39.481 14.323 1.00 38.84 543 HIS A N 1
ATOM 4320 C CA . HIS A 1 543 ? -27.413 40.877 13.887 1.00 38.84 543 HIS A CA 1
ATOM 4321 C C . HIS A 1 543 ? -28.836 41.462 13.953 1.00 38.84 543 HIS A C 1
ATOM 4323 O O . HIS A 1 543 ? -29.006 42.642 14.276 1.00 38.84 543 HIS A O 1
ATOM 4329 N N . HIS A 1 544 ? -29.878 40.654 13.715 1.00 38.69 544 HIS A N 1
ATOM 4330 C CA . HIS A 1 544 ? -31.268 41.097 13.863 1.00 38.69 544 HIS A CA 1
ATOM 4331 C C . HIS A 1 544 ? -31.659 41.341 15.331 1.00 38.69 544 HIS A C 1
ATOM 4333 O O . HIS A 1 544 ? -32.369 42.307 15.620 1.00 38.69 544 HIS A O 1
ATOM 4339 N N . ILE A 1 545 ? -31.165 40.516 16.261 1.00 44.16 545 ILE A N 1
ATOM 4340 C CA . ILE A 1 545 ? -31.393 40.666 17.709 1.00 44.16 545 ILE A CA 1
ATOM 4341 C C . ILE A 1 545 ? -30.628 41.877 18.269 1.00 44.16 545 ILE A C 1
ATOM 4343 O O . ILE A 1 545 ? -31.162 42.621 19.095 1.00 44.16 545 ILE A O 1
ATOM 4347 N N . GLU A 1 546 ? -29.400 42.122 17.808 1.00 40.50 546 GLU A N 1
ATOM 4348 C CA . GLU A 1 546 ? -28.605 43.281 18.235 1.00 40.50 546 GLU A CA 1
ATOM 4349 C C . GLU A 1 546 ? -29.153 44.604 17.688 1.00 40.50 546 GLU A C 1
ATOM 4351 O O . GLU A 1 546 ? -29.196 45.593 18.421 1.00 40.50 546 GLU A O 1
ATOM 4356 N N . THR A 1 547 ? -29.693 44.616 16.464 1.00 38.19 547 THR A N 1
ATOM 4357 C CA . THR A 1 547 ? -30.338 45.810 15.877 1.00 38.19 547 THR A CA 1
ATOM 4358 C C . THR A 1 547 ? -31.535 46.296 16.710 1.00 38.19 547 THR A C 1
ATOM 4360 O O . THR A 1 547 ? -31.776 47.498 16.796 1.00 38.19 547 THR A O 1
ATOM 4363 N N . ILE A 1 548 ? -32.250 45.392 17.395 1.00 43.66 548 ILE A N 1
ATOM 4364 C CA . ILE A 1 548 ? -33.351 45.753 18.307 1.00 43.66 548 ILE A CA 1
ATOM 4365 C C . ILE A 1 548 ? -32.827 46.374 19.617 1.00 43.66 548 ILE A C 1
ATOM 4367 O O . ILE A 1 548 ? -33.471 47.263 20.170 1.00 43.66 548 ILE A O 1
ATOM 4371 N N . LYS A 1 549 ? -31.645 45.967 20.104 1.00 38.00 549 LYS A N 1
ATOM 4372 C CA . LYS A 1 549 ? -31.016 46.547 21.311 1.00 38.00 549 LYS A CA 1
ATOM 4373 C C . LYS A 1 549 ? -30.309 47.882 21.042 1.00 38.00 549 LYS A C 1
ATOM 4375 O O . LYS A 1 549 ? -30.270 48.740 21.923 1.00 38.00 549 LYS A O 1
ATOM 4380 N N . ALA A 1 550 ? -29.779 48.075 19.833 1.00 37.22 550 ALA A N 1
ATOM 4381 C CA . ALA A 1 550 ? -29.018 49.266 19.442 1.00 37.22 550 ALA A CA 1
ATOM 4382 C C . ALA A 1 550 ? -29.846 50.569 19.398 1.00 37.22 550 ALA A C 1
ATOM 4384 O O . ALA A 1 550 ? -29.278 51.658 19.413 1.00 37.22 550 ALA A O 1
ATOM 4385 N N . LEU A 1 551 ? -31.182 50.483 19.392 1.00 35.97 551 LEU A N 1
ATOM 4386 C CA . LEU A 1 551 ? -32.080 51.646 19.420 1.00 35.97 551 LEU A CA 1
ATOM 4387 C C . LEU A 1 551 ? -32.184 52.341 20.794 1.00 35.97 551 LEU A C 1
ATOM 4389 O O . LEU A 1 551 ? -32.841 53.375 20.893 1.00 35.97 551 LEU A O 1
ATOM 4393 N N . THR A 1 552 ? -31.553 51.806 21.849 1.00 38.06 552 THR A N 1
ATOM 4394 C CA . THR A 1 552 ? -31.739 52.282 23.237 1.00 38.06 552 THR A CA 1
ATOM 4395 C C . THR A 1 552 ? -30.458 52.586 24.030 1.00 38.06 552 THR A C 1
ATOM 4397 O O . THR A 1 552 ? -30.467 52.458 25.250 1.00 38.06 552 THR A O 1
ATOM 4400 N N . THR A 1 553 ? -29.392 53.087 23.392 1.00 32.47 553 THR A N 1
ATOM 4401 C CA . THR A 1 553 ? -28.384 53.929 24.087 1.00 32.47 553 THR A CA 1
ATOM 4402 C C . THR A 1 553 ? -27.554 54.778 23.120 1.00 32.47 553 THR A C 1
ATOM 4404 O O . THR A 1 553 ? -26.777 54.254 22.329 1.00 32.47 553 THR A O 1
ATOM 4407 N N . THR A 1 554 ? -27.629 56.108 23.245 1.00 30.84 554 THR A N 1
ATOM 4408 C CA . THR A 1 554 ? -26.753 57.047 22.522 1.00 30.84 554 THR A CA 1
ATOM 4409 C C . THR A 1 554 ? -26.084 58.039 23.472 1.00 30.84 554 THR A C 1
ATOM 4411 O O . THR A 1 554 ? -26.760 58.924 23.993 1.00 30.84 554 THR A O 1
ATOM 4414 N N . LEU A 1 555 ? -24.759 57.954 23.628 1.00 28.86 555 LEU A N 1
ATOM 4415 C CA . LEU A 1 555 ? -23.872 59.117 23.797 1.00 28.86 555 LEU A CA 1
ATOM 4416 C C . LEU A 1 555 ? -22.410 58.702 23.475 1.00 28.86 555 LEU A C 1
ATOM 4418 O O . LEU A 1 555 ? -22.059 57.562 23.780 1.00 28.86 555 LEU A O 1
ATOM 4422 N N . PRO A 1 556 ? -21.570 59.547 22.837 1.00 35.97 556 PRO A N 1
ATOM 4423 C CA . PRO A 1 556 ? -20.296 59.102 22.254 1.00 35.97 556 PRO A CA 1
ATOM 4424 C C . PRO A 1 556 ? -19.031 59.633 22.957 1.00 35.97 556 PRO A C 1
ATOM 4426 O O . PRO A 1 556 ? -19.045 60.721 23.532 1.00 35.97 556 PRO A O 1
ATOM 4429 N N . THR A 1 557 ? -17.900 58.943 22.747 1.00 27.59 557 THR A N 1
ATOM 4430 C CA . THR A 1 557 ? -16.544 59.502 22.931 1.00 27.59 557 THR A CA 1
ATOM 4431 C C . THR A 1 557 ? -15.589 59.004 21.829 1.00 27.59 557 THR A C 1
ATOM 4433 O O . THR A 1 557 ? -15.684 57.865 21.380 1.00 27.59 557 THR A O 1
ATOM 4436 N N . THR A 1 558 ? -14.685 59.877 21.380 1.00 27.14 558 THR A N 1
ATOM 4437 C CA . THR A 1 558 ? -13.613 59.691 20.369 1.00 27.14 558 THR A CA 1
ATOM 4438 C C . THR A 1 558 ? -12.417 58.835 20.898 1.00 27.14 558 THR A C 1
ATOM 4440 O O . THR A 1 558 ? -12.423 58.477 22.070 1.00 27.14 558 THR A O 1
ATOM 4443 N N . THR A 1 559 ? -11.351 58.431 20.162 1.00 28.17 559 THR A N 1
ATOM 4444 C CA . THR A 1 559 ? -10.585 59.117 19.079 1.00 28.17 559 THR A CA 1
ATOM 4445 C C . THR A 1 559 ? -9.582 58.194 18.297 1.00 28.17 559 THR A C 1
ATOM 4447 O O . THR A 1 559 ? -8.937 57.358 18.915 1.00 28.17 559 THR A O 1
ATOM 4450 N N . THR A 1 560 ? -9.366 58.443 16.983 1.00 27.75 560 THR A N 1
ATOM 4451 C CA . THR A 1 560 ? -8.103 58.352 16.148 1.00 27.75 560 THR A CA 1
ATOM 4452 C C . THR A 1 560 ? -7.193 57.092 15.950 1.00 27.75 560 THR A C 1
ATOM 4454 O O . THR A 1 560 ? -6.428 56.757 16.843 1.00 27.75 560 THR A O 1
ATOM 4457 N N . THR A 1 561 ? -7.110 56.616 14.676 1.00 28.61 561 THR A N 1
ATOM 4458 C CA . THR A 1 561 ? -5.922 56.262 13.791 1.00 28.61 561 THR A CA 1
ATOM 4459 C C . THR A 1 561 ? -4.798 55.268 14.234 1.00 28.61 561 THR A C 1
ATOM 4461 O O . THR A 1 561 ? -4.630 55.020 15.414 1.00 28.61 561 THR A O 1
ATOM 4464 N N . THR A 1 562 ? -3.961 54.617 13.379 1.00 27.27 562 THR A N 1
ATOM 4465 C CA . THR A 1 562 ? -3.442 54.896 11.991 1.00 27.27 562 THR A CA 1
ATOM 4466 C C . THR A 1 562 ? -3.131 53.605 11.143 1.00 27.27 562 THR A C 1
ATOM 4468 O O . THR A 1 562 ? -3.732 52.573 11.416 1.00 27.27 562 THR A O 1
ATOM 4471 N N . VAL A 1 563 ? -2.300 53.635 10.065 1.00 29.66 563 VAL A N 1
ATOM 4472 C CA . VAL A 1 563 ? -2.463 52.809 8.817 1.00 29.66 563 VAL A CA 1
ATOM 4473 C C . VAL A 1 563 ? -1.157 52.338 8.071 1.00 29.66 563 VAL A C 1
ATOM 4475 O O . VAL A 1 563 ? -0.330 53.187 7.760 1.00 29.66 563 VAL A O 1
ATOM 4478 N N . LEU A 1 564 ? -1.080 51.037 7.663 1.00 28.62 564 LEU A N 1
ATOM 4479 C CA . LEU A 1 564 ? -0.315 50.359 6.536 1.00 28.62 564 LEU A CA 1
ATOM 4480 C C . LEU A 1 564 ? 1.248 50.510 6.403 1.00 28.62 564 LEU A C 1
ATOM 4482 O O . LEU A 1 564 ? 1.816 51.182 7.258 1.00 28.62 564 LEU A O 1
ATOM 4486 N N . PRO A 1 565 ? 1.996 49.936 5.388 1.00 41.38 565 PRO A N 1
ATOM 4487 C CA . PRO A 1 565 ? 1.690 49.043 4.222 1.00 41.38 565 PRO A CA 1
ATOM 4488 C C . PRO A 1 565 ? 2.633 47.798 3.971 1.00 41.38 565 PRO A C 1
ATOM 4490 O O . PRO A 1 565 ? 3.450 47.427 4.806 1.00 41.38 565 PRO A O 1
ATOM 4493 N N . THR A 1 566 ? 2.506 47.144 2.792 1.00 33.22 566 THR A N 1
ATOM 4494 C CA . THR A 1 566 ? 3.071 45.836 2.325 1.00 33.22 566 THR A CA 1
ATOM 4495 C C . THR A 1 566 ? 4.156 45.908 1.206 1.00 33.22 566 THR A C 1
ATOM 4497 O O . THR A 1 566 ? 4.408 46.985 0.665 1.00 33.22 566 THR A O 1
ATOM 4500 N N . LYS A 1 567 ? 4.750 44.763 0.764 1.00 25.00 567 LYS A N 1
ATOM 4501 C CA . LYS A 1 567 ? 5.471 44.626 -0.544 1.00 25.00 567 LYS A CA 1
ATOM 4502 C C . LYS A 1 567 ? 5.551 43.177 -1.124 1.00 25.00 567 LYS A C 1
ATOM 4504 O O . LYS A 1 567 ? 5.331 42.220 -0.391 1.00 25.00 567 LYS A O 1
ATOM 4509 N N . LYS A 1 568 ? 5.868 43.025 -2.433 1.00 25.30 568 LYS A N 1
ATOM 4510 C CA . LYS A 1 568 ? 6.044 41.772 -3.244 1.00 25.30 568 LYS A CA 1
ATOM 4511 C C . LYS A 1 568 ? 7.247 41.870 -4.226 1.00 25.30 568 LYS A C 1
ATOM 4513 O O . LYS A 1 568 ? 7.575 42.994 -4.602 1.00 25.30 568 LYS A O 1
ATOM 4518 N N . VAL A 1 569 ? 7.819 40.739 -4.700 1.00 25.62 569 VAL A N 1
ATOM 4519 C CA . VAL A 1 569 ? 8.809 40.593 -5.826 1.00 25.62 569 VAL A CA 1
ATOM 4520 C C . VAL A 1 569 ? 8.636 39.215 -6.551 1.00 25.62 569 VAL A C 1
ATOM 4522 O O . VAL A 1 569 ? 7.942 38.360 -6.002 1.00 25.62 569 VAL A O 1
ATOM 4525 N N . THR A 1 570 ? 9.195 38.997 -7.768 1.00 22.72 570 THR A N 1
ATOM 4526 C CA . THR A 1 570 ? 8.733 37.977 -8.763 1.00 22.72 570 THR A CA 1
ATOM 4527 C C . THR A 1 570 ? 9.806 37.439 -9.777 1.00 22.72 570 THR A C 1
ATOM 4529 O O . THR A 1 570 ? 10.427 38.271 -10.429 1.00 22.72 570 THR A O 1
ATOM 4532 N N . LEU A 1 571 ? 9.886 36.100 -10.028 1.00 24.77 571 LEU A N 1
ATOM 4533 C CA . LEU A 1 571 ? 10.444 35.346 -11.223 1.00 24.77 571 LEU A CA 1
ATOM 4534 C C . LEU A 1 571 ? 11.959 35.520 -11.618 1.00 24.77 571 LEU A C 1
ATOM 4536 O O . LEU A 1 571 ? 12.601 36.327 -10.949 1.00 24.77 571 LEU A O 1
ATOM 4540 N N . PRO A 1 572 ? 12.595 34.813 -12.625 1.00 30.12 572 PRO A N 1
ATOM 4541 C CA . PRO A 1 572 ? 12.140 33.870 -13.696 1.00 30.12 572 PRO A CA 1
ATOM 4542 C C . PRO A 1 572 ? 12.969 32.531 -13.882 1.00 30.12 572 PRO A C 1
ATOM 4544 O O . PRO A 1 572 ? 13.372 31.936 -12.891 1.00 30.12 572 PRO A O 1
ATOM 4547 N N . TYR A 1 573 ? 13.143 31.995 -15.123 1.00 22.88 573 TYR A N 1
ATOM 4548 C CA . TYR A 1 573 ? 13.488 30.577 -15.483 1.00 22.88 573 TYR A CA 1
ATOM 4549 C C . TYR A 1 573 ? 14.181 30.397 -16.890 1.00 22.88 573 TYR A C 1
ATOM 4551 O O . TYR A 1 573 ? 14.228 31.372 -17.640 1.00 22.88 573 TYR A O 1
ATOM 4559 N N . LYS A 1 574 ? 14.582 29.148 -17.278 1.00 24.45 574 LYS A N 1
ATOM 4560 C CA . LYS A 1 574 ? 14.898 28.551 -18.641 1.00 24.45 574 LYS A CA 1
ATOM 4561 C C . LYS A 1 574 ? 16.401 28.178 -19.002 1.00 24.45 574 LYS A C 1
ATOM 4563 O O . LYS A 1 574 ? 17.231 28.379 -18.125 1.00 24.45 574 LYS A O 1
ATOM 4568 N N . PRO A 1 575 ? 16.766 27.485 -20.138 1.00 32.94 575 PRO A N 1
ATOM 4569 C CA . PRO A 1 575 ? 17.408 26.132 -20.156 1.00 32.94 575 PRO A CA 1
ATOM 4570 C C . PRO A 1 575 ? 18.724 26.028 -21.012 1.00 32.94 575 PRO A C 1
ATOM 4572 O O . PRO A 1 575 ? 19.435 27.020 -21.051 1.00 32.94 575 PRO A O 1
ATOM 4575 N N . TRP A 1 576 ? 19.046 24.886 -21.688 1.00 22.48 576 TRP A N 1
ATOM 4576 C CA . TRP A 1 576 ? 19.543 24.708 -23.106 1.00 22.48 576 TRP A CA 1
ATOM 4577 C C . TRP A 1 576 ? 19.925 23.215 -23.448 1.00 22.48 576 TRP A C 1
ATOM 4579 O O . TRP A 1 576 ? 19.692 22.343 -22.615 1.00 22.48 576 TRP A O 1
ATOM 4589 N N . PHE A 1 577 ? 20.422 22.903 -24.671 1.00 24.50 577 PHE A N 1
ATOM 4590 C CA . PHE A 1 577 ? 20.591 21.553 -25.317 1.00 24.50 577 PHE A CA 1
ATOM 4591 C C . PHE A 1 577 ? 22.010 21.368 -25.980 1.00 24.50 577 PHE A C 1
ATOM 4593 O O . PHE A 1 577 ? 22.777 22.323 -25.893 1.00 24.50 577 PHE A O 1
ATOM 4600 N N . THR A 1 578 ? 22.500 20.302 -26.677 1.00 23.66 578 THR A N 1
ATOM 4601 C CA . THR A 1 578 ? 22.024 18.990 -27.257 1.00 23.66 578 THR A CA 1
ATOM 4602 C C . THR A 1 578 ? 23.240 18.075 -27.640 1.00 23.66 578 THR A C 1
ATOM 4604 O O . THR A 1 578 ? 24.317 18.636 -27.824 1.00 23.66 578 THR A O 1
ATOM 4607 N N . ALA A 1 579 ? 23.103 16.743 -27.884 1.00 22.56 579 ALA A N 1
ATOM 4608 C CA . ALA A 1 579 ? 24.110 15.890 -28.598 1.00 22.56 579 ALA A CA 1
ATOM 4609 C C . ALA A 1 579 ? 23.566 14.531 -29.161 1.00 22.56 579 ALA A C 1
ATOM 4611 O O . ALA A 1 579 ? 22.509 14.083 -28.726 1.00 22.56 579 ALA A O 1
ATOM 4612 N N . GLN A 1 580 ? 24.287 13.876 -30.100 1.00 22.52 580 GLN A N 1
ATOM 4613 C CA . GLN A 1 580 ? 23.950 12.607 -30.813 1.00 22.52 580 GLN A CA 1
ATOM 4614 C C . GLN A 1 580 ? 25.195 11.711 -31.068 1.00 22.52 580 GLN A C 1
ATOM 4616 O O . GLN A 1 580 ? 26.294 12.261 -31.127 1.00 22.52 580 GLN A O 1
ATOM 4621 N N . SER A 1 581 ? 25.017 10.409 -31.374 1.00 23.61 581 SER A N 1
ATOM 4622 C CA . SER A 1 581 ? 25.846 9.625 -32.338 1.00 23.61 581 SER A CA 1
ATOM 4623 C C . SER A 1 581 ? 25.243 8.233 -32.681 1.00 23.61 581 SER A C 1
ATOM 4625 O O . SER A 1 581 ? 24.241 7.831 -32.092 1.00 23.61 581 SER A O 1
ATOM 4627 N N . GLU A 1 582 ? 25.805 7.541 -33.686 1.00 23.03 582 GLU A N 1
ATOM 4628 C CA . GLU A 1 582 ? 25.258 6.354 -34.397 1.00 23.03 582 GLU A CA 1
ATOM 4629 C C . GLU A 1 582 ? 25.966 5.017 -34.043 1.00 23.03 582 GLU A C 1
ATOM 4631 O O . GLU A 1 582 ? 27.010 5.059 -33.396 1.00 23.03 582 GLU A O 1
ATOM 4636 N N . ILE A 1 583 ? 25.443 3.855 -34.515 1.00 23.78 583 ILE A N 1
ATOM 4637 C CA . ILE A 1 583 ? 26.165 2.717 -35.180 1.00 23.78 583 ILE A CA 1
ATOM 4638 C C . ILE A 1 583 ? 25.224 1.504 -35.477 1.00 23.78 583 ILE A C 1
ATOM 4640 O O . ILE A 1 583 ? 24.085 1.458 -35.015 1.00 23.78 583 ILE A O 1
ATOM 4644 N N . GLU A 1 584 ? 25.661 0.570 -36.338 1.00 21.58 584 GLU A N 1
ATOM 4645 C CA . GLU A 1 584 ? 24.862 -0.388 -37.137 1.00 21.58 584 GLU A CA 1
ATOM 4646 C C . GLU A 1 584 ? 24.796 -1.876 -36.665 1.00 21.58 584 GLU A C 1
ATOM 4648 O O . GLU A 1 584 ? 25.747 -2.395 -36.094 1.00 21.58 584 GLU A O 1
ATOM 4653 N N . ILE A 1 585 ? 23.689 -2.566 -37.034 1.00 23.06 585 ILE A N 1
ATOM 4654 C CA . ILE A 1 585 ? 23.552 -3.940 -37.629 1.00 23.06 585 ILE A CA 1
ATOM 4655 C C . ILE A 1 585 ? 24.350 -5.114 -36.969 1.00 23.06 585 ILE A C 1
ATOM 4657 O O . ILE A 1 585 ? 25.572 -5.126 -36.987 1.00 23.06 585 ILE A O 1
ATOM 4661 N N . SER A 1 586 ? 23.746 -6.227 -36.486 1.00 21.58 586 SER A N 1
ATOM 4662 C CA . SER A 1 586 ? 23.214 -7.353 -37.309 1.00 21.58 586 SER A CA 1
ATOM 4663 C C . SER A 1 586 ? 22.599 -8.530 -36.491 1.00 21.58 586 SER A C 1
ATOM 4665 O O . SER A 1 586 ? 23.112 -8.821 -35.422 1.00 21.58 586 SER A O 1
ATOM 4667 N N . ARG A 1 587 ? 21.586 -9.233 -37.059 1.00 23.66 587 ARG A N 1
ATOM 4668 C CA . ARG A 1 587 ? 21.265 -10.711 -37.087 1.00 23.66 587 ARG A CA 1
ATOM 4669 C C . ARG A 1 587 ? 21.584 -11.652 -35.877 1.00 23.66 587 ARG A C 1
ATOM 4671 O O . ARG A 1 587 ? 22.651 -11.545 -35.304 1.00 23.66 587 ARG A O 1
ATOM 4678 N N . THR A 1 588 ? 20.836 -12.720 -35.512 1.00 23.38 588 THR A N 1
ATOM 4679 C CA . THR A 1 588 ? 19.563 -13.380 -35.959 1.00 23.38 588 THR A CA 1
ATOM 4680 C C . THR A 1 588 ? 19.153 -14.530 -34.990 1.00 23.38 588 THR A C 1
ATOM 4682 O O . THR A 1 588 ? 20.014 -15.357 -34.730 1.00 23.38 588 THR A O 1
ATOM 4685 N N . THR A 1 589 ? 17.857 -14.645 -34.609 1.00 27.97 589 THR A N 1
ATOM 4686 C CA . THR A 1 589 ? 17.000 -15.875 -34.387 1.00 27.97 589 THR A CA 1
ATOM 4687 C C . THR A 1 589 ? 17.473 -17.115 -33.569 1.00 27.97 589 THR A C 1
ATOM 4689 O O . THR A 1 589 ? 18.639 -17.476 -33.676 1.00 27.97 589 THR A O 1
ATOM 4692 N N . PRO A 1 590 ? 16.561 -17.980 -33.039 1.00 27.55 590 PRO A N 1
ATOM 4693 C CA . PRO A 1 590 ? 15.205 -17.770 -32.479 1.00 27.55 590 PRO A CA 1
ATOM 4694 C C . PRO A 1 590 ? 14.929 -18.557 -31.151 1.00 27.55 590 PRO A C 1
ATOM 4696 O O . PRO A 1 590 ? 15.788 -19.282 -30.657 1.00 27.55 590 PRO A O 1
ATOM 4699 N N . LEU A 1 591 ? 13.703 -18.452 -30.606 1.00 23.81 591 LEU A N 1
ATOM 4700 C CA . LEU A 1 591 ? 13.154 -19.293 -29.512 1.00 23.81 591 LEU A CA 1
ATOM 4701 C C . LEU A 1 591 ? 12.583 -20.648 -30.013 1.00 23.81 591 LEU A C 1
ATOM 4703 O O . LEU A 1 591 ? 12.481 -20.863 -31.224 1.00 23.81 591 LEU A O 1
ATOM 4707 N N . PRO A 1 592 ? 12.260 -21.578 -29.089 1.00 31.81 592 PRO A N 1
ATOM 4708 C CA . PRO A 1 592 ? 10.851 -21.875 -28.744 1.00 31.81 592 PRO A CA 1
ATOM 4709 C C . PRO A 1 592 ? 10.589 -21.756 -27.222 1.00 31.81 592 PRO A C 1
ATOM 4711 O O . PRO A 1 592 ? 11.468 -22.058 -26.422 1.00 31.81 592 PRO A O 1
ATOM 4714 N N . ASP A 1 593 ? 9.494 -21.149 -26.751 1.00 23.55 593 ASP A N 1
ATOM 4715 C CA . ASP A 1 593 ? 8.073 -21.580 -26.780 1.00 23.55 593 ASP A CA 1
ATOM 4716 C C . ASP A 1 593 ? 7.738 -22.791 -25.885 1.00 23.55 593 ASP A C 1
ATOM 4718 O O . ASP A 1 593 ? 8.154 -23.912 -26.165 1.00 23.55 593 ASP A O 1
ATOM 4722 N N . ILE A 1 594 ? 6.885 -22.558 -24.875 1.00 25.62 594 ILE A N 1
ATOM 4723 C CA . ILE A 1 594 ? 5.858 -23.472 -24.329 1.00 25.62 594 ILE A CA 1
ATOM 4724 C C . ILE A 1 594 ? 4.824 -22.619 -23.564 1.00 25.62 594 ILE A C 1
ATOM 4726 O O . ILE A 1 594 ? 5.175 -21.617 -22.944 1.00 25.62 594 ILE A O 1
ATOM 4730 N N . ILE A 1 595 ? 3.541 -22.983 -23.658 1.00 24.31 595 ILE A N 1
ATOM 4731 C CA . ILE A 1 595 ? 2.382 -22.154 -23.278 1.00 24.31 595 ILE A CA 1
ATOM 4732 C C . ILE A 1 595 ? 1.390 -22.973 -22.429 1.00 24.31 595 ILE A C 1
ATOM 4734 O O . ILE A 1 595 ? 1.247 -24.175 -22.648 1.00 24.31 595 ILE A O 1
ATOM 4738 N N . GLU A 1 596 ? 0.637 -22.282 -21.555 1.00 25.16 596 GLU A N 1
ATOM 4739 C CA . GLU A 1 596 ? -0.547 -22.775 -20.817 1.00 25.16 596 GLU A CA 1
ATOM 4740 C C . GLU A 1 596 ? -0.285 -23.845 -19.716 1.00 25.16 596 GLU A C 1
ATOM 4742 O O . GLU A 1 596 ? 0.771 -24.460 -19.652 1.00 25.16 596 GLU A O 1
ATOM 4747 N N . ARG A 1 597 ? -1.194 -24.090 -18.753 1.00 24.22 597 ARG A N 1
ATOM 4748 C CA . ARG A 1 597 ? -2.622 -23.715 -18.677 1.00 24.22 597 ARG A CA 1
ATOM 4749 C C . ARG A 1 597 ? -3.090 -23.460 -17.235 1.00 24.22 597 ARG A C 1
ATOM 4751 O O . ARG A 1 597 ? -2.880 -24.303 -16.369 1.00 24.22 597 ARG A O 1
ATOM 4758 N N . VAL A 1 598 ? -3.836 -22.376 -17.006 1.00 22.27 598 VAL A N 1
ATOM 4759 C CA . VAL A 1 598 ? -4.667 -22.193 -15.796 1.00 22.27 598 VAL A CA 1
ATOM 4760 C C . VAL A 1 598 ? -6.083 -22.713 -16.072 1.00 22.27 598 VAL A C 1
ATOM 4762 O O . VAL A 1 598 ? -6.580 -22.604 -17.194 1.00 22.27 598 VAL A O 1
ATOM 4765 N N . LYS A 1 599 ? -6.758 -23.258 -15.053 1.00 22.33 599 LYS A N 1
ATOM 4766 C CA . LYS A 1 599 ? -8.214 -23.465 -15.062 1.00 22.33 599 LYS A CA 1
ATOM 4767 C C . LYS A 1 599 ? -8.840 -22.980 -13.760 1.00 22.33 599 LYS A C 1
ATOM 4769 O O . LYS A 1 599 ? -8.371 -23.311 -12.678 1.00 22.33 599 LYS A O 1
ATOM 4774 N N . THR A 1 600 ? -9.919 -22.222 -13.900 1.00 23.03 600 THR A N 1
ATOM 4775 C CA . THR A 1 600 ? -10.787 -21.753 -12.819 1.00 23.03 600 THR A CA 1
ATOM 4776 C C . THR A 1 600 ? -11.831 -22.806 -12.447 1.00 23.03 600 THR A C 1
ATOM 4778 O O . THR A 1 600 ? -12.225 -23.620 -13.284 1.00 23.03 600 THR A O 1
ATOM 4781 N N . THR A 1 601 ? -12.329 -22.748 -11.208 1.00 22.67 601 THR A N 1
ATOM 4782 C CA . THR A 1 601 ? -13.604 -23.377 -10.824 1.00 22.67 601 THR A CA 1
ATOM 4783 C C . THR A 1 601 ? -14.326 -22.474 -9.824 1.00 22.67 601 THR A C 1
ATOM 4785 O O . THR A 1 601 ? -13.711 -22.012 -8.867 1.00 22.67 601 THR A O 1
ATOM 4788 N N . THR A 1 602 ? -15.609 -22.202 -10.056 1.00 22.08 602 THR A N 1
ATOM 4789 C CA . THR A 1 602 ? -16.508 -21.432 -9.176 1.00 22.08 602 THR A CA 1
ATOM 4790 C C . THR A 1 602 ? -17.408 -22.380 -8.373 1.00 22.08 602 THR A C 1
ATOM 4792 O O . THR A 1 602 ? -17.702 -23.475 -8.853 1.00 22.08 602 THR A O 1
ATOM 4795 N N . GLY A 1 603 ? -17.860 -21.987 -7.174 1.00 22.06 603 GLY A N 1
ATOM 4796 C CA . GLY A 1 603 ? -18.642 -22.884 -6.305 1.00 22.06 603 GLY A CA 1
ATOM 4797 C C . GLY A 1 603 ? -19.240 -22.250 -5.042 1.00 22.06 603 GLY A C 1
ATOM 4798 O O . GLY A 1 603 ? -18.758 -22.501 -3.947 1.00 22.06 603 GLY A O 1
ATOM 4799 N N . ASP A 1 604 ? -20.271 -21.430 -5.240 1.00 21.27 604 ASP A N 1
ATOM 4800 C CA . ASP A 1 604 ? -21.452 -21.188 -4.386 1.00 21.27 604 ASP A CA 1
ATOM 4801 C C . ASP A 1 604 ? -21.533 -21.707 -2.919 1.00 21.27 604 ASP A C 1
ATOM 4803 O O . ASP A 1 604 ? -21.501 -22.903 -2.651 1.00 21.27 604 ASP A O 1
ATOM 4807 N N . TRP A 1 605 ? -21.826 -20.750 -2.021 1.00 22.97 605 TRP A N 1
ATOM 4808 C CA . TRP A 1 605 ? -22.603 -20.786 -0.758 1.00 22.97 605 TRP A CA 1
ATOM 4809 C C . TRP A 1 605 ? -22.574 -22.0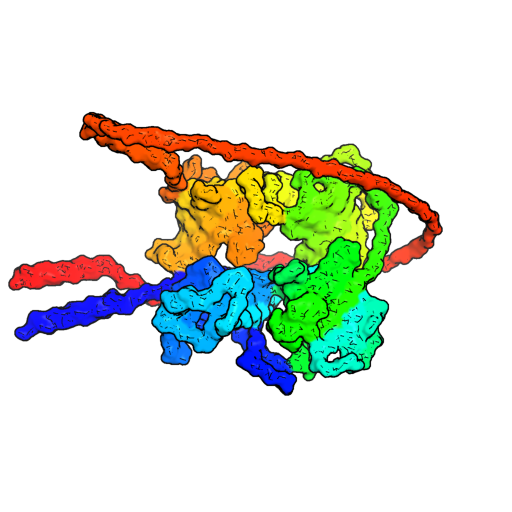12 0.183 1.00 22.97 605 TRP A C 1
ATOM 4811 O O . TRP A 1 605 ? -23.159 -23.053 -0.105 1.00 22.97 605 TRP A O 1
ATOM 4821 N N . MET A 1 606 ? -22.207 -21.760 1.449 1.00 21.08 606 MET A N 1
ATOM 4822 C CA . MET A 1 606 ? -23.036 -22.182 2.594 1.00 21.08 606 MET A CA 1
ATOM 4823 C C . MET A 1 606 ? -22.888 -21.235 3.797 1.00 21.08 606 MET A C 1
ATOM 4825 O O . MET A 1 606 ? -21.812 -20.711 4.063 1.00 21.08 606 MET A O 1
ATOM 4829 N N . VAL A 1 607 ? -23.996 -21.015 4.510 1.00 24.59 607 VAL A N 1
ATOM 4830 C CA . VAL A 1 607 ? -24.099 -20.191 5.729 1.00 24.59 607 VAL A CA 1
ATOM 4831 C C . VAL A 1 607 ? -23.800 -21.047 6.960 1.00 24.59 607 VAL A C 1
ATOM 4833 O O . VAL A 1 607 ? -24.253 -22.190 6.995 1.00 24.59 607 VAL A O 1
ATOM 4836 N N . ASN A 1 608 ? -23.156 -20.491 7.998 1.00 24.31 608 ASN A N 1
ATOM 4837 C CA . ASN A 1 608 ? -23.477 -20.871 9.381 1.00 24.31 608 ASN A CA 1
ATOM 4838 C C . ASN A 1 608 ? -23.000 -19.880 10.462 1.00 24.31 608 ASN A C 1
ATOM 4840 O O . ASN A 1 608 ? -21.849 -19.463 10.480 1.00 24.31 608 ASN A O 1
ATOM 4844 N N . THR A 1 609 ? -23.920 -19.603 11.391 1.00 24.28 609 THR A N 1
ATOM 4845 C CA . THR A 1 609 ? -23.710 -19.292 12.821 1.00 24.28 609 THR A CA 1
ATOM 4846 C C . THR A 1 609 ? -22.574 -18.340 13.224 1.00 24.28 609 THR A C 1
ATOM 4848 O O . THR A 1 609 ? -21.452 -18.764 13.504 1.00 24.28 609 THR A O 1
ATOM 4851 N N . ILE A 1 610 ? -22.954 -17.087 13.494 1.00 26.44 610 ILE A N 1
ATOM 4852 C CA . ILE A 1 610 ? -22.481 -16.388 14.703 1.00 26.44 610 ILE A CA 1
ATOM 4853 C C . ILE A 1 610 ? -22.807 -17.299 15.910 1.00 26.44 610 ILE A C 1
ATOM 4855 O O . ILE A 1 610 ? -23.897 -17.877 15.922 1.00 26.44 610 ILE A O 1
ATOM 4859 N N . PRO A 1 611 ? -21.912 -17.487 16.898 1.00 25.92 611 PRO A N 1
ATOM 4860 C CA . PRO A 1 611 ? -22.233 -18.276 18.085 1.00 25.92 611 PRO A CA 1
ATOM 4861 C C . PRO A 1 611 ? -23.289 -17.568 18.945 1.00 25.92 611 PRO A C 1
ATOM 4863 O O . PRO A 1 611 ? -23.166 -16.372 19.208 1.00 25.92 611 PRO A O 1
ATOM 4866 N N . ASP A 1 612 ? -24.289 -18.311 19.424 1.00 22.39 612 ASP A N 1
ATOM 4867 C CA . ASP A 1 612 ? -25.274 -17.812 20.389 1.00 22.39 612 ASP A CA 1
ATOM 4868 C C . ASP A 1 612 ? -24.574 -17.365 21.687 1.00 22.39 612 ASP A C 1
ATOM 4870 O O . ASP A 1 612 ? -24.151 -18.188 22.503 1.00 22.39 612 ASP A O 1
ATOM 4874 N N . ILE A 1 613 ? -24.452 -16.052 21.890 1.00 28.34 613 ILE A N 1
ATOM 4875 C CA . ILE A 1 613 ? -24.056 -15.474 23.177 1.00 28.34 613 ILE A CA 1
ATOM 4876 C C . ILE A 1 613 ? -25.318 -15.384 24.039 1.00 28.34 613 ILE A C 1
ATOM 4878 O O . ILE A 1 613 ? -26.251 -14.654 23.705 1.00 28.34 613 ILE A O 1
ATOM 4882 N N . GLU A 1 614 ? -25.357 -16.144 25.138 1.00 23.45 614 GLU A N 1
ATOM 4883 C CA . GLU A 1 614 ? -26.508 -16.168 26.048 1.00 23.45 614 GLU A CA 1
ATOM 4884 C C . GLU A 1 614 ? -26.833 -14.773 26.620 1.00 23.45 614 GLU A C 1
ATOM 4886 O O . GLU A 1 614 ? -25.943 -13.970 26.902 1.00 23.45 614 GLU A O 1
ATOM 4891 N N . ASP A 1 615 ? -28.132 -14.508 26.808 1.00 30.09 615 ASP A N 1
ATOM 4892 C CA . ASP A 1 615 ? -28.731 -13.208 27.151 1.00 30.09 615 ASP A CA 1
ATOM 4893 C C . ASP A 1 615 ? -28.220 -12.613 28.484 1.00 30.09 615 ASP A C 1
ATOM 4895 O O . ASP A 1 615 ? -28.854 -12.708 29.540 1.00 30.09 615 ASP A O 1
ATOM 4899 N N . SER A 1 616 ? -27.070 -11.933 28.439 1.00 24.61 616 SER A N 1
ATOM 4900 C CA . SER A 1 616 ? -26.523 -11.128 29.539 1.00 24.61 616 SER A CA 1
ATOM 4901 C C . SER A 1 616 ? -27.222 -9.7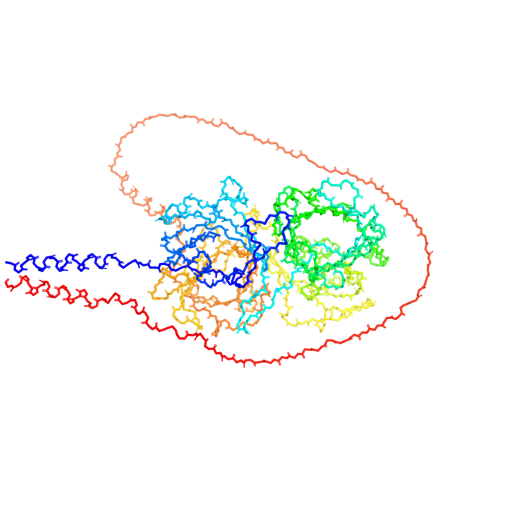62 29.623 1.00 24.61 616 SER A C 1
ATOM 4903 O O . SER A 1 616 ? -26.615 -8.704 29.451 1.00 24.61 616 SER A O 1
ATOM 4905 N N . SER A 1 617 ? -28.537 -9.804 29.854 1.00 25.16 617 SER A N 1
ATOM 4906 C CA . SER A 1 617 ? -29.471 -8.685 29.690 1.00 25.16 617 SER A CA 1
ATOM 4907 C C . SER A 1 617 ? -29.095 -7.390 30.444 1.00 25.16 617 SER A C 1
ATOM 4909 O O . SER A 1 617 ? -29.164 -7.303 31.673 1.00 25.16 617 SER A O 1
ATOM 4911 N N . CYS A 1 618 ? -28.804 -6.311 29.707 1.00 27.30 618 CYS A N 1
ATOM 4912 C CA . CYS A 1 618 ? -28.518 -4.987 30.281 1.00 27.30 618 CYS A CA 1
ATOM 4913 C C . CYS A 1 618 ? -29.812 -4.216 30.647 1.00 27.30 618 CYS A C 1
ATOM 4915 O O . CYS A 1 618 ? -30.116 -3.138 30.134 1.00 27.30 618 CYS A O 1
ATOM 4917 N N . ARG A 1 619 ? -30.648 -4.801 31.518 1.00 30.50 619 ARG A N 1
ATOM 4918 C CA . ARG A 1 619 ? -31.974 -4.263 31.884 1.00 30.50 619 ARG A CA 1
ATOM 4919 C C . ARG A 1 619 ? -31.931 -3.198 32.987 1.00 30.50 619 ARG A C 1
ATOM 4921 O O . ARG A 1 619 ? -32.319 -3.463 34.126 1.00 30.50 619 ARG A O 1
ATOM 4928 N N . LEU A 1 620 ? -31.653 -1.943 32.628 1.00 34.03 620 LEU A N 1
ATOM 4929 C CA . LEU A 1 620 ? -32.125 -0.792 33.419 1.00 34.03 620 LEU A CA 1
ATOM 4930 C C . LEU A 1 620 ? -33.584 -0.460 33.061 1.00 34.03 620 LEU A C 1
ATOM 4932 O O . LEU A 1 620 ? -33.899 0.453 32.303 1.00 34.03 620 LEU A O 1
ATOM 4936 N N . GLY A 1 621 ? -34.501 -1.274 33.589 1.00 30.03 621 GLY A N 1
ATOM 4937 C CA . GLY A 1 621 ? -35.918 -1.220 33.239 1.00 30.03 621 GLY A CA 1
ATOM 4938 C C . GLY A 1 621 ? -36.627 0.056 33.704 1.00 30.03 621 GLY A C 1
ATOM 4939 O O . GLY A 1 621 ? -36.914 0.214 34.891 1.00 30.03 621 GLY A O 1
ATOM 4940 N N . LEU A 1 622 ? -37.052 0.890 32.749 1.00 36.66 622 LEU A N 1
ATOM 4941 C CA . LEU A 1 622 ? -37.925 2.055 32.965 1.00 36.66 622 LEU A CA 1
ATOM 4942 C C . LEU A 1 622 ? -39.161 1.790 33.871 1.00 36.66 622 LEU A C 1
ATOM 4944 O O . LEU A 1 622 ? -39.488 2.660 34.683 1.00 36.66 622 LEU A O 1
ATOM 4948 N N . PRO A 1 623 ? -39.825 0.607 33.836 1.00 39.09 623 PRO A N 1
ATOM 4949 C CA . PRO A 1 623 ? -40.923 0.291 34.759 1.00 39.09 623 PRO A CA 1
ATOM 4950 C C . PRO A 1 623 ? -40.533 0.290 36.246 1.00 39.09 623 PRO A C 1
ATOM 4952 O O . PRO A 1 623 ? -41.385 0.522 37.105 1.00 39.09 623 PRO A O 1
ATOM 4955 N N . PHE A 1 624 ? -39.261 0.047 36.578 1.00 43.88 624 PHE A N 1
ATOM 4956 C CA . PHE A 1 624 ? -38.812 -0.061 37.968 1.00 43.88 624 PHE A CA 1
ATOM 4957 C C . PHE A 1 624 ? -38.789 1.300 38.676 1.00 43.88 624 PHE A C 1
ATOM 4959 O O . PHE A 1 624 ? -39.117 1.386 39.858 1.00 43.88 624 PHE A O 1
ATOM 4966 N N . PHE A 1 625 ? -38.500 2.382 37.942 1.00 44.28 625 PHE A N 1
ATOM 4967 C CA . PHE A 1 625 ? -38.548 3.748 38.473 1.00 44.28 625 PHE A CA 1
ATOM 4968 C C . PHE A 1 625 ? -39.976 4.133 38.896 1.00 44.28 625 PHE A C 1
ATOM 4970 O O . PHE A 1 625 ? -40.177 4.694 39.972 1.00 44.28 625 PHE A O 1
ATOM 4977 N N . ILE A 1 626 ? -40.982 3.747 38.101 1.00 48.62 626 ILE A N 1
ATOM 4978 C CA . ILE A 1 626 ? -42.407 3.947 38.417 1.00 48.62 626 ILE A CA 1
ATOM 4979 C C . ILE A 1 626 ? -42.791 3.171 39.684 1.00 48.62 626 ILE A C 1
ATOM 4981 O O . ILE A 1 626 ? -43.513 3.695 40.535 1.00 48.62 626 ILE A O 1
ATOM 4985 N N . LEU A 1 627 ? -42.285 1.946 39.845 1.00 47.19 627 LEU A N 1
ATOM 4986 C CA . LEU A 1 627 ? -42.581 1.090 40.996 1.00 47.19 627 LEU A CA 1
ATOM 4987 C C . LEU A 1 627 ? -41.940 1.636 42.288 1.00 47.19 627 LEU A C 1
ATOM 4989 O O . LEU A 1 627 ? -42.615 1.721 43.314 1.00 47.19 627 LEU A O 1
ATOM 4993 N N . VAL A 1 628 ? -40.690 2.111 42.228 1.00 53.22 628 VAL A N 1
ATOM 4994 C CA . VAL A 1 628 ? -40.003 2.768 43.359 1.00 53.22 628 VAL A CA 1
ATOM 4995 C C . VAL A 1 628 ? -40.679 4.089 43.746 1.00 53.22 628 VAL A C 1
ATOM 4997 O O . VAL A 1 628 ? -40.932 4.314 44.929 1.00 53.22 628 VAL A O 1
ATOM 5000 N N . VAL A 1 629 ? -41.044 4.936 42.776 1.00 58.50 629 VAL A N 1
ATOM 5001 C CA . VAL A 1 629 ? -41.784 6.187 43.036 1.00 58.50 629 VAL A CA 1
ATOM 5002 C C . VAL A 1 629 ? -43.164 5.895 43.635 1.00 58.50 629 VAL A C 1
ATOM 5004 O O . VAL A 1 629 ? -43.563 6.551 44.594 1.00 58.50 629 VAL A O 1
ATOM 5007 N N . SER A 1 630 ? -43.861 4.863 43.153 1.00 49.94 630 SER A N 1
ATOM 5008 C CA . SER A 1 630 ? -45.147 4.427 43.718 1.00 49.94 630 SER A CA 1
ATOM 5009 C C . SER A 1 630 ? -45.008 3.921 45.159 1.00 49.94 630 SER A C 1
ATOM 5011 O O . SER A 1 630 ? -45.846 4.241 46.004 1.00 49.94 630 SER A O 1
ATOM 5013 N N . LEU A 1 631 ? -43.931 3.191 45.479 1.00 50.75 631 LEU A N 1
ATOM 5014 C CA . LEU A 1 631 ? -43.649 2.761 46.851 1.00 50.75 631 LEU A CA 1
ATOM 5015 C C . LEU A 1 631 ? -43.381 3.962 47.769 1.00 50.75 631 LEU A C 1
ATOM 5017 O O . LEU A 1 631 ? -43.964 4.039 48.850 1.00 50.75 631 LEU A O 1
ATOM 5021 N N . LEU A 1 632 ? -42.561 4.919 47.323 1.00 52.38 632 LEU A N 1
ATOM 5022 C CA . LEU A 1 632 ? -42.244 6.140 48.073 1.00 52.38 632 LEU A CA 1
ATOM 5023 C C . LEU A 1 632 ? -43.490 7.004 48.325 1.00 52.38 632 LEU A C 1
ATOM 5025 O O . LEU A 1 632 ? -43.702 7.432 49.458 1.00 52.38 632 LEU A O 1
ATOM 5029 N N . LEU A 1 633 ? -44.357 7.182 47.322 1.00 52.94 633 LEU A N 1
ATOM 5030 C CA . LEU A 1 633 ? -45.634 7.894 47.467 1.00 52.94 633 LEU A CA 1
ATOM 5031 C C . LEU A 1 633 ? -46.605 7.169 48.414 1.00 52.94 633 LEU A C 1
ATOM 5033 O O . LEU A 1 633 ? -47.289 7.815 49.206 1.00 52.94 633 LEU A O 1
ATOM 5037 N N . SER A 1 634 ? -46.641 5.831 48.394 1.00 46.91 634 SER A N 1
ATOM 5038 C CA . SER A 1 634 ? -47.461 5.054 49.339 1.00 46.91 634 SER A CA 1
ATOM 5039 C C . SER A 1 634 ? -46.932 5.096 50.782 1.00 46.91 634 SER A C 1
ATOM 5041 O O . SER A 1 634 ? -47.708 4.959 51.729 1.00 46.91 634 SER A O 1
ATOM 5043 N N . LEU A 1 635 ? -45.626 5.331 50.958 1.00 48.53 635 LEU A N 1
ATOM 5044 C CA . LEU A 1 635 ? -44.962 5.485 52.255 1.00 48.53 635 LEU A CA 1
ATOM 5045 C C . LEU A 1 635 ? -45.009 6.919 52.804 1.00 48.53 635 LEU A C 1
ATOM 5047 O O . LEU A 1 635 ? -44.859 7.085 54.009 1.00 48.53 635 LEU A O 1
ATOM 5051 N N . SER A 1 636 ? -45.256 7.940 51.974 1.00 44.62 636 SER A N 1
ATOM 5052 C CA . SER A 1 636 ? -45.521 9.314 52.437 1.00 44.62 636 SER A CA 1
ATOM 5053 C C . SER A 1 636 ? -47.003 9.593 52.731 1.00 44.62 636 SER A C 1
ATOM 5055 O O . SER A 1 636 ? -47.362 10.731 53.020 1.00 44.62 636 SER A O 1
ATOM 5057 N N . ALA A 1 637 ? -47.868 8.580 52.619 1.00 43.50 637 ALA A N 1
ATOM 5058 C CA . ALA A 1 637 ? -49.322 8.677 52.778 1.00 43.50 637 ALA A CA 1
ATOM 5059 C C . ALA A 1 637 ? -49.858 7.901 54.005 1.00 43.50 637 ALA A C 1
ATOM 5061 O O . ALA A 1 637 ? -51.031 7.516 54.029 1.00 43.50 637 ALA A O 1
ATOM 5062 N N . ARG A 1 638 ? -49.002 7.635 55.004 1.00 40.97 638 ARG A N 1
ATOM 5063 C CA . ARG A 1 638 ? -49.316 6.938 56.264 1.00 40.97 638 ARG A CA 1
ATOM 5064 C C . ARG A 1 638 ? -48.526 7.499 57.442 1.00 40.97 638 ARG A C 1
ATOM 5066 O O . ARG A 1 638 ? -47.374 7.919 57.210 1.00 40.97 638 ARG A O 1
#

Organism: NCBI:txid509924

Secondary structure (DSSP, 8-state):
-HHHHHHHHHHHHHHHHH-------B---TTT-EEEEEE-SPPPTTSPPPEEEEEE-SSEETTTEEEEEEETTEEEEEESSSSS-EEEEEEEEEEETTEEEEEES-TT--BSSHHHHHHHS--SSS--STT-EEEEEEEEEEEETTEEEEPPP---SS-SEEEEEEEE-SS-TTSSEE--TTT-EEE-TTTSSEEEEEEEEETTEEEEEEEEEEEEEE-GGG-EEEEEEE-S--SS---SEEEEEEEEETTTTEEEEEE-SSSSSSTTEEETTEESEEEEEEEPPPPPPPHHHHT------TTT-EE-SSEEE-SSEEEEE-TTT--EEEEEE---SSS-BTTEEEEEEEETTS-EEEEEEEEEE-SSSEEEEEE-SS-BSS--GGGGSGGGS-TT-PEEEE-GGGTT--GGGPPPPS--SEEEEEETTEEEEEEEEEE-SS-TTEEEEEEEESS-TT-EEEEEEEEEEEEEEETTEEEEEEEETTT--EEEEEEEEEGGGTEEEEEE-GGGT-S---TTTTSEEEEEEE----HHHHHHHHHHHHHHHGGG---------------------------------------------------------------------HHHHHHHHHHHHHHS--

Radius of gyration: 31.54 Å; chains: 1; bounding box: 87×85×103 Å

Foldseek 3Di:
DVVVVVVVVVVVVVVVVVPPDDQFFEFDPLLPFAKWKWWDPDDDPPDFTDIDIWGHDGQDGQVQAGFRDDDQQKTWGFDPDVPDGFIAMKRWADQDSFKIKIKTQASPDGDPDPVVRVVRYADDPDRDDPRIDIIMIGHQWRQDPVGTDGQDQDFDPQAFKWQKKKDFDPPDDDAWIDHDSPAWMKHCPDFRQKIWTWRDPINVHTDIWIWGWRGKADDPPRKIKTWTATPDDDPDSQERIKIKIKDADPVQRKMKMEIESYNDCPHQHDHSNGGRMIMITHHDDADDDPPLQVPAPAFDDPLQQADWDQWHDDGFWIWGADPVRSWIKIKGFHDDDDDDDQQKTWIWMATSHGDIFIAIKHKADFDSFKIKIWTFQDTHNDDDPCSRPPVRTDPQPIAMIGGPPLVPDDPVQADFDPAFWKWKFAQPVHRQKMWIKGADPVRRQKIWIWIAGPVDRSHTSDIWIWGWRGWHDDPQKIKTWTQIDSHRAIWMKIWHAPPVNQKIQIDTDGRGRGPPPPSVPRTTIIGHPTGPDDVVVVVVVVVVVVVVVVVPDDDDDDDDDDDDDDDDDDDDDDDDDDDDDDDDDDDDDDDDDDDDDDDDDDDDDDDDDDDDDPCPDPDPDPVVVVVVVVVVVVVVVD

InterPro domains:
  IPR055470 Domain of unknown function DUF7042 [PF23069] (154-279)
  IPR055471 Domain of unknown function DUF7043 [PF23070] (296-400)
  IPR055472 Domain of unknown function DUF7044 [PF23071] (25-121)
  IPR055473 Domain of unknown function DUF7045 [PF23073] (417-516)

pLDDT: mean 77.17, std 22.81, range [21.08, 97.44]

Sequence (638 aa):
LSIRLTMRVIATFVLLCISSVVDCRCYFPIEFQGVFVTQLFPVPASFPIQYSEVIVLPDAIPKWGICHKKFGMHAVLHDRTGGDDCIRCFLIRLRSSNILELFVRNLDTCYSSEREAIINCPLGAHPSGPGVSQILLYKTKTFSQLGETAVLQEYCPITGRYGFSYSINDGIEDEYECKDTSSSHITNCPYGFGLSVHFQRCSFGDMDIAFQCLGDWDAEDGERYLTLLDTQQHDDPRPRYRCARYREDPSTGRIRMALSSDSTCTNGLVSASEGYETLFLKPLPEQPWPQNILASTCSFPDWLVGRWEDMHVTRETVVYRDRATFKSLTAKCLNLFSDPIEDRYLIYTRSDCGDDYYSCIWFQKRSVNVMEYQLALTPSSTMNRSLCDSSNFIHNSWITQGNTKIVGTSQSQKSSCPVFGEYTGFIPDATELCARLTSDCQNPDVMFYTVSSCQNQSEIYEDREYRCLGQWIEGNTMYTYTLRHDVKTYECFVGRIKGNGSEILIKEAGNNCQRDDESEVKGMKLVREGGCVDFLTINNLTHHIETIKALTTTLPTTTTTTVLPTKKVTLPYKPWFTAQSEIEISRTTPLPDIIERVKTTTGDWMVNTIPDIEDSSCRLGLPFFILVVSLLLSLSAR